Protein 4F0B (pdb70)

Organism: Phanerodontia chrysosporium (NCBI:txid2822231)

B-factor: mean 12.02, std 8.71, range [2.61, 58.06]

InterPro domains:
  IPR004045 Glutathione S-transferase, N-terminal [PF02798] (12-93)
  IPR004045 Glutathione S-transferase, N-terminal [PS50404] (6-99)
  IPR004046 Glutathione S-transferase, C-terminal [PF00043] (153-214)
  IPR010987 Glutathione S-transferase, C-terminal-like [PS50405] (108-224)
  IPR036249 Thioredoxin-like superfamily [SSF52833] (6-99)
  IPR036282 Glutathione S-transferase, C-terminal domain superfamily [SSF47616] (107-221)
  IPR040079 Glutathione transferase family [SFLDS00019] (11-221)

Foldseek 3Di:
DDAQKEKEAALALLRLQLLLVQLVLCVVPVDDHYHYHAADDDPVCVPPDCRYQVHPVNCVQPVVSDDTWMAGNHRIDDDRLRSQVVCCVVRVVVQQAADDCVVCVPLNVVLVVLLVCCRVAQVVLLVQLCCQVPNDPDHDPVSNVVSLVSNVVSLVVVLVCLVVALDNSRHHHSSLSSNLSRLVCNVVSPDDCVVRVSSVNNNVVSCPDPSSVSSSVSND/DAFQKEKQAALALLRLQLLLLQLVLCVPPVDDDYHYDAADDDPVCPPPDCRHQPHVVNCVQVVVSDDTWMHGNRRIDDDRLRSQVVCCVVRVVVQQAADDCPVCVPLNVVLVVLLVCCRVAQVVLLVQLCCQVPPDPDNDPVSNVVSVVSNVVSLVVVLVCLVPALDNSRHHHSSLSSNLSRLVCVVVSPDDCVVSVSSVNSNVVQCPDPSSVSSSVSND

Solvent-accessible surface area: 17962 Å² total; per-residue (Å²): 171,126,98,49,0,26,0,25,0,4,56,26,19,45,0,24,0,0,0,0,0,0,24,5,0,61,82,78,68,65,17,9,69,25,74,45,20,102,6,23,85,144,113,69,19,84,77,171,63,129,52,1,8,65,22,107,70,0,65,169,25,3,46,11,0,120,19,4,0,0,18,20,146,61,30,46,0,6,26,6,0,1,0,0,10,4,0,6,58,42,42,4,147,137,59,42,9,4,42,34,22,98,170,56,44,121,14,16,5,59,1,4,7,7,0,0,0,1,11,22,10,1,8,14,13,0,17,13,0,13,30,0,40,54,131,10,121,88,136,15,100,69,0,29,83,65,0,29,73,24,1,71,64,1,0,96,18,0,1,75,57,2,130,91,107,101,30,0,28,39,91,14,2,0,4,2,0,5,0,0,0,15,0,62,26,0,78,141,0,37,4,75,13,93,90,3,78,40,0,77,39,0,16,83,65,0,50,168,67,115,13,0,63,41,0,14,87,32,0,121,183,134,89,46,0,25,0,26,0,3,55,24,18,44,0,20,0,0,0,0,0,0,33,5,0,80,80,79,67,59,20,14,63,25,69,48,23,102,6,23,86,145,113,71,19,83,74,160,56,124,57,0,9,62,19,106,70,0,62,166,24,3,42,12,1,120,18,5,0,0,17,25,144,62,25,45,0,6,26,6,0,1,0,0,10,10,0,5,64,45,42,4,150,137,69,34,12,16,62,45,16,94,187,54,43,79,6,12,3,63,2,5,8,13,0,0,1,1,11,22,10,1,8,14,14,1,17,14,5,22,18,5,82,118,150,15,114,125,168,19,74,52,0,38,84,68,0,42,92,27,1,76,63,2,0,89,16,0,0,71,61,2,113,90,105,99,25,0,24,42,102,11,8,1,2,1,0,5,1,0,0,18,0,62,9,0,74,184,5,47,5,80,15,96,89,4,76,40,0,72,41,0,14,92,53,0,49,161,63,116,12,0,63,41,0,14,87,33,0,121

Sequence (440 aa):
TDKKPVVHYTAPTPNGWVPAILLEELKAVYGGPDYETVKMSIRDADIGKKVHNQVKSSDWFLKICPNGRIPAITHEGFPVFETSAILLYLAQHHFDKENAFSRRDPVKDPKGYSEEELQWLFFAHGGIGPMQGQANHFNLYAPEKIPYAINNRYLNESKRLYRVLDDRLKGREYILGTYGIADIKIFGWARIAPRTGLDLDEFPNVKKAWVERIEKRPAVQAGINSCNTDKKPVVHYTAPTPNGWVPAILLEELKAVYGGPDYETVKMSIRDADIGKVHNQVKSDWFLKICPNGRIPAITHEEGFPVFETSAILLYLAQQHHFDKENAFSRDPVKDPKGYSEEELQWLFFAHGGIGPMQGQANHFNLYAPEKIPYAINRYLNESKRLYRVLDDRLKGREYILGTTYGIADIKIFGWARIAPRTGLDLDEFPNVKAWVERIEKKRPAVQAGINSCN

CATH classification: 3.40.30.10 (+1 more: 1.20.1050.10)

Radius of gyration: 20.78 Å; Cα contacts (8 Å, |Δi|>4): 757; chains: 2; bounding box: 51×55×59 Å

Nearest PDB structures (foldseek):
  4f0b-assembly1_B  TM=9.970E-01  e=1.561E-35  Phanerodontia chrysosporium
  4ecj-assembly1_B  TM=9.412E-01  e=1.065E-17  Pseudomonas aeruginosa PACS2
  6tah-assembly2_B  TM=9.257E-01  e=1.763E-17  Pseudomonas aeruginosa
  1axd-assembly1_B  TM=8.150E-01  e=7.156E-11  Zea mays
  4iw9-assembly1_B  TM=8.513E-01  e=3.344E-08  Mannheimia haemolytica PHL213

Structure (mmCIF, N/CA/C/O backbone):
data_4F0B
#
_entry.id   4F0B
#
_cell.length_a   50.907
_cell.length_b   53.947
_cell.length_c   165.225
_cell.angle_alpha   90.00
_cell.angle_beta   90.00
_cell.angle_gamma   90.00
#
_symmetry.space_group_name_H-M   'P 21 21 21'
#
loop_
_entity.id
_entity.type
_entity.pdbx_description
1 polymer 'THIOL TRANSFERASE'
2 non-polymer 'OXIDIZED GLUTATHIONE DISULFIDE'
3 non-polymer GLYCEROL
4 water water
#
loop_
_atom_site.group_PDB
_atom_site.id
_atom_site.type_symbol
_atom_site.label_atom_id
_atom_site.label_alt_id
_atom_site.label_comp_id
_atom_site.label_asym_id
_atom_site.label_entity_id
_atom_site.label_seq_id
_atom_site.pdbx_PDB_ins_code
_atom_site.Cartn_x
_atom_site.Cartn_y
_atom_site.Cartn_z
_atom_site.occupancy
_atom_site.B_iso_or_equiv
_atom_site.auth_seq_id
_atom_site.auth_comp_id
_atom_site.auth_asym_id
_atom_site.auth_atom_id
_atom_site.pdbx_PDB_model_num
ATOM 1 N N . THR A 1 5 ? 43.022 23.033 52.585 1.00 29.82 5 THR A N 1
ATOM 2 C CA . THR A 1 5 ? 42.163 22.536 51.505 1.00 27.45 5 THR A CA 1
ATOM 3 C C . THR A 1 5 ? 41.251 23.647 50.965 1.00 22.19 5 THR A C 1
ATOM 4 O O . THR A 1 5 ? 40.264 23.379 50.273 1.00 21.14 5 THR A O 1
ATOM 8 N N . ASP A 1 6 ? 41.567 24.900 51.286 1.00 26.77 6 ASP A N 1
ATOM 9 C CA . ASP A 1 6 ? 40.765 26.015 50.772 1.00 26.92 6 ASP A CA 1
ATOM 10 C C . ASP A 1 6 ? 40.800 26.113 49.265 1.00 25.74 6 ASP A C 1
ATOM 11 O O . ASP A 1 6 ? 41.838 25.948 48.622 1.00 24.06 6 ASP A O 1
ATOM 16 N N A LYS A 1 7 ? 39.649 26.388 48.675 0.44 20.17 7 LYS A N 1
ATOM 17 N N B LYS A 1 7 ? 39.633 26.403 48.713 0.56 19.97 7 LYS A N 1
ATOM 18 C CA A LYS A 1 7 ? 39.593 26.581 47.234 0.44 18.42 7 LYS A CA 1
ATOM 19 C CA B LYS A 1 7 ? 39.457 26.547 47.282 0.56 18.96 7 LYS A CA 1
ATOM 20 C C A LYS A 1 7 ? 38.660 27.724 46.861 0.44 18.54 7 LYS A C 1
ATOM 21 C C B LYS A 1 7 ? 38.586 27.774 46.992 0.56 18.80 7 LYS A C 1
ATOM 22 O O A LYS A 1 7 ? 37.460 27.513 46.626 0.44 16.42 7 LYS A O 1
ATOM 23 O O B LYS A 1 7 ? 37.356 27.671 46.947 0.56 17.83 7 LYS A O 1
ATOM 34 N N . PRO A 1 8 ? 39.225 28.943 46.794 1.00 15.68 8 PRO A N 1
ATOM 35 C CA . PRO A 1 8 ? 38.497 30.197 46.582 1.00 20.27 8 PRO A CA 1
ATOM 36 C C . PRO A 1 8 ? 37.871 30.327 45.219 1.00 13.82 8 PRO A C 1
ATOM 37 O O . PRO A 1 8 ? 37.020 31.207 45.061 1.00 16.80 8 PRO A O 1
ATOM 41 N N . VAL A 1 9 ? 38.306 29.531 44.247 1.00 12.24 9 VAL A N 1
ATOM 42 C CA . VAL A 1 9 ? 37.656 29.524 42.943 1.00 10.42 9 VAL A CA 1
ATOM 43 C C . VAL A 1 9 ? 36.968 28.182 42.795 1.00 13.98 9 VAL A C 1
ATOM 44 O O . VAL A 1 9 ? 37.548 27.141 43.142 1.00 13.75 9 VAL A O 1
ATOM 48 N N . VAL A 1 10 ? 35.719 28.193 42.346 1.00 10.14 10 VAL A N 1
ATOM 49 C CA . VAL A 1 10 ? 35.038 26.961 41.924 1.00 10.93 10 VAL A CA 1
ATOM 50 C C . VAL A 1 10 ? 34.841 27.039 40.411 1.00 11.23 10 VAL A C 1
ATOM 51 O O . VAL A 1 10 ? 34.358 28.048 39.898 1.00 10.24 10 VAL A O 1
ATOM 55 N N . HIS A 1 11 ? 35.278 26.004 39.687 1.00 9.05 11 HIS A N 1
ATOM 56 C CA . HIS A 1 11 ? 35.183 25.963 38.230 1.00 8.25 11 HIS A CA 1
ATOM 57 C C . HIS A 1 11 ? 34.143 24.945 37.813 1.00 9.54 11 HIS A C 1
ATOM 58 O O . HIS A 1 11 ? 34.348 23.742 38.054 1.00 9.08 11 HIS A O 1
ATOM 65 N N . TYR A 1 12 ? 33.050 25.420 37.201 1.00 7.77 12 TYR A N 1
ATOM 66 C CA . TYR A 1 12 ? 31.990 24.563 36.698 1.00 7.73 12 TYR A CA 1
ATOM 67 C C . TYR A 1 12 ? 32.293 24.300 35.234 1.00 8.19 12 TYR A C 1
ATOM 68 O O . TYR A 1 12 ? 32.316 25.249 34.421 1.00 7.66 12 TYR A O 1
ATOM 77 N N . THR A 1 13 ? 32.563 23.037 34.900 1.00 7.34 13 THR A N 1
ATOM 78 C CA . THR A 1 13 ? 33.133 22.776 33.590 1.00 7.20 13 THR A CA 1
ATOM 79 C C . THR A 1 13 ? 32.789 21.393 33.053 1.00 7.22 13 THR A C 1
ATOM 80 O O . THR A 1 13 ? 32.071 20.613 33.689 1.00 9.47 13 THR A O 1
ATOM 84 N N . ALA A 1 14 ? 33.326 21.108 31.857 1.00 7.30 14 ALA A N 1
ATOM 85 C CA . ALA A 1 14 ? 33.218 19.801 31.205 1.00 8.39 14 ALA A CA 1
ATOM 86 C C . ALA A 1 14 ? 34.397 19.712 30.255 1.00 6.77 14 ALA A C 1
ATOM 87 O O . ALA A 1 14 ? 34.973 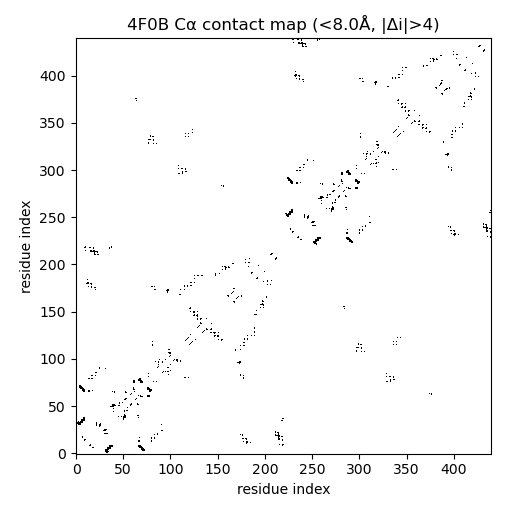20.744 29.890 1.00 8.47 14 ALA A O 1
ATOM 89 N N . PRO A 1 15 ? 34.777 18.507 29.862 1.00 7.47 15 PRO A N 1
ATOM 90 C CA . PRO A 1 15 ? 35.983 18.348 29.026 1.00 7.68 15 PRO A CA 1
ATOM 91 C C . PRO A 1 15 ? 35.696 18.662 27.573 1.00 8.60 15 PRO A C 1
ATOM 92 O O . PRO A 1 15 ? 35.374 17.761 26.798 1.00 12.81 15 PRO A O 1
ATOM 96 N N . THR A 1 16 ? 35.834 19.930 27.239 1.00 6.98 16 THR A N 1
ATOM 97 C CA . THR A 1 16 ? 35.398 20.466 25.935 1.00 6.78 16 THR A CA 1
ATOM 98 C C . THR A 1 16 ? 36.327 21.634 25.581 1.00 6.72 16 THR A C 1
ATOM 99 O O . THR A 1 16 ? 37.054 22.157 26.445 1.00 6.04 16 THR A O 1
ATOM 103 N N . PRO A 1 17 ? 36.316 22.085 24.319 1.00 6.28 17 PRO A N 1
ATOM 104 C CA . PRO A 1 17 ? 37.195 23.193 23.909 1.00 5.08 17 PRO A CA 1
ATOM 105 C C . PRO A 1 17 ? 36.997 24.485 24.689 1.00 4.64 17 PRO A C 1
ATOM 106 O O . PRO A 1 17 ? 37.938 25.292 24.807 1.00 6.12 17 PRO A O 1
ATOM 110 N N . ASN A 1 18 ? 35.790 24.705 25.234 1.00 5.22 18 ASN A N 1
ATOM 111 C CA . ASN A 1 18 ? 35.569 25.823 26.121 1.00 4.89 18 ASN A CA 1
ATOM 112 C C . ASN A 1 18 ? 35.883 25.502 27.594 1.00 4.45 18 ASN A C 1
ATOM 113 O O . ASN A 1 18 ? 36.488 26.324 28.304 1.00 4.93 18 ASN A O 1
ATOM 118 N N . GLY A 1 19 ? 35.454 24.329 28.050 1.00 5.50 19 GLY A N 1
ATOM 119 C CA . GLY A 1 19 ? 35.677 23.928 29.445 1.00 5.63 19 GLY A CA 1
ATOM 120 C C . GLY A 1 19 ? 37.130 23.863 29.866 1.00 5.66 19 GLY A C 1
ATOM 121 O O . GLY A 1 19 ? 37.454 24.151 31.032 1.00 6.99 19 GLY A O 1
ATOM 122 N N . TRP A 1 20 ? 38.023 23.519 28.932 1.00 6.61 20 TRP A N 1
ATOM 123 C CA . TRP A 1 20 ? 39.419 23.328 29.331 1.00 6.80 20 TRP A CA 1
ATOM 124 C C . TRP A 1 20 ? 40.088 24.644 29.669 1.00 5.38 20 TRP A C 1
ATOM 125 O O . TRP A 1 20 ? 41.034 24.661 30.454 1.00 6.80 20 TRP A O 1
ATOM 136 N N . VAL A 1 21 ? 39.646 25.741 29.054 1.00 5.25 21 VAL A N 1
ATOM 137 C CA . VAL A 1 21 ? 40.520 26.910 29.024 1.00 5.70 21 VAL A CA 1
ATOM 138 C C . VAL A 1 21 ? 40.690 27.644 30.371 1.00 5.10 21 VAL A C 1
ATOM 139 O O . VAL A 1 21 ? 41.821 28.035 30.708 1.00 6.44 21 VAL A O 1
ATOM 143 N N . PRO A 1 22 ? 39.618 27.794 31.184 1.00 5.01 22 PRO A N 1
ATOM 144 C CA . PRO A 1 22 ? 39.914 28.393 32.499 1.00 6.50 22 PRO A CA 1
ATOM 145 C C . PRO A 1 22 ? 40.775 27.498 33.374 1.00 6.27 22 PRO A C 1
ATOM 146 O O . PRO A 1 22 ? 41.544 28.022 34.189 1.00 7.95 22 PRO A O 1
ATOM 150 N N . ALA A 1 23 ? 40.656 26.177 33.242 1.00 6.62 23 ALA A N 1
ATOM 151 C CA . ALA A 1 23 ? 41.474 25.264 34.050 1.00 7.15 23 ALA A CA 1
ATOM 152 C C . ALA A 1 23 ? 42.945 25.375 33.648 1.00 7.22 23 ALA A C 1
ATOM 153 O O . ALA A 1 23 ? 43.832 25.333 34.493 1.00 7.89 23 ALA A O 1
ATOM 155 N N . ILE A 1 24 ? 43.192 25.521 32.354 1.00 7.07 24 ILE A N 1
ATOM 156 C CA . ILE A 1 24 ? 44.550 25.772 31.885 1.00 6.73 24 ILE A CA 1
ATOM 157 C C . ILE A 1 24 ? 45.118 27.046 32.526 1.00 6.78 24 ILE A C 1
ATOM 158 O O . ILE A 1 24 ? 46.206 26.999 33.102 1.00 7.30 24 ILE A O 1
ATOM 163 N N . LEU A 1 25 ? 44.377 28.152 32.482 1.00 7.08 25 LEU A N 1
ATOM 164 C CA . LEU A 1 25 ? 44.883 29.345 33.127 1.00 7.30 25 LEU A CA 1
ATOM 165 C C . LEU A 1 25 ? 45.089 29.159 34.636 1.00 7.20 25 LEU A C 1
ATOM 166 O O . LEU A 1 25 ? 46.111 29.584 35.164 1.00 7.89 25 LEU A O 1
ATOM 171 N N . LEU A 1 26 ? 44.135 28.523 35.331 1.00 8.17 26 LEU A N 1
ATOM 172 C CA . LEU A 1 26 ? 44.309 28.287 36.771 1.00 8.23 26 LEU A CA 1
ATOM 173 C C . LEU A 1 26 ? 45.596 27.518 37.042 1.00 8.84 26 LEU A C 1
ATOM 174 O O . LEU A 1 26 ? 46.336 27.845 37.968 1.00 9.48 26 LEU A O 1
ATOM 179 N N . GLU A 1 27 ? 45.895 26.498 36.242 1.00 9.00 27 GLU A N 1
ATOM 180 C CA . GLU A 1 27 ? 47.133 25.752 36.461 1.00 10.38 27 GLU A CA 1
ATOM 181 C C . GLU A 1 27 ? 48.383 26.562 36.086 1.00 10.16 27 GLU A C 1
ATOM 182 O O . GLU A 1 27 ? 49.411 26.436 36.754 1.00 10.42 27 GLU A O 1
ATOM 188 N N . GLU A 1 28 ? 48.303 27.401 35.060 1.00 8.64 28 GLU A N 1
ATOM 189 C CA . GLU A 1 28 ? 49.436 28.280 34.742 1.00 8.63 28 GLU A CA 1
ATOM 190 C C . GLU A 1 28 ? 49.702 29.247 35.889 1.00 10.00 28 GLU A C 1
ATOM 191 O O . GLU A 1 28 ? 50.857 29.471 36.280 1.00 9.89 28 GLU A O 1
ATOM 197 N N . LEU A 1 29 ? 48.617 29.779 36.470 1.00 10.39 29 LEU A N 1
ATOM 198 C CA . LEU A 1 29 ? 48.755 30.688 37.611 1.00 10.52 29 LEU A CA 1
ATOM 199 C C . LEU A 1 29 ? 49.328 29.957 38.815 1.00 11.13 29 LEU A C 1
ATOM 200 O O . LEU A 1 29 ? 50.230 30.464 39.490 1.00 12.95 29 LEU A O 1
ATOM 205 N N . LYS A 1 30 ? 48.823 28.761 39.100 1.00 11.36 30 LYS A N 1
ATOM 206 C CA . LYS A 1 30 ? 49.342 27.982 40.231 1.00 13.74 30 LYS A CA 1
ATOM 207 C C . LYS A 1 30 ? 50.859 27.729 40.084 1.00 11.94 30 LYS A C 1
ATOM 208 O O . LYS A 1 30 ? 51.595 27.796 41.082 1.00 14.72 30 LYS A O 1
ATOM 214 N N . ALA A 1 31 ? 51.327 27.461 38.864 1.00 12.09 31 ALA A N 1
ATOM 215 C CA . ALA A 1 31 ? 52.747 27.173 38.667 1.00 15.28 31 ALA A CA 1
ATOM 216 C C . ALA A 1 31 ? 53.637 28.393 38.877 1.00 16.57 31 ALA A C 1
ATOM 217 O O . ALA A 1 31 ? 54.798 28.254 39.289 1.00 20.18 31 ALA A O 1
ATOM 219 N N . VAL A 1 32 ? 53.122 29.577 38.593 1.00 13.19 32 VAL A N 1
ATOM 220 C CA . VAL A 1 32 ? 53.900 30.806 38.769 1.00 13.35 32 VAL A CA 1
ATOM 221 C C . VAL A 1 32 ? 53.770 31.413 40.170 1.00 13.27 32 VAL A C 1
ATOM 222 O O . VAL A 1 32 ? 54.784 31.805 40.770 1.00 17.72 32 VAL A O 1
ATOM 226 N N . TYR A 1 33 ? 52.555 31.414 40.720 1.00 14.53 33 TYR A N 1
ATOM 227 C CA . TYR A 1 33 ? 52.223 32.135 41.952 1.00 15.83 33 TYR A CA 1
ATOM 228 C C . TYR A 1 33 ? 51.925 31.266 43.167 1.00 16.61 33 TYR A C 1
ATOM 229 O O . TYR A 1 33 ? 51.846 31.786 44.286 1.00 18.81 33 TYR A O 1
ATOM 238 N N . GLY A 1 34 ? 51.721 29.973 42.950 1.00 15.03 34 GLY A N 1
ATOM 239 C CA . GLY A 1 34 ? 51.401 29.049 44.028 1.00 16.04 34 GLY A CA 1
ATOM 240 C C . GLY A 1 34 ? 49.904 28.976 44.345 1.00 17.46 34 GLY A C 1
ATOM 241 O O . GLY A 1 34 ? 49.486 28.296 45.285 1.00 20.51 34 GLY A O 1
ATOM 242 N N . GLY A 1 35 ? 49.087 29.665 43.543 1.00 13.30 35 GLY A N 1
ATOM 243 C CA . GLY A 1 35 ? 47.638 29.666 43.694 1.00 15.01 35 GLY A CA 1
ATOM 244 C C . GLY A 1 35 ? 47.021 30.468 42.548 1.00 16.86 35 GLY A C 1
ATOM 245 O O . GLY A 1 35 ? 47.761 30.986 41.707 1.00 15.28 35 GLY A O 1
ATOM 246 N N . PRO A 1 36 ? 45.679 30.568 42.489 1.00 15.91 36 PRO A N 1
ATOM 247 C CA . PRO A 1 36 ? 44.730 30.040 43.475 1.00 13.87 36 PRO A CA 1
ATOM 248 C C . PRO A 1 36 ? 44.425 28.551 43.309 1.00 15.05 36 PRO A C 1
ATOM 249 O O . PRO A 1 36 ? 44.350 28.027 42.191 1.00 16.90 36 PRO A O 1
ATOM 253 N N . ASP A 1 37 ? 44.198 27.864 44.423 1.00 16.07 37 ASP A N 1
ATOM 254 C CA . ASP A 1 37 ? 43.613 26.540 44.341 1.00 16.34 37 ASP A CA 1
ATOM 255 C C . ASP A 1 37 ? 42.136 26.642 44.003 1.00 13.77 37 ASP A C 1
ATOM 256 O O . ASP A 1 37 ? 41.506 27.681 44.215 1.00 16.56 37 ASP A O 1
ATOM 261 N N . TYR A 1 38 ? 41.587 25.571 43.461 1.00 13.20 38 TYR A N 1
ATOM 262 C CA . TYR A 1 38 ? 40.228 25.590 42.940 1.00 12.11 38 TYR A CA 1
ATOM 263 C C . TYR A 1 38 ? 39.550 24.218 43.054 1.00 15.50 38 TYR A C 1
ATOM 264 O O . TYR A 1 38 ? 40.209 23.167 43.081 1.00 16.61 38 TYR A O 1
ATOM 273 N N . GLU A 1 39 ? 38.228 24.246 43.173 1.00 11.09 39 GLU A N 1
ATOM 274 C CA . GLU A 1 39 ? 37.390 23.069 43.062 1.00 13.34 39 GLU A CA 1
ATOM 275 C C . GLU A 1 39 ? 36.914 22.982 41.640 1.00 10.98 39 GLU A C 1
ATOM 276 O O . GLU A 1 39 ? 36.621 24.016 40.995 1.00 12.44 39 GLU A O 1
ATOM 282 N N . THR A 1 40 ? 36.785 21.754 41.152 1.00 10.68 40 THR A N 1
ATOM 283 C CA . THR A 1 40 ? 36.155 21.497 39.875 1.00 10.23 40 THR A CA 1
ATOM 284 C C . THR A 1 40 ? 34.824 20.779 40.069 1.00 12.11 40 THR A C 1
ATOM 285 O O . THR A 1 40 ? 34.741 19.793 40.789 1.00 12.78 40 THR A O 1
ATOM 289 N N . VAL A 1 41 ? 33.771 21.330 39.472 1.00 10.73 41 VAL A N 1
ATOM 290 C CA . VAL A 1 41 ? 32.441 20.705 39.447 1.00 9.93 41 VAL A CA 1
ATOM 291 C C . VAL A 1 41 ? 32.212 20.320 38.008 1.00 9.63 41 VAL A C 1
ATOM 292 O O . VAL A 1 41 ? 32.045 21.188 37.145 1.00 9.07 41 VAL A O 1
ATOM 296 N N . LYS A 1 42 ? 32.176 19.021 37.747 1.00 11.28 42 LYS A N 1
ATOM 297 C CA . LYS A 1 42 ? 31.960 18.514 36.412 1.00 10.84 42 LYS A CA 1
ATOM 298 C C . LYS A 1 42 ? 30.440 18.489 36.084 1.00 9.84 42 LYS A C 1
ATOM 299 O O . LYS A 1 42 ? 29.646 17.850 36.760 1.00 13.18 42 LYS A O 1
ATOM 305 N N . MET A 1 43 ? 30.054 19.212 35.045 1.00 9.31 43 MET A N 1
ATOM 306 C CA . MET A 1 43 ? 28.654 19.424 34.706 1.00 9.12 43 MET A CA 1
ATOM 307 C C . MET A 1 43 ? 28.289 18.639 33.472 1.00 9.28 43 MET A C 1
ATOM 308 O O . MET A 1 43 ? 29.049 18.627 32.489 1.00 9.27 43 MET A O 1
ATOM 313 N N . SER A 1 44 ? 27.125 18.005 33.495 1.00 9.55 44 SER A N 1
ATOM 314 C CA . SER A 1 44 ? 26.568 17.464 32.261 1.00 9.69 44 SER A CA 1
ATOM 315 C C . SER A 1 44 ? 26.122 18.568 31.333 1.00 9.81 44 SER A C 1
ATOM 316 O O . SER A 1 44 ? 25.430 19.498 31.751 1.00 9.52 44 SER A O 1
ATOM 319 N N . ILE A 1 45 ? 26.542 18.458 30.079 1.00 9.24 45 ILE A N 1
ATOM 320 C CA . ILE A 1 45 ? 26.134 19.399 29.032 1.00 8.97 45 ILE A CA 1
ATOM 321 C C . ILE A 1 45 ? 25.172 18.720 28.073 1.00 11.13 45 ILE A C 1
ATOM 322 O O . ILE A 1 45 ? 24.924 19.237 26.984 1.00 12.95 45 ILE A O 1
ATOM 327 N N . ARG A 1 46 ? 24.621 17.568 28.469 1.00 10.26 46 ARG A N 1
ATOM 328 C CA . ARG A 1 46 ? 23.738 16.813 27.571 1.00 11.96 46 ARG A CA 1
ATOM 329 C C . ARG A 1 46 ? 22.270 17.140 27.805 1.00 12.39 46 ARG A C 1
ATOM 330 O O . ARG A 1 46 ? 21.780 17.080 28.952 1.00 10.67 46 ARG A O 1
ATOM 338 N N . ASP A 1 47 ? 21.553 17.457 26.731 1.00 12.51 47 ASP A N 1
ATOM 339 C CA . ASP A 1 47 ? 20.112 17.663 26.827 1.00 12.23 47 ASP A CA 1
ATOM 340 C C . ASP A 1 47 ? 19.373 16.434 27.410 1.00 12.47 47 ASP A C 1
ATOM 341 O O . ASP A 1 47 ? 18.355 16.587 28.079 1.00 14.28 47 ASP A O 1
ATOM 346 N N . ALA A 1 48 ? 19.867 15.225 27.149 1.00 11.75 48 ALA A N 1
ATOM 347 C CA . ALA A 1 48 ? 19.220 14.015 27.650 1.00 14.72 48 ALA A CA 1
ATOM 348 C C . ALA A 1 48 ? 19.219 13.970 29.177 1.00 13.38 48 ALA A C 1
ATOM 349 O O . ALA A 1 48 ? 18.417 13.250 29.768 1.00 16.15 48 ALA A O 1
ATOM 351 N N . ASP A 1 49 ? 20.125 14.731 29.804 1.00 11.45 49 ASP A N 1
ATOM 352 C CA . ASP A 1 49 ? 20.220 14.724 31.267 1.00 12.08 49 ASP A CA 1
ATOM 353 C C . ASP A 1 49 ? 19.416 15.824 31.935 1.00 12.20 49 ASP A C 1
ATOM 354 O O . ASP A 1 49 ? 19.348 15.859 33.165 1.00 12.90 49 ASP A O 1
ATOM 359 N N . ILE A 1 50 ? 18.818 16.722 31.161 1.00 13.14 50 ILE A N 1
ATOM 360 C CA . ILE A 1 50 ? 18.046 17.822 31.734 1.00 13.81 50 ILE A CA 1
ATOM 361 C C . ILE A 1 50 ? 16.977 17.316 32.711 1.00 13.17 50 ILE A C 1
ATOM 362 O O . ILE A 1 50 ? 16.182 16.432 32.380 1.00 15.48 50 ILE A O 1
ATOM 367 N N . GLY A 1 51 ? 17.025 17.843 33.939 1.00 12.77 51 GLY A N 1
ATOM 368 C CA . GLY A 1 51 ? 16.120 17.435 35.002 1.00 15.88 51 GLY A CA 1
ATOM 369 C C . GLY A 1 51 ? 16.413 16.130 35.733 1.00 15.02 51 GLY A C 1
ATOM 370 O O . GLY A 1 51 ? 15.744 15.818 36.732 1.00 17.61 51 GLY A O 1
ATOM 371 N N A LYS A 1 52 ? 17.384 15.358 35.263 0.47 13.85 52 LYS A N 1
ATOM 372 N N B LYS A 1 52 ? 17.416 15.384 35.265 0.53 13.84 52 LYS A N 1
ATOM 373 C CA A LYS A 1 52 ? 17.645 14.062 35.868 0.47 15.45 52 LYS A CA 1
ATOM 374 C CA B LYS A 1 52 ? 17.697 14.026 35.738 0.53 15.78 52 LYS A CA 1
ATOM 375 C C A LYS A 1 52 ? 18.844 14.109 36.802 0.47 16.38 52 LYS A C 1
ATOM 376 C C B LYS A 1 52 ? 18.999 13.920 36.536 0.53 15.38 52 LYS A C 1
ATOM 377 O O A LYS A 1 52 ? 18.880 13.390 37.801 0.47 16.27 52 LYS A O 1
ATOM 378 O O B LYS A 1 52 ? 19.280 12.894 37.162 0.53 17.29 52 LYS A O 1
ATOM 389 N N . VAL A 1 53 ? 19.797 14.979 36.465 1.00 19.01 53 VAL A N 1
ATOM 390 C CA . VAL A 1 53 ? 21.123 15.061 37.115 1.00 20.75 53 VAL A CA 1
ATOM 391 C C . VAL A 1 53 ? 21.182 16.448 37.786 1.00 19.94 53 VAL A C 1
ATOM 392 O O . VAL A 1 53 ? 20.765 17.438 37.177 1.00 18.34 53 VAL A O 1
ATOM 396 N N . HIS A 1 54 ? 21.669 16.541 39.031 1.00 13.48 54 HIS A N 1
ATOM 397 C CA . HIS A 1 54 ? 21.788 17.849 39.688 1.00 11.52 54 HIS A CA 1
ATOM 398 C C . HIS A 1 54 ? 22.832 18.743 38.966 1.00 10.35 54 HIS A C 1
ATOM 399 O O . HIS A 1 54 ? 22.579 19.906 38.667 1.00 10.49 54 HIS A O 1
ATOM 406 N N . ASN A 1 55 ? 24.003 18.166 38.689 1.00 10.46 55 ASN A N 1
ATOM 407 C CA . ASN A 1 55 ? 25.077 18.903 38.010 1.00 9.26 55 ASN A CA 1
ATOM 408 C C . ASN A 1 55 ? 24.849 18.855 36.493 1.00 10.37 55 ASN A C 1
ATOM 409 O O . ASN A 1 55 ? 25.456 18.057 35.777 1.00 10.85 55 ASN A O 1
ATOM 414 N N . GLN A 1 56 ? 23.952 19.715 36.033 1.00 8.61 56 GLN A N 1
ATOM 415 C CA . GLN A 1 56 ? 23.516 19.757 34.647 1.00 8.29 56 GLN A CA 1
ATOM 416 C C . GLN A 1 56 ? 23.280 21.233 34.316 1.00 8.93 56 GLN A C 1
ATOM 417 O O . GLN A 1 56 ? 22.722 21.972 35.131 1.00 9.97 56 GLN A O 1
ATOM 423 N N . VAL A 1 57 ? 23.699 21.657 33.133 1.00 8.30 57 VAL A N 1
ATOM 424 C CA . VAL A 1 57 ? 23.774 23.090 32.841 1.00 8.58 57 VAL A CA 1
ATOM 425 C C . VAL A 1 57 ? 22.475 23.863 32.794 1.00 8.89 57 VAL A C 1
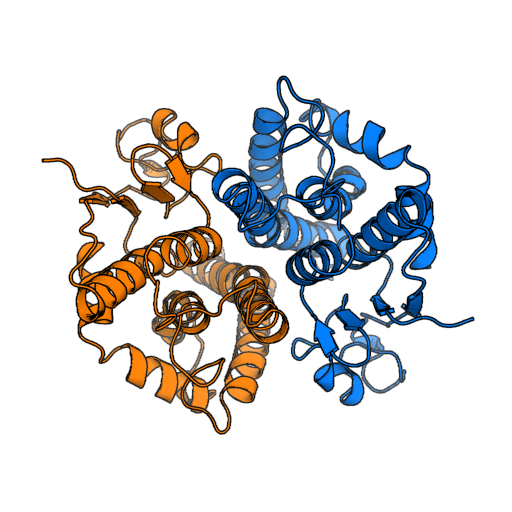ATOM 426 O O . VAL A 1 57 ? 22.515 25.085 32.916 1.00 8.18 57 VAL A O 1
ATOM 430 N N . LYS A 1 58 ? 21.329 23.170 32.656 1.00 8.62 58 LYS A N 1
ATOM 431 C CA . LYS A 1 58 ? 20.043 23.870 32.627 1.00 8.32 58 LYS A CA 1
ATOM 432 C C . LYS A 1 58 ? 19.345 23.884 33.986 1.00 9.87 58 LYS A C 1
ATOM 433 O O . LYS A 1 58 ? 18.224 24.397 34.109 1.00 12.44 58 LYS A O 1
ATOM 439 N N A SER A 1 59 ? 20.014 23.347 35.006 0.63 9.12 59 SER A N 1
ATOM 440 N N B SER A 1 59 ? 19.992 23.329 35.005 0.37 9.52 59 SER A N 1
ATOM 441 C CA A SER A 1 59 ? 19.440 23.308 36.353 0.63 9.96 59 SER A CA 1
ATOM 442 C CA B SER A 1 59 ? 19.364 23.262 36.322 0.37 9.64 59 SER A CA 1
ATOM 443 C C A SER A 1 59 ? 19.265 24.735 36.856 0.63 9.71 59 SER A C 1
ATOM 444 C C B SER A 1 59 ? 19.286 24.667 36.917 0.37 10.48 59 SER A C 1
ATOM 445 O O A SER A 1 59 ? 20.127 25.591 36.651 0.63 10.32 59 SER A O 1
ATOM 446 O O B SER A 1 59 ? 20.245 25.433 36.838 0.37 10.18 59 SER A O 1
ATOM 451 N N . ASP A 1 60 ? 18.136 24.999 37.496 1.00 11.88 60 ASP A N 1
ATOM 452 C CA . ASP A 1 60 ? 17.884 26.339 37.995 1.00 12.23 60 ASP A CA 1
ATOM 453 C C . ASP A 1 60 ? 18.998 26.901 38.895 1.00 11.70 60 ASP A C 1
ATOM 454 O O . ASP A 1 60 ? 19.361 28.071 38.785 1.00 12.93 60 ASP A O 1
ATOM 459 N N . TRP A 1 61 ? 19.528 26.078 39.804 1.00 11.55 61 TRP A N 1
ATOM 460 C CA . TRP A 1 61 ? 20.581 26.576 40.689 1.00 12.32 61 TRP A CA 1
ATOM 461 C C . TRP A 1 61 ? 21.775 27.090 39.890 1.00 12.41 61 TRP A C 1
ATOM 462 O O . TRP A 1 61 ? 22.406 28.084 40.269 1.00 12.93 61 TRP A O 1
ATOM 473 N N . PHE A 1 62 ? 22.069 26.453 38.756 1.00 9.37 62 PHE A N 1
ATOM 474 C CA . PHE A 1 62 ? 23.234 26.861 37.992 1.00 8.54 62 PHE A CA 1
ATOM 475 C C . PHE A 1 62 ? 22.959 28.117 37.196 1.00 10.98 62 PHE A C 1
ATOM 476 O O . PHE A 1 62 ? 23.882 28.888 36.914 1.00 9.45 62 PHE A O 1
ATOM 484 N N . LEU A 1 63 ? 21.698 28.353 36.834 1.00 10.85 63 LEU A N 1
ATOM 485 C CA . LEU A 1 63 ? 21.340 29.543 36.078 1.00 11.50 63 LEU A CA 1
ATOM 486 C C . LEU A 1 63 ? 21.637 30.813 36.899 1.00 11.80 63 LEU A C 1
ATOM 487 O O . LEU A 1 63 ? 21.849 31.880 36.322 1.00 13.91 63 LEU A O 1
ATOM 492 N N . LYS A 1 64 ? 21.715 30.684 38.235 1.00 12.49 64 LYS A N 1
ATOM 493 C CA . LYS A 1 64 ? 22.129 31.802 39.095 1.00 13.62 64 LYS A CA 1
ATOM 494 C C . LYS A 1 64 ? 23.595 32.180 38.948 1.00 13.42 64 LYS A C 1
ATOM 495 O O . LYS A 1 64 ? 24.010 33.299 39.302 1.00 17.60 64 LYS A O 1
ATOM 501 N N . ILE A 1 65 ? 24.399 31.243 38.437 1.00 9.44 65 ILE A N 1
ATOM 502 C CA . ILE A 1 65 ? 25.821 31.467 38.219 1.00 10.01 65 ILE A CA 1
ATOM 503 C C . ILE A 1 65 ? 26.042 31.794 36.754 1.00 10.97 65 ILE A C 1
ATOM 504 O O . ILE A 1 65 ? 26.741 32.764 36.429 1.00 11.53 65 ILE A O 1
ATOM 509 N N . CYS A 1 66 ? 25.431 31.016 35.865 1.00 7.90 66 CYS A N 1
ATOM 510 C CA . CYS A 1 66 ? 25.557 31.259 34.420 1.00 8.98 66 CYS A CA 1
ATOM 511 C C . CYS A 1 66 ? 24.165 31.344 33.811 1.00 7.92 66 CYS A C 1
ATOM 512 O O . CYS A 1 66 ? 23.521 30.316 33.594 1.00 7.11 66 CYS A O 1
ATOM 515 N N . PRO A 1 67 ? 23.681 32.557 33.547 1.00 7.75 67 PRO A N 1
ATOM 516 C CA . PRO A 1 67 ? 22.287 32.682 33.059 1.00 9.26 67 PRO A CA 1
ATOM 517 C C . PRO A 1 67 ? 22.063 32.045 31.690 1.00 7.77 67 PRO A C 1
ATOM 518 O O . PRO A 1 67 ? 20.920 31.747 31.337 1.00 9.29 67 PRO A O 1
ATOM 522 N N . ASN A 1 68 ? 23.139 31.811 30.940 1.00 6.49 68 ASN A N 1
ATOM 523 C CA . ASN A 1 68 ? 23.058 31.156 29.666 1.00 6.60 68 ASN A CA 1
ATOM 524 C C . ASN A 1 68 ? 22.934 29.641 29.765 1.00 7.13 68 ASN A C 1
ATOM 525 O O . ASN A 1 68 ? 22.686 28.988 28.763 1.00 7.01 68 ASN A O 1
ATOM 530 N N . GLY A 1 69 ? 23.116 29.076 30.966 1.00 6.08 69 GLY A N 1
ATOM 531 C CA . GLY A 1 69 ? 23.008 27.626 31.090 1.00 6.90 69 GLY A CA 1
ATOM 532 C C . GLY A 1 69 ? 24.034 26.852 30.278 1.00 5.77 69 GLY A C 1
ATOM 533 O O . GLY A 1 69 ? 23.694 25.893 29.603 1.00 6.55 69 GLY A O 1
ATOM 534 N N . ARG A 1 70 ? 25.296 27.283 30.350 1.00 6.46 70 ARG A N 1
ATOM 535 C CA . ARG A 1 70 ? 26.390 26.613 29.626 1.00 4.88 70 ARG A CA 1
ATOM 536 C C . ARG A 1 70 ? 27.645 26.673 30.502 1.00 5.70 70 ARG A C 1
ATOM 537 O O . ARG A 1 70 ? 27.753 27.520 31.405 1.00 6.89 70 ARG A O 1
ATOM 545 N N . ILE A 1 71 ? 28.557 25.725 30.282 1.00 6.09 71 ILE A N 1
ATOM 546 C CA . ILE A 1 71 ? 29.880 25.812 30.917 1.00 5.32 71 ILE A CA 1
ATOM 547 C C . ILE A 1 71 ? 30.882 26.458 29.945 1.00 6.02 71 ILE A C 1
ATOM 548 O O . ILE A 1 71 ? 30.671 26.500 28.733 1.00 5.74 71 ILE A O 1
ATOM 553 N N . PRO A 1 72 ? 31.986 26.978 30.455 1.00 5.13 72 PRO A N 1
ATOM 554 C CA . PRO A 1 72 ? 32.361 27.054 31.875 1.00 5.36 72 PRO A CA 1
ATOM 555 C C . PRO A 1 72 ? 31.818 28.286 32.553 1.00 5.70 72 PRO A C 1
ATOM 556 O O . PRO A 1 72 ? 31.379 29.268 31.934 1.00 5.87 72 PRO A O 1
ATOM 560 N N . ALA A 1 73 ? 31.851 28.211 33.875 1.00 6.14 73 ALA A N 1
ATOM 561 C CA . ALA A 1 73 ? 31.625 29.371 34.718 1.00 5.93 73 ALA A CA 1
ATOM 562 C C . ALA A 1 73 ? 32.481 29.194 35.946 1.00 6.42 73 ALA A C 1
ATOM 563 O O . ALA A 1 73 ? 32.853 28.076 36.315 1.00 8.28 73 ALA A O 1
ATOM 565 N N . ILE A 1 74 ? 32.775 30.301 36.628 1.00 6.47 74 ILE A N 1
ATOM 566 C CA . ILE A 1 74 ? 33.406 30.212 37.931 1.00 7.17 74 ILE A CA 1
ATOM 567 C C . ILE A 1 74 ? 32.673 31.005 38.972 1.00 7.61 74 ILE A C 1
ATOM 568 O O . ILE A 1 74 ? 31.880 31.890 38.659 1.00 8.47 74 ILE A O 1
ATOM 573 N N . THR A 1 75 ? 32.904 30.650 40.234 1.00 8.39 75 THR A N 1
ATOM 574 C CA . THR A 1 75 ? 32.661 31.613 41.315 1.00 9.00 75 THR A CA 1
ATOM 575 C C . THR A 1 75 ? 33.958 31.889 42.009 1.00 11.10 75 THR A C 1
ATOM 576 O O . THR A 1 75 ? 34.796 31.010 42.156 1.00 11.09 75 THR A O 1
ATOM 580 N N . HIS A 1 76 ? 34.135 33.130 42.432 1.00 11.57 76 HIS A N 1
ATOM 581 C CA . HIS A 1 76 ? 35.314 33.519 43.180 1.00 12.05 76 HIS A CA 1
ATOM 582 C C . HIS A 1 76 ? 34.842 34.255 44.389 1.00 13.15 76 HIS A C 1
ATOM 583 O O . HIS A 1 76 ? 34.313 35.366 44.294 1.00 13.05 76 HIS A O 1
ATOM 590 N N . GLU A 1 77 ? 35.044 33.596 45.526 1.00 14.82 77 GLU A N 1
ATOM 591 C CA . GLU A 1 77 ? 34.499 34.032 46.790 1.00 19.40 77 GLU A CA 1
ATOM 592 C C . GLU A 1 77 ? 33.053 34.416 46.614 1.00 18.57 77 GLU A C 1
ATOM 593 O O . GLU A 1 77 ? 32.617 35.447 47.091 1.00 17.93 77 GLU A O 1
ATOM 599 N N . GLY A 1 78 ? 32.335 33.611 45.824 1.00 15.22 78 GLY A N 1
ATOM 600 C CA . GLY A 1 78 ? 30.915 33.813 45.604 1.00 17.37 78 GLY A CA 1
ATOM 601 C C . GLY A 1 78 ? 30.527 34.617 44.365 1.00 15.89 78 GLY A C 1
ATOM 602 O O . GLY A 1 78 ? 29.379 34.517 43.916 1.00 15.42 78 GLY A O 1
ATOM 603 N N . PHE A 1 79 ? 31.458 35.414 43.816 1.00 10.81 79 PHE A N 1
ATOM 604 C CA . PHE A 1 79 ? 31.175 36.277 42.648 1.00 11.80 79 PHE A CA 1
ATOM 605 C C . PHE A 1 79 ? 31.194 35.426 41.390 1.00 9.13 79 PHE A C 1
ATOM 606 O O . PHE A 1 79 ? 32.203 34.784 41.099 1.00 9.24 79 PHE A O 1
ATOM 614 N N . PRO A 1 80 ? 30.106 35.424 40.610 1.00 8.70 80 PRO A N 1
ATOM 615 C CA . PRO A 1 80 ? 30.051 34.537 39.438 1.00 7.95 80 PRO A CA 1
ATOM 616 C C . PRO A 1 80 ? 30.616 35.184 38.174 1.00 9.08 80 PRO A C 1
ATOM 617 O O . PRO A 1 80 ? 30.465 36.388 37.947 1.00 7.93 80 PRO A O 1
ATOM 621 N N . VAL A 1 81 ? 31.274 34.373 37.348 1.00 6.69 81 VAL A N 1
ATOM 622 C CA . VAL A 1 81 ? 31.727 34.841 36.036 1.00 6.01 81 VAL A CA 1
ATOM 623 C C . VAL A 1 81 ? 31.419 33.758 35.021 1.00 6.12 81 VAL A C 1
ATOM 624 O O . VAL A 1 81 ? 31.820 32.588 35.190 1.00 6.87 81 VAL A O 1
ATOM 628 N N . PHE A 1 82 ? 30.723 34.137 33.953 1.00 5.12 82 PHE A N 1
ATOM 629 C CA . PHE A 1 82 ? 30.473 33.203 32.846 1.00 4.51 82 PHE A CA 1
ATOM 630 C C . PHE A 1 82 ? 31.078 33.779 31.564 1.00 6.56 82 PHE A C 1
ATOM 631 O O . PHE A 1 82 ? 31.498 34.963 31.544 1.00 5.29 82 PHE A O 1
ATOM 639 N N . GLU A 1 83 ? 31.151 32.920 30.538 1.00 5.16 83 GLU A N 1
ATOM 640 C CA . GLU A 1 83 ? 31.806 33.136 29.222 1.00 4.28 83 GLU A CA 1
ATOM 641 C C . GLU A 1 83 ? 33.319 32.950 29.330 1.00 5.77 83 GLU A C 1
ATOM 642 O O . GLU A 1 83 ? 34.009 33.719 30.022 1.00 5.22 83 GLU A O 1
ATOM 648 N N . THR A 1 84 ? 33.818 31.909 28.653 1.00 4.92 84 THR A N 1
ATOM 649 C CA . THR A 1 84 ? 35.258 31.578 28.656 1.00 4.84 84 THR A CA 1
ATOM 650 C C . THR A 1 84 ? 36.168 32.808 28.731 1.00 3.47 84 THR A C 1
ATOM 651 O O . THR A 1 84 ? 36.961 32.930 29.677 1.00 4.61 84 THR A O 1
ATOM 655 N N . SER A 1 85 ? 36.092 33.688 27.732 1.00 3.74 85 SER A N 1
ATOM 656 C CA . SER A 1 85 ? 37.047 34.791 27.618 1.00 4.50 85 SER A CA 1
ATOM 657 C C . SER A 1 85 ? 36.942 35.757 28.767 1.00 3.94 85 SER A C 1
ATOM 658 O O . SER A 1 85 ? 37.977 36.274 29.265 1.00 5.15 85 SER A O 1
ATOM 661 N N . ALA A 1 86 ? 35.709 35.974 29.275 1.00 3.86 86 ALA A N 1
ATOM 662 C CA . ALA A 1 86 ? 35.500 36.872 30.421 1.00 4.70 86 ALA A CA 1
ATOM 663 C C . ALA A 1 86 ? 36.106 36.250 31.690 1.00 5.32 86 ALA A C 1
ATOM 664 O O . ALA A 1 86 ? 36.651 36.960 32.563 1.00 5.81 86 ALA A O 1
ATOM 666 N N . ILE A 1 87 ? 36.008 34.926 31.814 1.00 4.43 87 ILE A N 1
ATOM 667 C CA . ILE A 1 87 ? 36.615 34.199 32.943 1.00 6.06 87 ILE A CA 1
ATOM 668 C C . ILE A 1 87 ? 38.149 34.345 32.908 1.00 4.81 87 ILE A C 1
ATOM 669 O O . ILE A 1 87 ? 38.777 34.640 33.940 1.00 5.74 87 ILE A O 1
ATOM 674 N N . LEU A 1 88 ? 38.722 34.189 31.700 1.00 5.99 88 LEU A N 1
ATOM 675 C CA . LEU A 1 88 ? 40.177 34.351 31.576 1.00 5.35 88 LEU A CA 1
ATOM 676 C C . LEU A 1 88 ? 40.598 35.756 31.998 1.00 5.30 88 LEU A C 1
ATOM 677 O O . LEU A 1 88 ? 41.574 35.938 32.730 1.00 6.88 88 LEU A O 1
ATOM 682 N N . LEU A 1 89 ? 39.879 36.760 31.510 1.00 5.50 89 LEU A N 1
ATOM 683 C CA . LEU A 1 89 ? 40.194 38.154 31.867 1.00 5.92 89 LEU A CA 1
ATOM 684 C C . LEU A 1 89 ? 40.045 38.413 33.376 1.00 5.92 89 LEU A C 1
ATOM 685 O O . LEU A 1 89 ? 40.885 39.073 33.973 1.00 7.88 89 LEU A O 1
ATOM 690 N N . TYR A 1 90 ? 38.977 37.902 33.982 1.00 6.59 90 TYR A N 1
ATOM 691 C CA . TYR A 1 90 ? 38.773 38.075 35.418 1.00 7.45 90 TYR A CA 1
ATOM 692 C C . TYR A 1 90 ? 39.896 37.446 36.239 1.00 6.92 90 TYR A C 1
ATOM 693 O O . TYR A 1 90 ? 40.428 38.049 37.165 1.00 8.41 90 TYR A O 1
ATOM 702 N N . LEU A 1 91 ? 40.228 36.201 35.903 1.00 6.68 91 LEU A N 1
ATOM 703 C CA . LEU A 1 91 ? 41.256 35.503 36.662 1.00 7.34 91 LEU A CA 1
ATOM 704 C C . LEU A 1 91 ? 42.597 36.189 36.481 1.00 7.94 91 LEU A C 1
ATOM 705 O O . LEU A 1 91 ? 43.374 36.313 37.451 1.00 9.25 91 LEU A O 1
ATOM 710 N N . ALA A 1 92 ? 42.882 36.640 35.269 1.00 7.76 92 ALA A N 1
ATOM 711 C CA . ALA A 1 92 ? 44.117 37.394 35.065 1.00 8.73 92 ALA A CA 1
ATOM 712 C C . ALA A 1 92 ? 44.142 38.663 35.909 1.00 9.45 92 ALA A C 1
ATOM 713 O O . ALA A 1 92 ? 45.149 38.948 36.566 1.00 10.14 92 ALA A O 1
ATOM 715 N N . GLN A 1 93 ? 43.049 39.416 35.919 1.00 8.49 93 GLN A N 1
ATOM 716 C CA . GLN A 1 93 ? 43.044 40.682 36.638 1.00 11.34 93 GLN A CA 1
ATOM 717 C C . GLN A 1 93 ? 43.248 40.470 38.138 1.00 11.27 93 GLN A C 1
ATOM 718 O O . GLN A 1 93 ? 43.925 41.252 38.796 1.00 14.76 93 GLN A O 1
ATOM 724 N N A HIS A 1 94 ? 42.676 39.388 38.645 0.59 9.45 94 HIS A N 1
ATOM 725 N N B HIS A 1 94 ? 42.646 39.416 38.682 0.41 9.43 94 HIS A N 1
ATOM 726 C CA A HIS A 1 94 ? 42.665 39.113 40.073 0.59 9.93 94 HIS A CA 1
ATOM 727 C CA B HIS A 1 94 ? 42.730 39.175 40.122 0.41 10.71 94 HIS A CA 1
ATOM 728 C C A HIS A 1 94 ? 43.875 38.334 40.593 0.59 10.79 94 HIS A C 1
ATOM 729 C C B HIS A 1 94 ? 44.026 38.487 40.549 0.41 10.86 94 HIS A C 1
ATOM 730 O O A HIS A 1 94 ? 44.245 38.478 41.762 0.59 15.67 94 HIS A O 1
ATOM 731 O O B HIS A 1 94 ? 44.567 38.802 41.621 0.41 11.38 94 HIS A O 1
ATOM 744 N N . PHE A 1 95 ? 44.517 37.556 39.726 1.00 10.82 95 PHE A N 1
ATOM 745 C CA . PHE A 1 95 ? 45.604 36.665 40.150 1.00 12.53 95 PHE A CA 1
ATOM 746 C C . PHE A 1 95 ? 46.911 36.763 39.382 1.00 16.96 95 PHE A C 1
ATOM 747 O O . PHE A 1 95 ? 47.921 36.253 39.851 1.00 20.09 95 PHE A O 1
ATOM 755 N N . ASP A 1 96 ? 46.938 37.430 38.234 1.00 12.88 96 ASP A N 1
ATOM 756 C CA . ASP A 1 96 ? 48.167 37.489 37.456 1.00 12.56 96 ASP A CA 1
ATOM 757 C C . ASP A 1 96 ? 48.877 38.813 37.740 1.00 13.71 96 ASP A C 1
ATOM 758 O O . ASP A 1 96 ? 49.018 39.667 36.863 1.00 14.39 96 ASP A O 1
ATOM 763 N N . LYS A 1 97 ? 49.325 38.959 38.990 1.00 16.20 97 LYS A N 1
ATOM 764 C CA . LYS A 1 97 ? 49.814 40.250 39.474 1.00 20.60 97 LYS A CA 1
ATOM 765 C C . LYS A 1 97 ? 51.080 40.756 38.789 1.00 22.51 97 LYS A C 1
ATOM 766 O O . LYS A 1 97 ? 51.333 41.962 38.761 1.00 24.23 97 LYS A O 1
ATOM 772 N N . GLU A 1 98 ? 51.855 39.842 38.214 1.00 15.15 98 GLU A N 1
ATOM 773 C CA . GLU A 1 98 ? 53.051 40.230 37.470 1.00 15.68 98 GLU A CA 1
ATOM 774 C C . GLU A 1 98 ? 52.844 40.175 35.961 1.00 14.92 98 GLU A C 1
ATOM 775 O O . GLU A 1 98 ? 53.821 40.269 35.208 1.00 16.46 98 GLU A O 1
ATOM 781 N N . ASN A 1 99 ? 51.593 40.020 35.523 1.00 12.33 99 ASN A N 1
ATOM 782 C CA . ASN A 1 99 ? 51.291 40.035 34.088 1.00 14.26 99 ASN A CA 1
ATOM 783 C C . ASN A 1 99 ? 52.154 39.048 33.292 1.00 12.67 99 ASN A C 1
ATOM 784 O O . ASN A 1 99 ? 52.763 39.371 32.265 1.00 14.98 99 ASN A O 1
ATOM 789 N N . ALA A 1 100 ? 52.183 37.816 33.788 1.00 11.63 100 ALA A N 1
ATOM 790 C CA . ALA A 1 100 ? 52.890 36.759 33.097 1.00 11.50 100 ALA A CA 1
ATOM 791 C C . ALA A 1 100 ? 52.099 36.222 31.912 1.00 11.52 100 ALA A C 1
ATOM 792 O O . ALA A 1 100 ? 52.692 35.729 30.949 1.00 12.47 100 ALA A O 1
ATOM 794 N N . PHE A 1 101 ? 50.772 36.355 31.960 1.00 9.17 101 PHE A N 1
ATOM 795 C CA . PHE A 1 101 ? 49.867 35.740 30.973 1.00 8.50 101 PHE A CA 1
ATOM 796 C C . PHE A 1 101 ? 48.852 36.703 30.426 1.00 8.67 101 PHE A C 1
ATOM 797 O O . PHE A 1 101 ? 47.895 36.287 29.756 1.00 8.00 101 PHE A O 1
ATOM 805 N N . SER A 1 102 ? 49.031 37.991 30.686 1.00 9.17 102 SER A N 1
ATOM 806 C CA . SER A 1 102 ? 47.982 38.952 30.369 1.00 8.47 102 SER A CA 1
ATOM 807 C C . SER A 1 102 ? 48.553 40.344 30.414 1.00 10.01 102 SER A C 1
ATOM 808 O O . SER A 1 102 ? 49.595 40.570 31.036 1.00 13.24 102 SER A O 1
ATOM 811 N N A ARG A 1 103 ? 47.895 41.299 29.771 0.57 10.59 103 ARG A N 1
ATOM 812 N N B ARG A 1 103 ? 47.858 41.288 29.795 0.43 10.65 103 ARG A N 1
ATOM 813 C CA A ARG A 1 103 ? 48.381 42.674 29.777 0.57 9.78 103 ARG A CA 1
ATOM 814 C CA B ARG A 1 103 ? 48.266 42.679 29.851 0.43 10.02 103 ARG A CA 1
ATOM 815 C C A ARG A 1 103 ? 47.490 43.530 30.685 0.57 11.28 103 ARG A C 1
ATOM 816 C C B ARG A 1 103 ? 47.472 43.451 30.877 0.43 12.78 103 ARG A C 1
ATOM 817 O O A ARG A 1 103 ? 46.298 43.275 30.789 0.57 14.07 103 ARG A O 1
ATOM 818 O O B ARG A 1 103 ? 46.338 43.099 31.231 0.43 11.11 103 ARG A O 1
ATOM 833 N N . ASP A 1 104 ? 48.075 44.528 31.357 1.00 13.20 104 ASP A N 1
ATOM 834 C CA . ASP A 1 104 ? 47.358 45.395 32.278 1.00 14.51 104 ASP A CA 1
ATOM 835 C C . ASP A 1 104 ? 46.676 46.565 31.546 1.00 12.38 104 ASP A C 1
ATOM 836 O O . ASP A 1 104 ? 47.318 47.270 30.777 1.00 12.12 104 ASP A O 1
ATOM 841 N N . PRO A 1 105 ? 45.381 46.796 31.822 1.00 11.43 105 PRO A N 1
ATOM 842 C CA . PRO A 1 105 ? 44.664 47.841 31.076 1.00 11.77 105 PRO A CA 1
ATOM 843 C C . PRO A 1 105 ? 45.167 49.253 31.338 1.00 13.35 105 PRO A C 1
ATOM 844 O O . PRO A 1 105 ? 45.039 50.116 30.463 1.00 17.11 105 PRO A O 1
ATOM 848 N N . VAL A 1 106 ? 45.734 49.495 32.518 1.00 13.91 106 VAL A N 1
ATOM 849 C CA . VAL A 1 106 ? 46.187 50.829 32.868 1.00 16.10 106 VAL A CA 1
ATOM 850 C C . VAL A 1 106 ? 47.591 51.066 32.356 1.00 15.51 106 VAL A C 1
ATOM 851 O O . VAL A 1 106 ? 47.863 52.088 31.737 1.00 17.71 106 VAL A O 1
ATOM 855 N N . LYS A 1 107 ? 48.476 50.116 32.601 1.00 15.71 107 LYS A N 1
ATOM 856 C CA . LYS A 1 107 ? 49.880 50.309 32.228 1.00 17.78 107 LYS A CA 1
ATOM 857 C C . LYS A 1 107 ? 50.139 50.065 30.749 1.00 16.50 107 LYS A C 1
ATOM 858 O O . LYS A 1 107 ? 51.124 50.583 30.201 1.00 20.93 107 LYS A O 1
ATOM 864 N N . ASP A 1 108 ? 49.282 49.272 30.102 1.00 12.74 108 ASP A N 1
ATOM 865 C CA . ASP A 1 108 ? 49.513 48.907 28.717 1.00 13.38 108 ASP A CA 1
ATOM 866 C C . ASP A 1 108 ? 48.168 48.935 27.984 1.00 10.93 108 ASP A C 1
ATOM 867 O O . ASP A 1 108 ? 47.669 47.903 27.554 1.00 9.87 108 ASP A O 1
ATOM 872 N N . PRO A 1 109 ? 47.573 50.122 27.827 1.00 10.24 109 PRO A N 1
ATOM 873 C CA . PRO A 1 109 ? 46.269 50.167 27.141 1.00 10.89 109 PRO A CA 1
ATOM 874 C C . PRO A 1 109 ? 46.290 49.621 25.709 1.00 9.23 109 PRO A C 1
ATOM 875 O O . PRO A 1 109 ? 45.310 48.971 25.296 1.00 9.14 109 PRO A O 1
ATOM 879 N N . LYS A 1 110 ? 47.363 49.831 24.957 1.00 9.92 110 LYS A N 1
ATOM 880 C CA . LYS A 1 110 ? 47.404 49.271 23.600 1.00 9.58 110 LYS A CA 1
ATOM 881 C C . LYS A 1 110 ? 47.494 47.750 23.606 1.00 8.81 110 LYS A C 1
ATOM 882 O O . LYS A 1 110 ? 46.778 47.084 22.875 1.00 8.33 110 LYS A O 1
ATOM 888 N N . GLY A 1 111 ? 48.367 47.193 24.437 1.00 8.37 111 GLY A N 1
ATOM 889 C CA . GLY A 1 111 ? 48.509 45.764 24.488 1.00 7.51 111 GLY A CA 1
ATOM 890 C C . GLY A 1 111 ? 47.276 45.082 25.045 1.00 6.68 111 GLY A C 1
ATOM 891 O O . GLY A 1 111 ? 46.871 44.020 24.596 1.00 7.25 111 GLY A O 1
ATOM 892 N N . TYR A 1 112 ? 46.655 45.718 26.043 1.00 6.69 112 TYR A N 1
ATOM 893 C CA . TYR A 1 112 ? 45.404 45.214 26.585 1.00 6.81 112 TYR A CA 1
ATOM 894 C C . TYR A 1 112 ? 44.326 45.223 25.506 1.00 5.54 112 TYR A C 1
ATOM 895 O O . TYR A 1 112 ? 43.592 44.246 25.346 1.00 5.73 112 TYR A O 1
ATOM 904 N N . SER A 1 113 ? 44.224 46.315 24.745 1.00 5.93 113 SER A N 1
ATOM 905 C CA . SER A 1 113 ? 43.276 46.317 23.633 1.00 5.46 113 SER A CA 1
ATOM 906 C C . SER A 1 113 ? 43.550 45.197 22.630 1.00 5.36 113 SER A C 1
ATOM 907 O O . SER A 1 113 ? 42.639 44.504 22.216 1.00 5.38 113 SER A O 1
ATOM 910 N N . GLU A 1 114 ? 44.817 44.988 22.260 1.00 5.50 114 GLU A N 1
ATOM 911 C CA . GLU A 1 114 ? 45.106 43.908 21.335 1.00 6.25 114 GLU A CA 1
ATOM 912 C C . GLU A 1 114 ? 44.690 42.555 21.885 1.00 4.92 114 GLU A C 1
ATOM 913 O O . GLU A 1 114 ? 44.171 41.701 21.143 1.00 6.43 114 GLU A O 1
ATOM 919 N N A GLU A 1 115 ? 44.947 42.333 23.177 0.59 5.50 115 GLU A N 1
ATOM 920 N N B GLU A 1 115 ? 44.914 42.346 23.186 0.41 5.47 115 GLU A N 1
ATOM 921 C CA A GLU A 1 115 ? 44.506 41.109 23.803 0.59 5.60 115 GLU A CA 1
ATOM 922 C CA B GLU A 1 115 ? 44.488 41.119 23.838 0.41 5.91 115 GLU A CA 1
ATOM 923 C C A GLU A 1 115 ? 42.977 40.958 23.713 0.59 5.56 115 GLU A C 1
ATOM 924 C C B GLU A 1 115 ? 42.968 40.940 23.775 0.41 5.83 115 GLU A C 1
ATOM 925 O O A GLU A 1 115 ? 42.494 39.878 23.354 0.59 5.67 115 GLU A O 1
ATOM 926 O O B GLU A 1 115 ? 42.478 39.836 23.506 0.41 5.01 115 GLU A O 1
ATOM 937 N N . LEU A 1 116 ? 42.223 42.011 24.029 1.00 4.82 116 LEU A N 1
ATOM 938 C CA . LEU A 1 116 ? 40.761 41.973 23.868 1.00 5.85 116 LEU A CA 1
ATOM 939 C C . LEU A 1 116 ? 40.362 41.692 22.422 1.00 5.47 116 LEU A C 1
ATOM 940 O O . LEU A 1 116 ? 39.460 40.904 22.157 1.00 5.60 116 LEU A O 1
ATOM 945 N N . GLN A 1 117 ? 41.042 42.320 21.470 1.00 4.74 117 GLN A N 1
ATOM 946 C CA . GLN A 1 117 ? 40.670 42.104 20.070 1.00 4.22 117 GLN A CA 1
ATOM 947 C C . GLN A 1 117 ? 40.825 40.639 19.689 1.00 4.64 117 GLN A C 1
ATOM 948 O O . GLN A 1 117 ? 39.925 40.067 19.035 1.00 4.82 117 GLN A O 1
ATOM 954 N N . TRP A 1 118 ? 41.945 40.008 20.064 1.00 4.31 118 TRP A N 1
ATOM 955 C CA . TRP A 1 118 ? 42.128 38.591 19.717 1.00 5.69 118 TRP A CA 1
ATOM 956 C C . TRP A 1 118 ? 41.221 37.650 20.501 1.00 3.83 118 TRP A C 1
ATOM 957 O O . TRP A 1 118 ? 40.754 36.655 19.943 1.00 4.69 118 TRP A O 1
ATOM 968 N N . LEU A 1 119 ? 40.907 37.996 21.751 1.00 3.58 119 LEU A N 1
ATOM 969 C CA . LEU A 1 119 ? 39.924 37.210 22.491 1.00 4.54 119 LEU A CA 1
ATOM 970 C C . LEU A 1 119 ? 38.554 37.305 21.835 1.00 4.18 119 LEU A C 1
ATOM 971 O O . LEU A 1 119 ? 37.879 36.279 21.640 1.00 4.81 119 LEU A O 1
ATOM 976 N N . PHE A 1 120 ? 38.135 38.523 21.490 1.00 3.36 120 PHE A N 1
ATOM 977 C CA . PHE A 1 120 ? 36.840 38.694 20.824 1.00 4.08 120 PHE A CA 1
ATOM 978 C C . PHE A 1 120 ? 36.827 38.044 19.433 1.00 4.34 120 PHE A C 1
ATOM 979 O O . PHE A 1 120 ? 35.777 37.480 19.029 1.00 4.60 120 PHE A O 1
ATOM 987 N N . PHE A 1 121 ? 37.943 38.083 18.710 1.00 3.49 121 PHE A N 1
ATOM 988 C CA . PHE A 1 121 ? 38.019 37.386 17.436 1.00 4.11 121 PHE A CA 1
ATOM 989 C C . PHE A 1 121 ? 37.735 35.894 17.637 1.00 3.57 121 PHE A C 1
ATOM 990 O O . PHE A 1 121 ? 36.994 35.288 16.861 1.00 4.58 121 PHE A O 1
ATOM 998 N N . ALA A 1 122 ? 38.384 35.285 18.616 1.00 3.85 122 ALA A N 1
ATOM 999 C CA . ALA A 1 122 ? 38.193 33.864 18.899 1.00 4.91 122 ALA A CA 1
ATOM 1000 C C . ALA A 1 122 ? 36.763 33.612 19.354 1.00 4.43 122 ALA A C 1
ATOM 1001 O O . ALA A 1 122 ? 36.141 32.615 18.956 1.00 4.76 122 ALA A O 1
ATOM 1003 N N . HIS A 1 123 ? 36.224 34.523 20.170 1.00 3.45 123 HIS A N 1
ATOM 1004 C CA . HIS A 1 123 ? 34.946 34.311 20.839 1.00 3.49 123 HIS A CA 1
ATOM 1005 C C . HIS A 1 123 ? 33.762 34.448 19.855 1.00 3.11 123 HIS A C 1
ATOM 1006 O O . HIS A 1 123 ? 32.713 33.824 20.046 1.00 5.00 123 HIS A O 1
ATOM 1013 N N . GLY A 1 124 ? 33.951 35.285 18.822 1.00 3.07 124 GLY A N 1
ATOM 1014 C CA . GLY A 1 124 ? 32.901 35.490 17.832 1.00 5.29 124 GLY A CA 1
ATOM 1015 C C . GLY A 1 124 ? 33.155 34.762 16.525 1.00 6.20 124 GLY A C 1
ATOM 1016 O O . GLY A 1 124 ? 32.260 34.661 15.699 1.00 6.41 124 GLY A O 1
ATOM 1017 N N . GLY A 1 125 ? 34.362 34.248 16.338 1.00 3.61 125 GLY A N 1
ATOM 1018 C CA . GLY A 1 125 ? 34.796 33.614 15.101 1.00 4.55 125 GLY A CA 1
ATOM 1019 C C . GLY A 1 125 ? 35.077 32.140 15.278 1.00 4.91 125 GLY A C 1
ATOM 1020 O O . GLY A 1 125 ? 34.227 31.283 15.008 1.00 4.80 125 GLY A O 1
ATOM 1021 N N . ILE A 1 1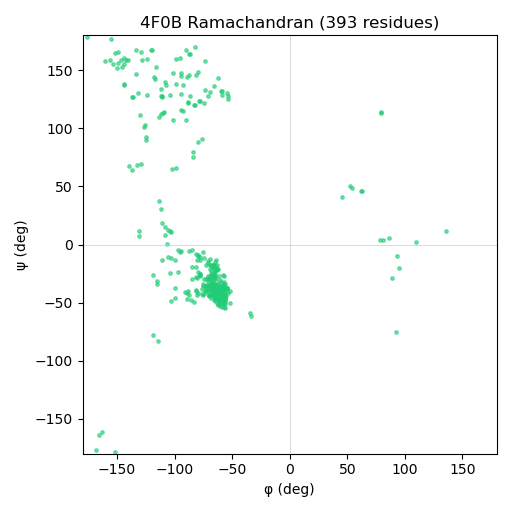26 ? 36.271 31.816 15.763 1.00 4.63 126 ILE A N 1
ATOM 1022 C CA . ILE A 1 126 ? 36.687 30.414 15.857 1.00 4.00 126 ILE A CA 1
ATOM 1023 C C . ILE A 1 126 ? 35.722 29.550 16.727 1.00 4.74 126 ILE A C 1
ATOM 1024 O O . ILE A 1 126 ? 35.280 28.489 16.294 1.00 5.01 126 ILE A O 1
ATOM 1029 N N . GLY A 1 127 ? 35.391 29.985 17.946 1.00 4.30 127 GLY A N 1
ATOM 1030 C CA . GLY A 1 127 ? 34.557 29.135 18.776 1.00 5.70 127 GLY A CA 1
ATOM 1031 C C . GLY A 1 127 ? 33.183 28.888 18.156 1.00 4.13 127 GLY A C 1
ATOM 1032 O O . GLY A 1 127 ? 32.752 27.731 17.986 1.00 4.64 127 GLY A O 1
ATOM 1033 N N . PRO A 1 128 ? 32.469 29.949 17.764 1.00 4.28 128 PRO A N 1
ATOM 1034 C CA . PRO A 1 128 ? 31.130 29.732 17.182 1.00 5.17 128 PRO A CA 1
ATOM 1035 C C . PRO A 1 128 ? 31.223 28.916 15.882 1.00 4.89 128 PRO A C 1
ATOM 1036 O O . PRO A 1 128 ? 30.426 27.981 15.688 1.00 4.93 128 PRO A O 1
ATOM 1040 N N . MET A 1 129 ? 32.136 29.267 14.972 1.00 4.14 129 MET A N 1
ATOM 1041 C CA . MET A 1 129 ? 32.121 28.630 13.650 1.00 4.83 129 MET A CA 1
ATOM 1042 C C . MET A 1 129 ? 32.686 27.213 13.665 1.00 3.54 129 MET A C 1
ATOM 1043 O O . MET A 1 129 ? 32.107 26.306 13.046 1.00 4.53 129 MET A O 1
ATOM 1048 N N . GLN A 1 130 ? 33.751 26.993 14.455 1.00 3.90 130 GLN A N 1
ATOM 1049 C CA . GLN A 1 130 ? 34.269 25.641 14.579 1.00 4.07 130 GLN A CA 1
ATOM 1050 C C . GLN A 1 130 ? 33.272 24.779 15.378 1.00 3.97 130 GLN A C 1
ATOM 1051 O O . GLN A 1 130 ? 33.101 23.590 15.077 1.00 5.18 130 GLN A O 1
ATOM 1057 N N . GLY A 1 131 ? 32.522 25.414 16.286 1.00 4.17 131 GLY A N 1
ATOM 1058 C CA . GLY A 1 131 ? 31.483 24.700 17.015 1.00 5.04 131 GLY A CA 1
ATOM 1059 C C . GLY A 1 131 ? 30.363 24.260 16.074 1.00 4.16 131 GLY A C 1
ATOM 1060 O O . GLY A 1 131 ? 29.793 23.170 16.245 1.00 5.16 131 GLY A O 1
ATOM 1061 N N . GLN A 1 132 ? 30.056 25.081 15.057 1.00 4.80 132 GLN A N 1
ATOM 1062 C CA . GLN A 1 132 ? 29.016 24.694 14.090 1.00 4.40 132 GLN A CA 1
ATOM 1063 C C . GLN A 1 132 ? 29.562 23.599 13.198 1.00 4.57 132 GLN A C 1
ATOM 1064 O O . GLN A 1 132 ? 28.815 22.691 12.819 1.00 5.08 132 GLN A O 1
ATOM 1070 N N . ALA A 1 133 ? 30.841 23.697 12.813 1.00 5.27 133 ALA A N 1
ATOM 1071 C CA . ALA A 1 133 ? 31.438 22.614 12.031 1.00 5.62 133 ALA A CA 1
ATOM 1072 C C . ALA A 1 133 ? 31.367 21.288 12.779 1.00 6.57 133 ALA A C 1
ATOM 1073 O O . ALA A 1 133 ? 30.985 20.271 12.222 1.00 6.79 133 ALA A O 1
ATOM 1075 N N . ASN A 1 134 ? 31.676 21.324 14.081 1.00 6.11 134 ASN A N 1
ATOM 1076 C CA . ASN A 1 134 ? 31.577 20.109 14.870 1.00 6.18 134 ASN A CA 1
ATOM 1077 C C . ASN A 1 134 ? 30.140 19.639 14.925 1.00 6.05 134 ASN A C 1
ATOM 1078 O O . ASN A 1 134 ? 29.870 18.437 14.789 1.00 7.08 134 ASN A O 1
ATOM 1083 N N . HIS A 1 135 ? 29.204 20.578 15.094 1.00 5.52 135 HIS A N 1
ATOM 1084 C CA . HIS A 1 135 ? 27.803 20.144 15.144 1.00 7.69 135 HIS A CA 1
ATOM 1085 C C . HIS A 1 135 ? 27.411 19.381 13.866 1.00 7.00 135 HIS A C 1
ATOM 1086 O O . HIS A 1 135 ? 26.951 18.252 13.918 1.00 7.36 135 HIS A O 1
ATOM 1093 N N . PHE A 1 136 ? 27.643 19.986 12.712 1.00 6.32 136 PHE A N 1
ATOM 1094 C CA . PHE A 1 136 ? 27.183 19.363 11.470 1.00 6.79 136 PHE A CA 1
ATOM 1095 C C . PHE A 1 136 ? 28.011 18.144 11.061 1.00 7.75 136 PHE A C 1
ATOM 1096 O O . PHE A 1 136 ? 27.470 17.184 10.528 1.00 9.21 136 PHE A O 1
ATOM 1104 N N . ASN A 1 137 ? 29.314 18.189 11.324 1.00 7.75 137 ASN A N 1
ATOM 1105 C CA . ASN A 1 137 ? 30.173 17.109 10.857 1.00 8.84 137 ASN A CA 1
ATOM 1106 C C . ASN A 1 137 ? 30.188 15.926 11.819 1.00 9.28 137 ASN A C 1
ATOM 1107 O O . ASN A 1 137 ? 30.372 14.789 11.383 1.00 11.35 137 ASN A O 1
ATOM 1112 N N . LEU A 1 138 ? 29.994 16.178 13.106 1.00 8.29 138 LEU A N 1
ATOM 1113 C CA . LEU A 1 138 ? 30.216 15.143 14.109 1.00 10.40 138 LEU A CA 1
ATOM 1114 C C . LEU A 1 138 ? 28.952 14.729 14.850 1.00 9.24 138 LEU A C 1
ATOM 1115 O O . LEU A 1 138 ? 28.847 13.578 15.251 1.00 11.59 138 LEU A O 1
ATOM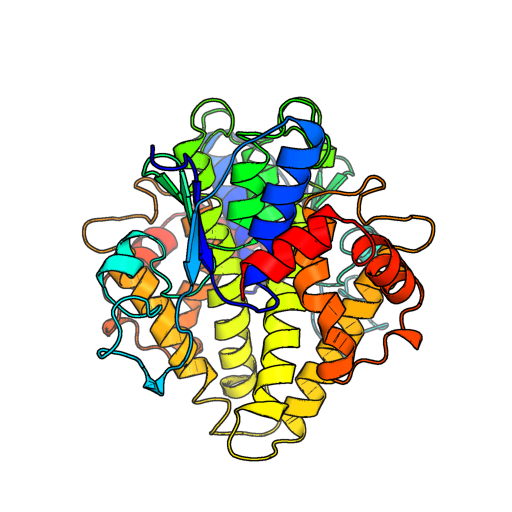 1120 N N . TYR A 1 139 ? 28.027 15.661 15.092 1.00 8.87 139 TYR A N 1
ATOM 1121 C CA . TYR A 1 139 ? 26.964 15.375 16.078 1.00 9.62 139 TYR A CA 1
ATOM 1122 C C . TYR A 1 139 ? 25.538 15.392 15.549 1.00 12.10 139 TYR A C 1
ATOM 1123 O O . TYR A 1 139 ? 24.682 14.741 16.142 1.00 14.06 139 TYR A O 1
ATOM 1132 N N . ALA A 1 140 ? 25.268 16.140 14.475 1.00 11.13 140 ALA A N 1
ATOM 1133 C CA . ALA A 1 140 ? 23.888 16.249 13.968 1.00 12.09 140 ALA A CA 1
ATOM 1134 C C . ALA A 1 140 ? 23.368 14.893 13.532 1.00 13.85 140 ALA A C 1
ATOM 1135 O O . ALA A 1 140 ? 24.134 14.101 12.969 1.00 14.53 140 ALA A O 1
ATOM 1137 N N . PRO A 1 141 ? 22.060 14.623 13.764 1.00 13.32 141 PRO A N 1
ATOM 1138 C CA . PRO A 1 141 ? 21.414 13.353 13.437 1.00 18.25 141 PRO A CA 1
ATOM 1139 C C . PRO A 1 141 ? 21.137 13.198 11.953 1.00 18.64 141 PRO A C 1
ATOM 1140 O O . PRO A 1 141 ? 20.693 12.135 11.511 1.00 24.90 141 PRO A O 1
ATOM 1144 N N . GLU A 1 142 ? 21.389 14.251 11.186 1.00 16.68 142 GLU A N 1
ATOM 1145 C CA . GLU A 1 142 ? 21.381 14.117 9.735 1.00 21.50 142 GLU A CA 1
ATOM 1146 C C . GLU A 1 142 ? 22.608 14.792 9.120 1.00 15.29 142 GLU A C 1
ATOM 1147 O O . GLU A 1 142 ? 23.102 15.784 9.648 1.00 15.12 142 GLU A O 1
ATOM 1153 N N . LYS A 1 143 ? 23.096 14.212 8.022 1.00 13.83 143 LYS A N 1
ATOM 1154 C CA . LYS A 1 143 ? 24.244 14.752 7.308 1.00 13.43 143 LYS A CA 1
ATOM 1155 C C . LYS A 1 143 ? 23.764 15.768 6.270 1.00 12.16 143 LYS A C 1
ATOM 1156 O O . LYS A 1 143 ? 22.976 15.431 5.377 1.00 13.44 143 LYS A O 1
ATOM 1162 N N . ILE A 1 144 ? 24.256 16.994 6.397 1.00 10.83 144 ILE A N 1
ATOM 1163 C CA . ILE A 1 144 ? 23.855 18.108 5.532 1.00 10.30 144 ILE A CA 1
ATOM 1164 C C . ILE A 1 144 ? 25.119 18.698 4.895 1.00 9.15 144 ILE A C 1
ATOM 1165 O O . ILE A 1 144 ? 25.786 19.555 5.501 1.00 8.40 144 ILE A O 1
ATOM 1170 N N . PRO A 1 145 ? 25.487 18.212 3.699 1.00 8.83 145 PRO A N 1
ATOM 1171 C CA . PRO A 1 145 ? 26.770 18.598 3.115 1.00 9.99 145 PRO A CA 1
ATOM 1172 C C . PRO A 1 145 ? 26.931 20.109 2.973 1.00 7.10 145 PRO A C 1
ATOM 1173 O O . PRO A 1 145 ? 28.014 20.610 3.234 1.00 7.82 145 PRO A O 1
ATOM 1177 N N . TYR A 1 146 ? 25.880 20.836 2.614 1.00 7.23 146 TYR A N 1
ATOM 1178 C CA . TYR A 1 146 ? 26.034 22.287 2.499 1.00 7.19 146 TYR A CA 1
ATOM 1179 C C . TYR A 1 146 ? 26.543 22.906 3.804 1.00 7.05 146 TYR A C 1
ATOM 1180 O O . TYR A 1 146 ? 27.406 23.790 3.795 1.00 6.58 146 TYR A O 1
ATOM 1189 N N . ALA A 1 147 ? 25.956 22.491 4.923 1.00 6.62 147 ALA A N 1
ATOM 1190 C CA . ALA A 1 147 ? 26.322 23.053 6.205 1.00 6.74 147 ALA A CA 1
ATOM 1191 C C . ALA A 1 147 ? 27.673 22.591 6.701 1.00 6.91 147 ALA A C 1
ATOM 1192 O O . ALA A 1 147 ? 28.438 23.404 7.227 1.00 6.34 147 ALA A O 1
ATOM 1194 N N . ILE A 1 148 ? 27.979 21.312 6.511 1.00 6.11 148 ILE A N 1
ATOM 1195 C CA . ILE A 1 148 ? 29.291 20.793 6.840 1.00 7.93 148 ILE A CA 1
ATOM 1196 C C . ILE A 1 148 ? 30.353 21.617 6.076 1.00 7.53 148 ILE A C 1
ATOM 1197 O O . ILE A 1 148 ? 31.334 22.106 6.660 1.00 7.04 148 ILE A O 1
ATOM 1202 N N A ASN A 1 149 ? 30.126 21.780 4.780 0.26 6.91 149 ASN A N 1
ATOM 1203 N N B ASN A 1 149 ? 30.158 21.794 4.778 0.74 6.36 149 ASN A N 1
ATOM 1204 C CA A ASN A 1 149 ? 31.054 22.504 3.931 0.26 7.60 149 ASN A CA 1
ATOM 1205 C CA B ASN A 1 149 ? 31.141 22.533 3.998 0.74 6.42 149 ASN A CA 1
ATOM 1206 C C A ASN A 1 149 ? 31.170 23.988 4.294 0.26 6.83 149 ASN A C 1
ATOM 1207 C C B ASN A 1 149 ? 31.199 24.006 4.395 0.74 6.97 149 ASN A C 1
ATOM 1208 O O A ASN A 1 149 ? 32.267 24.550 4.277 0.26 8.10 149 ASN A O 1
ATOM 1209 O O B ASN A 1 149 ? 32.280 24.597 4.487 0.74 5.39 149 ASN A O 1
ATOM 1218 N N . ARG A 1 150 ? 30.047 24.624 4.624 1.00 5.54 150 ARG A N 1
ATOM 1219 C CA . ARG A 1 150 ? 30.069 26.042 5.007 1.00 4.93 150 ARG A CA 1
ATOM 1220 C C . ARG A 1 150 ? 30.949 26.262 6.233 1.00 5.89 150 ARG A C 1
ATOM 1221 O O . ARG A 1 150 ? 31.805 27.161 6.273 1.00 5.86 150 ARG A O 1
ATOM 1229 N N . TYR A 1 151 ? 30.726 25.447 7.266 1.00 4.49 151 TYR A N 1
ATOM 1230 C CA . TYR A 1 151 ? 31.444 25.693 8.525 1.00 4.32 151 TYR A CA 1
ATOM 1231 C C . TYR A 1 151 ? 32.851 25.145 8.522 1.00 4.45 151 TYR A C 1
ATOM 1232 O O . TYR A 1 151 ? 33.701 25.750 9.175 1.00 4.86 151 TYR A O 1
ATOM 1241 N N . LEU A 1 152 ? 33.149 24.091 7.767 1.00 6.22 152 LEU A N 1
ATOM 1242 C CA . LEU A 1 152 ? 34.550 23.718 7.572 1.00 6.75 152 LEU A CA 1
ATOM 1243 C C . LEU A 1 152 ? 35.291 24.818 6.802 1.00 4.97 152 LEU A C 1
ATOM 1244 O O . LEU A 1 152 ? 36.404 25.208 7.210 1.00 6.32 152 LEU A O 1
ATOM 1249 N N . ASN A 1 153 ? 34.677 25.364 5.760 1.00 5.61 153 ASN A N 1
ATOM 1250 C CA . ASN A 1 153 ? 35.333 26.413 5.003 1.00 5.95 153 ASN A CA 1
ATOM 1251 C C . ASN A 1 153 ? 35.522 27.672 5.817 1.00 6.02 153 ASN A C 1
ATOM 1252 O O . ASN A 1 153 ? 36.574 28.316 5.729 1.00 7.36 153 ASN A O 1
ATOM 1257 N N . GLU A 1 154 ? 34.520 28.055 6.615 1.00 4.81 154 GLU A N 1
ATOM 1258 C CA . GLU A 1 154 ? 34.683 29.234 7.449 1.00 4.99 154 GLU A CA 1
ATOM 1259 C C . GLU A 1 154 ? 35.750 29.000 8.522 1.00 4.36 154 GLU A C 1
ATOM 1260 O O . GLU A 1 154 ? 36.547 29.912 8.821 1.00 5.41 154 GLU A O 1
ATOM 1266 N N . SER A 1 155 ? 35.771 27.802 9.107 1.00 5.19 155 SER A N 1
ATOM 1267 C CA . SER A 1 155 ? 36.847 27.486 10.067 1.00 4.61 155 SER A CA 1
ATOM 1268 C C . SER A 1 155 ? 38.220 27.615 9.402 1.00 6.73 155 SER A C 1
ATOM 1269 O O . SER A 1 155 ? 39.140 28.184 9.998 1.00 5.82 155 SER A O 1
ATOM 1272 N N . LYS A 1 156 ? 38.367 27.091 8.188 1.00 5.33 156 LYS A N 1
ATOM 1273 C CA . LYS A 1 156 ? 39.619 27.237 7.469 1.00 5.83 156 LYS A CA 1
ATOM 1274 C C . LYS A 1 156 ? 39.993 28.694 7.224 1.00 6.03 156 LYS A C 1
ATOM 1275 O O . LYS A 1 156 ? 41.160 29.066 7.375 1.00 6.76 156 LYS A O 1
ATOM 1281 N N . ARG A 1 157 ? 39.023 29.531 6.858 1.00 4.97 157 ARG A N 1
ATOM 1282 C CA . ARG A 1 157 ? 39.301 30.950 6.671 1.00 4.37 157 ARG A CA 1
ATOM 1283 C C . ARG A 1 157 ? 39.810 31.569 7.977 1.00 5.03 157 ARG A C 1
ATOM 1284 O O . ARG A 1 157 ? 40.790 32.334 7.969 1.00 5.36 157 ARG A O 1
ATOM 1292 N N . LEU A 1 158 ? 39.145 31.272 9.083 1.00 3.94 158 LEU A N 1
ATOM 1293 C CA . LEU A 1 158 ? 39.562 31.803 10.384 1.00 4.09 158 LEU A CA 1
ATOM 1294 C C . LEU A 1 158 ? 40.942 31.295 10.789 1.00 4.59 158 LEU A C 1
ATOM 1295 O O . LEU A 1 158 ? 41.760 32.082 11.323 1.00 4.84 158 LEU A O 1
ATOM 1300 N N . TYR A 1 159 ? 41.219 30.011 10.538 1.00 4.62 159 TYR A N 1
ATOM 1301 C CA . TYR A 1 159 ? 42.555 29.489 10.830 1.00 5.17 159 TYR A CA 1
ATOM 1302 C C . TYR A 1 159 ? 43.631 30.068 9.922 1.00 5.79 159 TYR A C 1
ATOM 1303 O O . TYR A 1 159 ? 44.777 30.151 10.362 1.00 6.68 159 TYR A O 1
ATOM 1312 N N . ARG A 1 160 ? 43.275 30.514 8.713 1.00 5.39 160 ARG A N 1
ATOM 1313 C CA . ARG A 1 160 ? 44.257 31.156 7.862 1.00 4.84 160 ARG A CA 1
ATOM 1314 C C . ARG A 1 160 ? 44.596 32.524 8.451 1.00 4.80 160 ARG A C 1
ATOM 1315 O O . ARG A 1 160 ? 45.780 32.934 8.460 1.00 5.44 160 ARG A O 1
ATOM 1323 N N . VAL A 1 161 ? 43.594 33.238 8.963 1.00 5.19 161 VAL A N 1
ATOM 1324 C CA . VAL A 1 161 ? 43.862 34.492 9.670 1.00 5.94 161 VAL A CA 1
ATOM 1325 C C . VAL A 1 161 ? 44.834 34.233 10.844 1.00 4.74 161 VAL A C 1
ATOM 1326 O O . VAL A 1 161 ? 45.843 34.957 11.024 1.00 5.89 161 VAL A O 1
ATOM 1330 N N . LEU A 1 162 ? 44.580 33.197 11.642 1.00 5.03 162 LEU A N 1
ATOM 1331 C CA . LEU A 1 162 ? 45.454 32.894 12.789 1.00 4.88 162 LEU A CA 1
ATOM 1332 C C . LEU A 1 162 ? 46.850 32.484 12.312 1.00 5.42 162 LEU A C 1
ATOM 1333 O O . LEU A 1 162 ? 47.876 32.931 12.897 1.00 5.54 162 LEU A O 1
ATOM 1338 N N . ASP A 1 163 ? 46.921 31.645 11.266 1.00 5.21 163 ASP A N 1
ATOM 1339 C CA . ASP A 1 163 ? 48.206 31.184 10.765 1.00 5.16 163 ASP A CA 1
ATOM 1340 C C . ASP A 1 163 ? 49.062 32.368 10.286 1.00 7.45 163 ASP A C 1
ATOM 1341 O O . ASP A 1 163 ? 50.273 32.454 10.587 1.00 6.80 163 ASP A O 1
ATOM 1346 N N . ASP A 1 164 ? 48.460 33.293 9.544 1.00 6.24 164 ASP A N 1
ATOM 1347 C CA . ASP A 1 164 ? 49.187 34.465 9.062 1.00 5.97 164 ASP A CA 1
ATOM 1348 C C . ASP A 1 164 ? 49.646 35.355 10.228 1.00 6.36 164 ASP A C 1
ATOM 1349 O O . ASP A 1 164 ? 50.774 35.877 10.209 1.00 7.81 164 ASP A O 1
ATOM 1354 N N . ARG A 1 165 ? 48.812 35.486 11.252 1.00 5.00 165 ARG A N 1
ATOM 1355 C CA . ARG A 1 165 ? 49.216 36.220 12.451 1.00 5.39 165 ARG A CA 1
ATOM 1356 C C . ARG A 1 165 ? 50.418 35.560 13.104 1.00 7.43 165 ARG A C 1
ATOM 1357 O O . ARG A 1 165 ? 51.328 36.254 13.590 1.00 8.45 165 ARG A O 1
ATOM 1365 N N . LEU A 1 166 ? 50.452 34.239 13.147 1.00 5.69 166 LEU A N 1
ATOM 1366 C CA . LEU A 1 166 ? 51.535 33.555 13.812 1.00 6.27 166 LEU A CA 1
ATOM 1367 C C . LEU A 1 166 ? 52.827 33.509 12.980 1.00 6.45 166 LEU A C 1
ATOM 1368 O O . LEU A 1 166 ? 53.878 33.142 13.520 1.00 6.98 166 LEU A O 1
ATOM 1373 N N . LYS A 1 167 ? 52.789 33.832 11.682 1.00 6.63 167 LYS A N 1
ATOM 1374 C CA . LYS A 1 167 ? 54.021 33.914 10.920 1.00 6.88 167 LYS A CA 1
ATOM 1375 C C . LYS A 1 167 ? 55.013 34.864 11.616 1.00 7.82 167 LYS A C 1
ATOM 1376 O O . LYS A 1 167 ? 54.669 35.995 11.969 1.00 9.18 167 LYS A O 1
ATOM 1382 N N . GLY A 1 168 ? 56.231 34.369 11.830 1.00 8.74 168 GLY A N 1
ATOM 1383 C CA . GLY A 1 168 ? 57.290 35.156 12.461 1.00 9.49 168 GLY A CA 1
ATOM 1384 C C . GLY A 1 168 ? 57.157 35.171 13.970 1.00 9.46 168 GLY A C 1
ATOM 1385 O O . GLY A 1 168 ? 57.948 35.871 14.610 1.00 10.01 168 GLY A O 1
ATOM 1386 N N . ARG A 1 169 ? 56.199 34.438 14.535 1.00 7.33 169 ARG A N 1
ATOM 1387 C CA . ARG A 1 169 ? 55.941 34.494 15.978 1.00 6.58 169 ARG A CA 1
ATOM 1388 C C . ARG A 1 169 ? 55.901 33.092 16.582 1.00 8.20 169 ARG A C 1
ATOM 1389 O O . ARG A 1 169 ? 55.746 32.098 15.850 1.00 10.49 169 ARG A O 1
ATOM 1397 N N . GLU A 1 170 ? 55.977 33.005 17.909 1.00 6.89 170 GLU A N 1
ATOM 1398 C CA . GLU A 1 170 ? 55.629 31.770 18.592 1.00 6.25 170 GLU A CA 1
ATOM 1399 C C . GLU A 1 170 ? 54.255 31.847 19.262 1.00 5.86 170 GLU A C 1
ATOM 1400 O O . GLU A 1 170 ? 53.639 30.799 19.495 1.00 6.57 170 GLU A O 1
ATOM 1406 N N . TYR A 1 171 ? 53.776 33.057 19.605 1.00 6.04 171 TYR A N 1
ATOM 1407 C CA . TYR A 1 171 ? 52.486 33.239 20.296 1.00 6.12 171 TYR A CA 1
ATOM 1408 C C . TYR A 1 171 ? 51.807 34.465 19.708 1.00 5.95 171 TYR A C 1
ATOM 1409 O O . TYR A 1 171 ? 52.473 35.352 19.101 1.00 6.26 171 TYR A O 1
ATOM 1418 N N . ILE A 1 172 ? 50.486 34.526 19.881 1.00 6.99 172 ILE A N 1
ATOM 1419 C CA . ILE A 1 172 ? 49.704 35.530 19.160 1.00 6.49 172 ILE A CA 1
ATOM 1420 C C . ILE A 1 172 ? 50.159 36.958 19.455 1.00 8.08 172 ILE A C 1
ATOM 1421 O O . ILE A 1 172 ? 50.311 37.770 18.528 1.00 7.11 172 ILE A O 1
ATOM 1426 N N . LEU A 1 173 ? 50.388 37.248 20.733 1.00 7.05 173 LEU A N 1
ATOM 1427 C CA . LEU A 1 173 ? 50.816 38.573 21.148 1.00 7.59 173 LEU A CA 1
ATOM 1428 C C . LEU A 1 173 ? 52.239 38.533 21.693 1.00 7.32 173 LEU A C 1
ATOM 1429 O O . LEU A 1 173 ? 52.551 39.227 22.649 1.00 9.51 173 LEU A O 1
ATOM 1434 N N . GLY A 1 174 ? 53.094 37.713 21.071 1.00 6.52 174 GLY A N 1
ATOM 1435 C CA . GLY A 1 174 ? 54.514 37.719 21.452 1.00 7.24 174 GLY A CA 1
ATOM 1436 C C . GLY A 1 174 ? 54.801 36.685 22.516 1.00 6.54 174 GLY A C 1
ATOM 1437 O O . GLY A 1 174 ? 55.403 35.634 22.265 1.00 7.70 174 GLY A O 1
ATOM 1438 N N . THR A 1 175 ? 54.393 37.004 23.748 1.00 7.27 175 THR A N 1
ATOM 1439 C CA . THR A 1 175 ? 54.488 36.057 24.858 1.00 7.52 175 THR A CA 1
ATOM 1440 C C . THR A 1 175 ? 53.184 35.304 25.029 1.00 7.62 175 THR A C 1
ATOM 1441 O O . THR A 1 175 ? 52.079 35.828 24.780 1.00 8.28 175 THR A O 1
ATOM 1445 N N . TYR A 1 176 ? 53.305 34.057 25.470 1.00 7.46 176 TYR A N 1
ATOM 1446 C CA . TYR A 1 176 ? 52.150 33.188 25.740 1.00 6.62 176 TYR A CA 1
ATOM 1447 C C . TYR A 1 176 ? 51.225 33.789 26.776 1.00 6.63 176 TYR A C 1
ATOM 1448 O O . TYR A 1 176 ? 51.659 34.251 27.828 1.00 7.50 176 TYR A O 1
ATOM 1457 N N . GLY A 1 177 ? 49.938 33.786 26.464 1.00 6.71 177 GLY A N 1
ATOM 1458 C CA . GLY A 1 177 ? 48.991 34.331 27.426 1.00 6.84 177 GLY A CA 1
ATOM 1459 C C . GLY A 1 177 ? 47.572 33.949 27.097 1.00 5.82 177 GLY A C 1
ATOM 1460 O O . GLY A 1 177 ? 47.304 33.003 26.342 1.00 6.88 177 GLY A O 1
ATOM 1461 N N . ILE A 1 178 ? 46.651 34.680 27.725 1.00 5.70 178 ILE A N 1
ATOM 1462 C CA . ILE A 1 178 ? 45.241 34.292 27.673 1.00 5.76 178 ILE A CA 1
ATOM 1463 C C . ILE A 1 178 ? 44.637 34.274 26.272 1.00 6.32 178 ILE A C 1
ATOM 1464 O O . ILE A 1 178 ? 43.715 33.481 26.038 1.00 6.18 178 ILE A O 1
ATOM 1469 N N . ALA A 1 179 ? 45.144 35.076 25.326 1.00 5.86 179 ALA A N 1
ATOM 1470 C CA . ALA A 1 179 ? 44.652 34.945 23.963 1.00 5.92 179 ALA A CA 1
ATOM 1471 C C . ALA A 1 179 ? 45.014 33.606 23.337 1.00 6.93 179 ALA A C 1
ATOM 1472 O O . ALA A 1 179 ? 44.182 33.006 22.634 1.00 7.51 179 ALA A O 1
ATOM 1474 N N . ASP A 1 180 ? 46.229 33.123 23.582 1.00 5.96 180 ASP A N 1
ATOM 1475 C CA . ASP A 1 180 ? 46.597 31.793 23.122 1.00 6.22 180 ASP A CA 1
ATOM 1476 C C . ASP A 1 180 ? 45.764 30.720 23.788 1.00 4.87 180 ASP A C 1
ATOM 1477 O O . ASP A 1 180 ? 45.309 29.810 23.118 1.00 5.92 180 ASP A O 1
ATOM 1482 N N . ILE A 1 181 ? 45.598 30.834 25.102 1.00 4.74 181 ILE A N 1
ATOM 1483 C CA . ILE A 1 181 ? 44.864 29.828 25.856 1.00 5.07 181 ILE A CA 1
ATOM 1484 C C . ILE A 1 181 ? 43.435 29.668 25.329 1.00 4.86 181 ILE A C 1
ATOM 1485 O O . ILE A 1 181 ? 42.963 28.545 25.115 1.00 6.31 181 ILE A O 1
ATOM 1490 N N . LYS A 1 182 ? 42.756 30.785 25.096 1.00 5.34 182 LYS A N 1
ATOM 1491 C CA . LYS A 1 182 ? 41.390 30.741 24.588 1.00 4.68 182 LYS A CA 1
ATOM 1492 C C . LYS A 1 182 ? 41.278 29.984 23.278 1.00 5.16 182 LYS A C 1
ATOM 1493 O O . LYS A 1 182 ? 40.415 29.088 23.118 1.00 5.43 182 LYS A O 1
ATOM 1499 N N . ILE A 1 183 ? 42.154 30.309 22.329 1.00 4.70 183 ILE A N 1
ATOM 1500 C CA . ILE A 1 183 ? 42.053 29.671 21.029 1.00 4.28 183 ILE A CA 1
ATOM 1501 C C . ILE A 1 183 ? 42.553 28.231 21.047 1.00 4.18 183 ILE A C 1
ATOM 1502 O O . ILE A 1 183 ? 42.000 27.380 20.331 1.00 5.29 183 ILE A O 1
ATOM 1507 N N . PHE A 1 184 ? 43.572 27.969 21.876 1.00 5.03 184 PHE A N 1
ATOM 1508 C CA . PHE A 1 184 ? 44.160 26.644 21.965 1.00 5.13 184 PHE A CA 1
ATOM 1509 C C . PHE A 1 184 ? 43.134 25.549 22.273 1.00 4.88 184 PHE A C 1
ATOM 1510 O O . PHE A 1 184 ? 43.212 24.446 21.741 1.00 6.13 184 PHE A O 1
ATOM 1518 N N . GLY A 1 185 ? 42.154 25.842 23.121 1.00 4.94 185 GLY A N 1
ATOM 1519 C CA . GLY A 1 185 ? 41.161 24.820 23.434 1.00 5.94 185 GLY A CA 1
ATOM 1520 C C . GLY A 1 185 ? 40.429 24.294 22.199 1.00 5.09 185 GLY A C 1
ATOM 1521 O O . GLY A 1 185 ? 40.104 23.085 22.142 1.00 6.59 185 GLY A O 1
ATOM 1522 N N . TRP A 1 186 ? 40.160 25.207 21.249 1.00 4.44 186 TRP A N 1
ATOM 1523 C CA . TRP A 1 186 ? 39.575 24.835 19.965 1.00 4.67 186 TRP A CA 1
ATOM 1524 C C . TRP A 1 186 ? 40.594 24.274 18.969 1.00 5.64 186 TRP A C 1
ATOM 1525 O O . TRP A 1 186 ? 40.329 23.287 18.272 1.00 5.56 186 TRP A O 1
ATOM 1536 N N . ALA A 1 187 ? 41.755 24.921 18.886 1.00 4.67 187 ALA A N 1
ATOM 1537 C CA . ALA A 1 187 ? 42.743 24.506 17.872 1.00 6.40 187 ALA A CA 1
ATOM 1538 C C . ALA A 1 187 ? 43.216 23.075 18.098 1.00 5.26 187 ALA A C 1
ATOM 1539 O O . ALA A 1 187 ? 43.474 22.376 17.104 1.00 7.06 187 ALA A O 1
ATOM 1541 N N . ARG A 1 188 ? 43.335 22.630 19.359 1.00 5.42 188 ARG A N 1
ATOM 1542 C CA . ARG A 1 188 ? 43.841 21.284 19.596 1.00 5.96 188 ARG A CA 1
ATOM 1543 C C . ARG A 1 188 ? 42.885 20.192 19.103 1.00 7.11 188 ARG A C 1
ATOM 1544 O O . ARG A 1 188 ? 43.311 19.051 18.933 1.00 10.08 188 ARG A O 1
ATOM 1552 N N . ILE A 1 189 ? 41.618 20.537 18.863 1.00 6.33 189 ILE A N 1
ATOM 1553 C CA . ILE A 1 189 ? 40.681 19.593 18.271 1.00 6.71 189 ILE A CA 1
ATOM 1554 C C . ILE A 1 189 ? 40.322 19.927 16.827 1.00 7.11 189 ILE A C 1
ATOM 1555 O O . ILE A 1 189 ? 39.470 19.239 16.256 1.00 8.46 189 ILE A O 1
ATOM 1560 N N . ALA A 1 190 ? 40.999 20.905 16.225 1.00 7.78 190 ALA A N 1
ATOM 1561 C CA . ALA A 1 190 ? 40.796 21.168 14.802 1.00 9.02 190 ALA A CA 1
ATOM 1562 C C . ALA A 1 190 ? 40.934 19.919 13.890 1.00 9.75 190 ALA A C 1
ATOM 1563 O O . ALA A 1 190 ? 40.142 19.807 12.950 1.00 12.03 190 ALA A O 1
ATOM 1565 N N . PRO A 1 191 ? 41.918 19.010 14.143 1.00 10.38 191 PRO A N 1
ATOM 1566 C CA . PRO A 1 191 ? 42.013 17.822 13.272 1.00 11.13 191 PRO A CA 1
ATOM 1567 C C . PRO A 1 191 ? 40.751 16.983 13.323 1.00 14.15 191 PRO A C 1
ATOM 1568 O O . PRO A 1 191 ? 40.264 16.496 12.284 1.00 17.38 191 PRO A O 1
ATOM 1572 N N . ARG A 1 192 ? 40.191 16.860 14.530 1.00 12.31 192 ARG A N 1
ATOM 1573 C CA . ARG A 1 192 ? 38.932 16.161 14.705 1.00 13.32 192 ARG A CA 1
ATOM 1574 C C . ARG A 1 192 ? 37.810 16.851 13.949 1.00 9.77 192 ARG A C 1
ATOM 1575 O O . ARG A 1 192 ? 36.999 16.190 13.311 1.00 14.45 192 ARG A O 1
ATOM 1583 N N . THR A 1 193 ? 37.767 18.185 14.027 1.00 13.01 193 THR A N 1
ATOM 1584 C CA . THR A 1 193 ? 36.746 18.936 13.307 1.00 11.07 193 THR A CA 1
ATOM 1585 C C . THR A 1 193 ? 36.807 18.622 11.836 1.00 10.84 193 THR A C 1
ATOM 1586 O O . THR A 1 193 ? 35.776 18.507 11.170 1.00 13.88 193 THR A O 1
ATOM 1590 N N . GLY A 1 194 ? 38.029 18.534 11.303 1.00 13.73 194 GLY A N 1
ATOM 1591 C CA . GLY A 1 194 ? 38.219 18.186 9.899 1.00 13.32 194 GLY A CA 1
ATOM 1592 C C . GLY A 1 194 ? 39.252 19.068 9.195 1.00 15.42 194 GLY A C 1
ATOM 1593 O O . GLY A 1 194 ? 39.385 19.011 7.963 1.00 15.97 194 GLY A O 1
ATOM 1594 N N . LEU A 1 195 ? 40.006 19.850 9.955 1.00 13.32 195 LEU A N 1
ATOM 1595 C CA . LEU A 1 195 ? 41.024 20.683 9.344 1.00 14.72 195 LEU A CA 1
ATOM 1596 C C . LEU A 1 195 ? 42.344 19.938 9.337 1.00 16.29 195 LEU A C 1
ATOM 1597 O O . LEU A 1 195 ? 42.738 19.314 10.335 1.00 20.66 195 LEU A O 1
ATOM 1602 N N . ASP A 1 196 ? 43.055 20.030 8.230 1.00 12.58 196 ASP A N 1
ATOM 1603 C CA . ASP A 1 196 ? 44.377 19.455 8.148 1.00 14.28 196 ASP A CA 1
ATOM 1604 C C . ASP A 1 196 ? 45.349 20.540 8.602 1.00 13.28 196 ASP A C 1
ATOM 1605 O O . ASP A 1 196 ? 45.577 21.517 7.875 1.00 12.81 196 ASP A O 1
ATOM 1610 N N . LEU A 1 197 ? 45.911 20.382 9.802 1.00 12.57 197 LEU A N 1
ATOM 1611 C CA . LEU A 1 197 ? 46.786 21.418 10.324 1.00 11.16 197 LEU A CA 1
ATOM 1612 C C . LEU A 1 197 ? 48.108 21.530 9.573 1.00 13.00 197 LEU A C 1
ATOM 1613 O O . LEU A 1 197 ? 48.822 22.521 9.729 1.00 11.95 197 LEU A O 1
ATOM 1618 N N . ASP A 1 198 ? 48.425 20.553 8.733 1.00 12.61 198 ASP A N 1
ATOM 1619 C CA . ASP A 1 198 ? 49.565 20.750 7.838 1.00 14.34 198 ASP A CA 1
ATOM 1620 C C . ASP A 1 198 ? 49.345 21.927 6.864 1.00 12.95 198 ASP A C 1
ATOM 1621 O O . ASP A 1 198 ? 50.314 22.481 6.332 1.00 14.73 198 ASP A O 1
ATOM 1626 N N . GLU A 1 199 ? 48.084 22.314 6.629 1.00 10.73 199 GLU A N 1
ATOM 1627 C CA . GLU A 1 199 ? 47.785 23.459 5.778 1.00 12.34 199 GLU A CA 1
ATOM 1628 C C . GLU A 1 199 ? 47.935 24.766 6.540 1.00 9.43 199 GLU A C 1
ATOM 1629 O O . GLU A 1 199 ? 47.897 25.832 5.961 1.00 10.13 199 GLU A O 1
ATOM 1635 N N . PHE A 1 200 ? 48.128 24.654 7.858 1.00 8.29 200 PHE A N 1
ATOM 1636 C CA . PHE A 1 200 ? 48.270 25.821 8.744 1.00 7.04 200 PHE A CA 1
ATOM 1637 C C . PHE A 1 200 ? 49.488 25.542 9.637 1.00 7.58 200 PHE A C 1
ATOM 1638 O O . PHE A 1 200 ? 49.358 25.314 10.832 1.00 7.69 200 PHE A O 1
ATOM 1646 N N . PRO A 1 201 ? 50.688 25.533 9.060 1.00 7.75 201 PRO A N 1
ATOM 1647 C CA . PRO A 1 201 ? 51.866 25.034 9.796 1.00 7.96 201 PRO A CA 1
ATOM 1648 C C . PRO A 1 201 ? 52.273 25.930 10.967 1.00 7.85 201 PRO A C 1
ATOM 1649 O O . PRO A 1 201 ? 52.877 25.443 11.930 1.00 8.90 201 PRO A O 1
ATOM 1653 N N . ASN A 1 202 ? 51.901 27.212 10.937 1.00 6.73 202 ASN A N 1
ATOM 1654 C CA . ASN A 1 202 ? 52.151 28.049 12.105 1.00 7.14 202 ASN A CA 1
ATOM 1655 C C . ASN A 1 202 ? 51.209 27.723 13.249 1.00 6.54 202 ASN A C 1
ATOM 1656 O O . ASN A 1 202 ? 51.640 27.591 14.403 1.00 7.28 202 ASN A O 1
ATOM 1661 N N . VAL A 1 203 ? 49.941 27.513 12.920 1.00 6.31 203 VAL A N 1
ATOM 1662 C CA . VAL A 1 203 ? 49.007 27.068 13.943 1.00 6.75 203 VAL A CA 1
ATOM 1663 C C . VAL A 1 203 ? 49.450 25.709 14.486 1.00 7.32 203 VAL A C 1
ATOM 1664 O O . VAL A 1 203 ? 49.413 25.483 15.686 1.00 6.90 203 VAL A O 1
ATOM 1668 N N A LYS A 1 204 ? 49.902 24.813 13.610 0.64 7.81 204 LYS A N 1
ATOM 1669 N N B LYS A 1 204 ? 49.902 24.818 13.608 0.36 7.96 204 LYS A N 1
ATOM 1670 C CA A LYS A 1 204 ? 50.273 23.481 14.060 0.64 9.09 204 LYS A CA 1
ATOM 1671 C CA B LYS A 1 204 ? 50.280 23.482 14.046 0.36 8.98 204 LYS A CA 1
ATOM 1672 C C A LYS A 1 204 ? 51.415 23.528 15.083 0.64 8.23 204 LYS A C 1
ATOM 1673 C C B LYS A 1 204 ? 51.429 23.504 15.058 0.36 8.44 204 LYS A C 1
ATOM 1674 O O A LYS A 1 204 ? 51.334 22.885 16.154 0.64 8.59 204 LYS A O 1
ATOM 1675 O O B LYS A 1 204 ? 51.369 22.820 16.094 0.36 8.52 204 LYS A O 1
ATOM 1686 N N . ALA A 1 205 ? 52.464 24.291 14.772 1.00 8.30 205 ALA A N 1
ATOM 1687 C CA . ALA A 1 205 ? 53.624 24.368 15.682 1.00 7.48 205 ALA A CA 1
ATOM 1688 C C . ALA A 1 205 ? 53.252 25.056 16.998 1.00 7.86 205 ALA A C 1
ATOM 1689 O O . ALA A 1 205 ? 53.819 24.761 18.062 1.00 9.19 205 ALA A O 1
ATOM 1691 N N . TRP A 1 206 ? 52.320 25.988 16.919 1.00 7.04 206 TRP A N 1
ATOM 1692 C CA . TRP A 1 206 ? 51.825 26.702 18.102 1.00 6.89 206 TRP A CA 1
ATOM 1693 C C . TRP A 1 206 ? 50.996 25.778 19.010 1.00 7.81 206 TRP A C 1
ATOM 1694 O O . TRP A 1 206 ? 51.209 25.747 20.233 1.00 8.87 206 TRP A O 1
ATOM 1705 N N . VAL A 1 207 ? 50.125 24.956 18.424 1.00 6.53 207 VAL A N 1
ATOM 1706 C CA . VAL A 1 207 ? 49.401 23.950 19.190 1.00 7.90 207 VAL A CA 1
ATOM 1707 C C . VAL A 1 207 ? 50.385 23.014 19.881 1.00 8.89 207 VAL A C 1
ATOM 1708 O O . VAL A 1 207 ? 50.240 22.722 21.062 1.00 9.22 207 VAL A O 1
ATOM 1712 N N . GLU A 1 208 ? 51.402 22.556 19.151 1.00 9.16 208 GLU A N 1
ATOM 1713 C CA . GLU A 1 208 ? 52.360 21.613 19.718 1.00 9.04 208 GLU A CA 1
ATOM 1714 C C . GLU A 1 208 ? 53.134 22.219 20.894 1.00 10.50 208 GLU A C 1
ATOM 1715 O O . GLU A 1 208 ? 53.315 21.539 21.945 1.00 11.66 208 GLU A O 1
ATOM 1721 N N . ARG A 1 209 ? 53.570 23.475 20.771 1.00 8.76 209 ARG A N 1
ATOM 1722 C CA . ARG A 1 209 ? 54.363 24.037 21.869 1.00 8.77 209 ARG A CA 1
ATOM 1723 C C . ARG A 1 209 ? 53.525 24.308 23.110 1.00 9.21 209 ARG A C 1
ATOM 1724 O O . ARG A 1 209 ? 54.058 24.302 24.238 1.00 11.34 209 ARG A O 1
ATOM 1732 N N . ILE A 1 210 ? 52.229 24.552 22.941 1.00 7.29 210 ILE A N 1
ATOM 1733 C CA . ILE A 1 210 ? 51.341 24.777 24.071 1.00 7.46 210 ILE A CA 1
ATOM 1734 C C . ILE A 1 210 ? 50.951 23.435 24.698 1.00 8.35 210 ILE A C 1
ATOM 1735 O O . ILE A 1 210 ? 50.933 23.288 25.931 1.00 8.37 210 ILE A O 1
ATOM 1740 N N . GLU A 1 211 ? 50.660 22.446 23.852 1.00 9.38 211 GLU A N 1
ATOM 1741 C CA . GLU A 1 211 ? 50.253 21.126 24.360 1.00 10.67 211 GLU A CA 1
ATOM 1742 C C . GLU A 1 211 ? 51.304 20.527 25.305 1.00 10.24 211 GLU A C 1
ATOM 1743 O O . GLU A 1 211 ? 50.948 19.832 26.263 1.00 13.02 211 GLU A O 1
ATOM 1749 N N . LYS A 1 212 ? 52.594 20.793 25.037 1.00 8.93 212 LYS A N 1
ATOM 1750 C CA . LYS A 1 212 ? 53.693 20.229 25.820 1.00 11.39 212 LYS A CA 1
ATOM 1751 C C . LYS A 1 212 ? 53.793 20.826 27.233 1.00 11.19 212 LYS A C 1
ATOM 1752 O O . LYS A 1 212 ? 54.508 20.284 28.062 1.00 13.78 212 LYS A O 1
ATOM 1758 N N . ARG A 1 213 ? 53.110 21.938 27.508 1.00 10.94 213 ARG A N 1
ATOM 1759 C CA . ARG A 1 213 ? 53.266 22.580 28.828 1.00 9.84 213 ARG A CA 1
ATOM 1760 C C . ARG A 1 213 ? 52.599 21.750 29.923 1.00 10.52 213 ARG A C 1
ATOM 1761 O O . ARG A 1 213 ? 51.439 21.368 29.801 1.00 10.66 213 ARG A O 1
ATOM 1769 N N . PRO A 1 214 ? 53.337 21.439 30.998 1.00 11.56 214 PRO A N 1
ATOM 1770 C CA . PRO A 1 214 ? 52.713 20.690 32.096 1.00 10.40 214 PRO A CA 1
ATOM 1771 C C . PRO A 1 214 ? 51.441 21.347 32.645 1.00 9.88 214 PRO A C 1
ATOM 1772 O O . PRO A 1 214 ? 50.509 20.619 32.983 1.00 11.67 214 PRO A O 1
ATOM 1776 N N . ALA A 1 215 ? 51.387 22.665 32.734 1.00 10.21 215 ALA A N 1
ATOM 1777 C CA . ALA A 1 215 ? 50.180 23.288 33.270 1.00 9.96 215 ALA A CA 1
ATOM 1778 C C . ALA A 1 215 ? 48.985 23.077 32.348 1.00 10.54 215 ALA A C 1
ATOM 1779 O O . ALA A 1 215 ? 47.848 22.955 32.822 1.00 9.94 215 ALA A O 1
ATOM 1781 N N . VAL A 1 216 ? 49.238 23.060 31.035 1.00 9.22 216 VAL A N 1
ATOM 1782 C CA . VAL A 1 216 ? 48.188 22.789 30.077 1.00 7.77 216 VAL A CA 1
ATOM 1783 C C . VAL A 1 216 ? 47.631 21.378 30.283 1.00 10.44 216 VAL A C 1
ATOM 1784 O O . VAL A 1 216 ? 46.398 21.191 30.373 1.00 8.63 216 VAL A O 1
ATOM 1788 N N . GLN A 1 217 ? 48.522 20.381 30.404 1.00 8.98 217 GLN A N 1
ATOM 1789 C CA . GLN A 1 217 ? 48.058 19.013 30.628 1.00 9.36 217 GLN A CA 1
ATOM 1790 C C . GLN A 1 217 ? 47.286 18.928 31.958 1.00 10.65 217 GLN A C 1
ATOM 1791 O O . GLN A 1 217 ? 46.230 18.280 32.010 1.00 11.32 217 GLN A O 1
ATOM 1797 N N . ALA A 1 218 ? 47.788 19.584 33.015 1.00 10.14 218 ALA A N 1
ATOM 1798 C CA . ALA A 1 218 ? 47.084 19.549 34.302 1.00 10.49 218 ALA A CA 1
ATOM 1799 C C . ALA A 1 218 ? 45.697 20.183 34.187 1.00 11.09 218 ALA A C 1
ATOM 1800 O O . ALA A 1 218 ? 44.728 19.652 34.737 1.00 11.38 218 ALA A O 1
ATOM 1802 N N . GLY A 1 219 ? 45.587 21.303 33.474 1.00 9.59 219 GLY A N 1
ATOM 1803 C CA . GLY A 1 219 ? 44.282 21.920 33.323 1.00 9.64 219 GLY A CA 1
ATOM 1804 C C . GLY A 1 219 ? 43.297 21.064 32.553 1.00 9.27 219 GLY A C 1
ATOM 1805 O O . GLY A 1 219 ? 42.136 20.886 32.958 1.00 9.63 219 GLY A O 1
ATOM 1806 N N . ILE A 1 220 ? 43.744 20.546 31.418 1.00 8.30 220 ILE A N 1
ATOM 1807 C CA . ILE A 1 220 ? 42.907 19.648 30.648 1.00 8.94 220 ILE A CA 1
ATOM 1808 C C . ILE A 1 220 ? 42.448 18.458 31.482 1.00 11.01 220 ILE A C 1
ATOM 1809 O O . ILE A 1 220 ? 41.252 18.142 31.510 1.00 10.90 220 ILE A O 1
ATOM 1814 N N . ASN A 1 221 ? 43.377 17.817 32.185 1.00 10.52 221 ASN A N 1
ATOM 1815 C CA . ASN A 1 221 ? 43.040 16.624 32.938 1.00 11.61 221 ASN A CA 1
ATOM 1816 C C . ASN A 1 221 ? 42.063 16.904 34.089 1.00 11.99 221 ASN A C 1
ATOM 1817 O O . ASN A 1 221 ? 41.291 16.014 34.470 1.00 13.88 221 ASN A O 1
ATOM 1822 N N . SER A 1 222 ? 42.079 18.133 34.614 1.00 10.24 222 SER A N 1
ATOM 1823 C CA . SER A 1 222 ? 41.212 18.462 35.743 1.00 10.47 222 SER A CA 1
ATOM 1824 C C . SER A 1 222 ? 39.728 18.438 35.371 1.00 11.29 222 SER A C 1
ATOM 1825 O O . SER A 1 222 ? 38.874 18.362 36.258 1.00 14.39 222 SER A O 1
ATOM 1828 N N . CYS A 1 223 ? 39.416 18.511 34.083 1.00 10.80 223 CYS A N 1
ATOM 1829 C CA . CYS A 1 223 ? 38.037 18.533 33.606 1.00 10.22 223 CYS A CA 1
ATOM 1830 C C . CYS A 1 223 ? 37.405 17.153 33.438 1.00 14.92 223 CYS A C 1
ATOM 1831 O O . CYS A 1 223 ? 36.220 17.061 33.153 1.00 16.96 223 CYS A O 1
ATOM 1834 N N . ASN A 1 224 ? 38.190 16.096 33.641 1.00 15.58 224 ASN A N 1
ATOM 1835 C CA . ASN A 1 224 ? 37.695 14.723 33.504 1.00 21.75 224 ASN A CA 1
ATOM 1836 C C . ASN A 1 224 ? 37.012 14.212 34.757 1.00 24.05 224 ASN A C 1
ATOM 1837 O O . ASN A 1 224 ? 36.288 13.220 34.669 1.00 31.99 224 ASN A O 1
ATOM 1843 N N . THR B 1 5 ? 43.763 68.216 9.401 1.00 28.67 5 THR B N 1
ATOM 1844 C CA . THR B 1 5 ? 42.334 68.286 9.738 1.00 27.94 5 THR B CA 1
ATOM 1845 C C . THR B 1 5 ? 41.671 66.929 9.880 1.00 29.45 5 THR B C 1
ATOM 1846 O O . THR B 1 5 ? 40.452 66.843 10.066 1.00 25.45 5 THR B O 1
ATOM 1850 N N . ASP B 1 6 ? 42.465 65.869 9.786 1.00 28.69 6 ASP B N 1
ATOM 1851 C CA . ASP B 1 6 ? 41.921 64.530 9.900 1.00 26.61 6 ASP B CA 1
ATOM 1852 C C . ASP B 1 6 ? 41.333 64.318 11.278 1.00 26.73 6 ASP B C 1
ATOM 1853 O O . ASP B 1 6 ? 41.812 64.874 12.268 1.00 31.10 6 ASP B O 1
ATOM 1858 N N A LYS B 1 7 ? 40.286 63.504 11.335 0.44 19.97 7 LYS B N 1
ATOM 1859 N N B LYS B 1 7 ? 40.280 63.513 11.341 0.56 19.65 7 LYS B N 1
ATOM 1860 C CA A LYS B 1 7 ? 39.634 63.187 12.589 0.44 19.59 7 LYS B CA 1
ATOM 1861 C CA B LYS B 1 7 ? 39.634 63.228 12.606 0.56 19.41 7 LYS B CA 1
ATOM 1862 C C A LYS B 1 7 ? 40.517 62.218 13.362 0.44 18.49 7 LYS B C 1
ATOM 1863 C C B LYS B 1 7 ? 40.497 62.224 13.360 0.56 18.39 7 LYS B C 1
ATOM 1864 O O A LYS B 1 7 ? 41.288 61.464 12.764 0.44 18.21 7 LYS B O 1
ATOM 1865 O O B LYS B 1 7 ? 41.238 61.453 12.746 0.56 17.89 7 LYS B O 1
ATOM 1876 N N . PRO B 1 8 ? 40.410 62.227 14.697 1.00 19.17 8 PRO B N 1
ATOM 1877 C CA . PRO B 1 8 ? 41.229 61.289 15.475 1.00 15.84 8 PRO B CA 1
ATOM 1878 C C . PRO B 1 8 ? 40.771 59.842 15.365 1.00 12.43 8 PRO B C 1
ATOM 1879 O O . PRO B 1 8 ? 41.581 58.953 15.663 1.00 15.14 8 PRO B O 1
ATOM 1883 N N . VAL B 1 9 ? 39.525 59.610 14.955 1.00 11.59 9 VAL B N 1
ATOM 1884 C CA . VAL B 1 9 ? 39.002 58.263 14.818 1.00 8.54 9 VAL B CA 1
ATOM 1885 C C . VAL B 1 9 ? 38.493 58.067 13.401 1.00 9.57 9 VAL B C 1
ATOM 1886 O O . VAL B 1 9 ? 37.715 58.900 12.901 1.00 11.52 9 VAL B O 1
ATOM 1890 N N . VAL B 1 10 ? 38.932 56.991 12.757 1.00 7.26 10 VAL B N 1
ATOM 1891 C CA . VAL B 1 10 ? 38.371 56.607 11.458 1.00 7.14 10 VAL B CA 1
ATOM 1892 C C . VAL B 1 10 ? 37.578 55.315 11.650 1.00 6.93 10 VAL B C 1
ATOM 1893 O O . VAL B 1 10 ? 38.096 54.337 12.198 1.00 7.70 10 VAL B O 1
ATOM 1897 N N . HIS B 1 11 ? 36.309 55.306 11.222 1.00 6.04 11 HIS B N 1
ATOM 1898 C CA . HIS B 1 11 ? 35.424 54.160 11.375 1.00 5.29 11 HIS B CA 1
ATOM 1899 C C . HIS B 1 11 ? 35.152 53.523 10.020 1.00 5.95 11 HIS B C 1
ATOM 1900 O O . HIS B 1 11 ? 34.504 54.133 9.170 1.00 6.76 11 HIS B O 1
ATOM 1907 N N . TYR B 1 12 ? 35.653 52.309 9.853 1.00 5.36 12 TYR B N 1
ATOM 1908 C CA . TYR B 1 12 ? 35.457 51.491 8.654 1.00 4.67 12 TYR B CA 1
ATOM 1909 C C . TYR B 1 12 ? 34.239 50.625 8.903 1.00 5.87 12 TYR B C 1
ATOM 1910 O O . TYR B 1 12 ? 34.248 49.790 9.823 1.00 5.95 12 TYR B O 1
ATOM 1919 N N . THR B 1 13 ? 33.163 50.828 8.128 1.00 5.12 13 THR B N 1
ATOM 1920 C CA . THR B 1 13 ? 31.887 50.233 8.514 1.00 5.43 13 THR B CA 1
ATOM 1921 C C . THR B 1 13 ? 30.928 50.011 7.344 1.00 6.73 13 THR B C 1
ATOM 1922 O O . THR B 1 13 ? 31.246 50.327 6.202 1.00 7.02 13 THR B O 1
ATOM 1926 N N . ALA B 1 14 ? 29.791 49.414 7.649 1.00 5.54 14 ALA B N 1
ATOM 1927 C CA . ALA B 1 14 ? 28.716 49.203 6.690 1.00 4.94 14 ALA B CA 1
ATOM 1928 C C . ALA B 1 14 ? 27.438 49.134 7.510 1.00 5.50 14 ALA B C 1
ATOM 1929 O O . ALA B 1 14 ? 27.465 48.830 8.714 1.00 6.61 14 ALA B O 1
ATOM 1931 N N . PRO B 1 15 ? 26.286 49.446 6.895 1.00 5.54 15 PRO B N 1
ATOM 1932 C CA . PRO B 1 15 ? 25.027 49.529 7.656 1.00 5.35 15 PRO B CA 1
ATOM 1933 C C . PRO B 1 15 ? 24.492 48.125 7.991 1.00 6.03 15 PRO B C 1
ATOM 1934 O O . PRO B 1 15 ? 23.779 47.509 7.204 1.00 9.71 15 PRO B O 1
ATOM 1938 N N . THR B 1 16 ? 24.893 47.611 9.143 1.00 5.49 16 THR B N 1
ATOM 1939 C CA . THR B 1 16 ? 24.675 46.222 9.538 1.00 5.59 16 THR B CA 1
ATOM 1940 C C . THR B 1 16 ? 24.595 46.190 11.069 1.00 4.68 16 THR B C 1
ATOM 1941 O O . THR B 1 16 ? 25.023 47.150 11.750 1.00 4.99 16 THR B O 1
ATOM 1945 N N . PRO B 1 17 ? 24.093 45.084 11.653 1.00 4.56 17 PRO B N 1
ATOM 1946 C CA . PRO B 1 17 ? 24.012 44.989 13.110 1.00 5.26 17 PRO B CA 1
ATOM 1947 C C . PRO B 1 17 ? 25.350 45.170 13.841 1.00 3.61 17 PRO B C 1
ATOM 1948 O O . PRO B 1 17 ? 25.328 45.560 15.021 1.00 4.20 17 PRO B O 1
ATOM 1952 N N . ASN B 1 18 ? 26.468 44.841 13.188 1.00 4.94 18 ASN B N 1
ATOM 1953 C CA . ASN B 1 18 ? 27.784 45.085 13.770 1.00 3.60 18 ASN B CA 1
ATOM 1954 C C . ASN B 1 18 ? 28.311 46.460 13.432 1.00 4.12 18 ASN B C 1
ATOM 1955 O O . ASN B 1 18 ? 28.869 47.129 14.284 1.00 4.94 18 ASN B O 1
ATOM 1960 N N . GLY B 1 19 ? 28.096 46.907 12.193 1.00 4.14 19 GLY B N 1
ATOM 1961 C CA . GLY B 1 19 ? 28.689 48.170 11.810 1.00 4.89 19 GLY B CA 1
ATOM 1962 C C . GLY B 1 19 ? 28.090 49.392 12.490 1.00 4.50 19 GLY B C 1
ATOM 1963 O O . GLY B 1 19 ? 28.772 50.384 12.656 1.00 4.87 19 GLY B O 1
ATOM 1964 N N . TRP B 1 20 ? 26.821 49.335 12.891 1.00 4.38 20 TRP B N 1
ATOM 1965 C CA . TRP B 1 20 ? 26.207 50.505 13.534 1.00 5.04 20 TRP B CA 1
ATOM 1966 C C . TRP B 1 20 ? 26.839 50.805 14.880 1.00 5.34 20 TRP B C 1
ATOM 1967 O O . TRP B 1 20 ? 26.823 51.950 15.337 1.00 5.17 20 TRP B O 1
ATOM 1978 N N . VAL B 1 21 ? 27.333 49.785 15.572 1.00 4.42 21 VAL B N 1
ATOM 1979 C CA . VAL B 1 21 ? 27.488 49.971 17.024 1.00 5.31 21 VAL B CA 1
ATOM 1980 C C . VAL B 1 21 ? 28.642 50.902 17.466 1.00 5.47 21 VAL B C 1
ATOM 1981 O O . VAL B 1 21 ? 28.456 51.685 18.377 1.00 5.11 21 VAL B O 1
ATOM 1985 N N . PRO B 1 22 ? 29.801 50.888 16.746 1.00 4.03 22 PRO B N 1
ATOM 1986 C CA . PRO B 1 22 ? 30.821 51.864 17.186 1.00 4.12 22 PRO B CA 1
ATOM 1987 C C . PRO B 1 22 ? 30.367 53.297 16.885 1.00 5.24 22 PRO B C 1
ATOM 1988 O O . PRO B 1 22 ? 30.704 54.218 17.636 1.00 6.60 22 PRO B O 1
ATOM 1992 N N . ALA B 1 23 ? 29.635 53.500 15.781 1.00 6.48 23 ALA B N 1
ATOM 1993 C CA . ALA B 1 23 ? 29.133 54.828 15.460 1.00 6.65 23 ALA B CA 1
ATOM 1994 C C . ALA B 1 23 ? 28.131 55.325 16.504 1.00 5.43 23 ALA B C 1
ATOM 1995 O O . ALA B 1 23 ? 28.180 56.502 16.862 1.00 5.66 23 ALA B O 1
ATOM 1997 N N . ILE B 1 24 ? 27.260 54.423 16.989 1.00 5.08 24 ILE B N 1
ATOM 1998 C CA . ILE B 1 24 ? 26.358 54.783 18.094 1.00 5.83 24 ILE B CA 1
ATOM 1999 C C . ILE B 1 24 ? 27.184 55.286 19.290 1.00 5.77 24 ILE B C 1
ATOM 2000 O O . ILE B 1 24 ? 26.916 56.366 19.822 1.00 5.93 24 ILE B O 1
ATOM 2005 N N . LEU B 1 25 ? 28.186 54.503 19.701 1.00 5.14 25 LEU B N 1
ATOM 2006 C CA . LEU B 1 25 ? 28.963 54.942 20.863 1.00 4.90 25 LEU B CA 1
ATOM 2007 C C . LEU B 1 25 ? 29.668 56.274 20.596 1.00 7.48 25 LEU B C 1
ATOM 2008 O O . LEU B 1 25 ? 29.692 57.150 21.459 1.00 6.79 25 LEU B O 1
ATOM 2013 N N . LEU B 1 26 ? 30.233 56.430 19.395 1.00 5.71 26 LEU B N 1
ATOM 2014 C CA . LEU B 1 26 ? 30.912 57.691 19.083 1.00 7.00 26 LEU B CA 1
ATOM 2015 C C . LEU B 1 26 ? 29.966 58.895 19.206 1.00 7.16 26 LEU B C 1
ATOM 2016 O O . LEU B 1 26 ? 30.330 59.934 19.750 1.00 7.95 26 LEU B O 1
ATOM 2021 N N . GLU B 1 27 ? 28.736 58.740 18.710 1.00 6.45 27 GLU B N 1
ATOM 2022 C CA . GLU B 1 27 ? 27.774 59.820 18.825 1.00 7.10 27 GLU B CA 1
ATOM 2023 C C . GLU B 1 27 ? 27.327 60.029 20.280 1.00 7.62 27 GLU B C 1
ATOM 2024 O O . GLU B 1 27 ? 27.122 61.156 20.704 1.00 8.73 27 GLU B O 1
ATOM 2030 N N . GLU B 1 28 ? 27.183 58.947 21.049 1.00 7.15 28 GLU B N 1
ATOM 2031 C CA . GLU B 1 28 ? 26.860 59.091 22.479 1.00 6.85 28 GLU B CA 1
ATOM 2032 C C . GLU B 1 28 ? 27.953 59.867 23.218 1.00 8.85 28 GLU B C 1
ATOM 2033 O O . GLU B 1 28 ? 27.668 60.733 24.043 1.00 9.67 28 GLU B O 1
ATOM 2039 N N . LEU B 1 29 ? 29.202 59.520 22.911 1.00 9.14 29 LEU B N 1
ATOM 2040 C CA . LEU B 1 29 ? 30.324 60.217 23.533 1.00 8.69 29 LEU B CA 1
ATOM 2041 C C . LEU B 1 29 ? 30.312 61.689 23.160 1.00 9.28 29 LEU B C 1
ATOM 2042 O O . LEU B 1 29 ? 30.522 62.548 24.031 1.00 10.93 29 LEU B O 1
ATOM 2047 N N . LYS B 1 30 ? 30.118 61.998 21.874 1.00 10.45 30 LYS B N 1
ATOM 2048 C CA . LYS B 1 30 ? 30.058 63.408 21.490 1.00 11.34 30 LYS B CA 1
ATOM 2049 C C . LYS B 1 30 ? 28.965 64.189 22.240 1.00 11.06 30 LYS B C 1
ATOM 2050 O O . LYS B 1 30 ? 29.153 65.340 22.667 1.00 13.35 30 LYS B O 1
ATOM 2056 N N . ALA B 1 31 ? 27.809 63.572 22.412 1.00 9.66 31 ALA B N 1
ATOM 2057 C CA . ALA B 1 31 ? 26.703 64.248 23.071 1.00 12.60 31 ALA B CA 1
ATOM 2058 C C . ALA B 1 31 ? 27.011 64.558 24.527 1.00 14.11 31 ALA B C 1
ATOM 2059 O O . ALA B 1 31 ? 26.487 65.525 25.085 1.00 15.96 31 ALA B O 1
ATOM 2061 N N . VAL B 1 32 ? 27.857 63.744 25.158 1.00 12.76 32 VAL B N 1
ATOM 2062 C CA . VAL B 1 32 ? 28.231 63.994 26.558 1.00 11.87 32 VAL B CA 1
ATOM 2063 C C . VAL B 1 32 ? 29.455 64.898 26.714 1.00 12.11 32 VAL B C 1
ATOM 2064 O O . VAL B 1 32 ? 29.441 65.821 27.532 1.00 15.20 32 VAL B O 1
ATOM 2068 N N . TYR B 1 33 ? 30.508 64.612 25.953 1.00 11.64 33 TYR B N 1
ATOM 2069 C CA . TYR B 1 33 ? 31.806 65.224 26.153 1.00 10.96 33 TYR B CA 1
ATOM 2070 C C . TYR B 1 33 ? 32.145 66.270 25.107 1.00 14.89 33 TYR B C 1
ATOM 2071 O O . TYR B 1 33 ? 33.139 66.981 25.245 1.00 18.22 33 TYR B O 1
ATOM 2080 N N . GLY B 1 34 ? 31.352 66.344 24.042 1.00 14.56 34 GLY B N 1
ATOM 2081 C CA . GLY B 1 34 ? 31.637 67.294 22.975 1.00 14.85 34 GLY B CA 1
ATOM 2082 C C . GLY B 1 34 ? 32.470 66.716 21.855 1.00 14.76 34 GLY B C 1
ATOM 2083 O O . GLY B 1 34 ? 32.627 67.338 20.813 1.00 16.58 34 GLY B O 1
ATOM 2084 N N . GLY B 1 35 ? 33.008 65.508 22.056 1.00 13.17 35 GLY B N 1
ATOM 2085 C CA . GLY B 1 35 ? 33.841 64.835 21.080 1.00 10.88 35 GLY B CA 1
ATOM 2086 C C . GLY B 1 35 ? 34.046 63.379 21.500 1.00 12.68 35 GLY B C 1
ATOM 2087 O O . GLY B 1 35 ? 33.488 62.964 22.519 1.00 14.70 35 GLY B O 1
ATOM 2088 N N . PRO B 1 36 ? 34.839 62.606 20.755 1.00 12.77 36 PRO B N 1
ATOM 2089 C CA . PRO B 1 36 ? 35.622 63.030 19.580 1.00 11.12 36 PRO B CA 1
ATOM 2090 C C . PRO B 1 36 ? 34.771 63.053 18.339 1.00 13.61 36 PRO B C 1
ATOM 2091 O O . PRO B 1 36 ? 33.642 62.557 18.349 1.00 19.35 36 PRO B O 1
ATOM 2095 N N . ASP B 1 37 ? 35.303 63.602 17.262 1.00 10.07 37 ASP B N 1
ATOM 2096 C CA . ASP B 1 37 ? 34.699 63.386 15.951 1.00 10.91 37 ASP B CA 1
ATOM 2097 C C . ASP B 1 37 ? 35.283 62.170 15.291 1.00 13.09 37 ASP B C 1
ATOM 2098 O O . ASP B 1 37 ? 36.322 61.640 15.711 1.00 13.25 37 ASP B O 1
ATOM 2103 N N . TYR B 1 38 ? 34.624 61.745 14.228 1.00 10.02 38 TYR B N 1
ATOM 2104 C CA . TYR B 1 38 ? 35.119 60.595 13.483 1.00 9.81 38 TYR B CA 1
ATOM 2105 C C . TYR B 1 38 ? 34.852 60.731 12.003 1.00 11.72 38 TYR B C 1
ATOM 2106 O O . TYR B 1 38 ? 33.913 61.393 11.601 1.00 12.01 38 TYR B O 1
ATOM 2115 N N . GLU B 1 39 ? 35.710 60.078 11.235 1.00 8.45 39 GLU B N 1
ATOM 2116 C CA . GLU B 1 39 ? 35.568 59.937 9.786 1.00 9.60 39 GLU B CA 1
ATOM 2117 C C . GLU B 1 39 ? 34.966 58.573 9.521 1.00 7.91 39 GLU B C 1
ATOM 2118 O O . GLU B 1 39 ? 35.359 57.600 10.149 1.00 11.96 39 GLU B O 1
ATOM 2124 N N . THR B 1 40 ? 34.015 58.498 8.595 1.00 8.10 40 THR B N 1
ATOM 2125 C CA . THR B 1 40 ? 33.432 57.237 8.157 1.00 7.05 40 THR B CA 1
ATOM 2126 C C . THR B 1 40 ? 33.955 56.812 6.792 1.00 7.20 40 THR B C 1
ATOM 2127 O O . THR B 1 40 ? 33.926 57.587 5.837 1.00 9.81 40 THR B O 1
ATOM 2131 N N . VAL B 1 41 ? 34.425 55.570 6.729 1.00 6.68 41 VAL B N 1
ATOM 2132 C CA . VAL B 1 41 ? 34.786 54.946 5.460 1.00 6.77 41 VAL B CA 1
ATOM 2133 C C . VAL B 1 41 ? 33.792 53.803 5.254 1.00 6.98 41 VAL B C 1
ATOM 2134 O O . VAL B 1 41 ? 33.816 52.780 5.976 1.00 6.79 41 VAL B O 1
ATOM 2138 N N . LYS B 1 42 ? 32.891 53.974 4.289 1.00 7.22 42 LYS B N 1
ATOM 2139 C CA . LYS B 1 42 ? 31.907 52.951 3.980 1.00 7.89 42 LYS B CA 1
ATOM 2140 C C . LYS B 1 42 ? 32.581 51.850 3.164 1.00 6.77 42 LYS B C 1
ATOM 2141 O O . LYS B 1 42 ? 33.181 52.115 2.122 1.00 10.61 42 LYS B O 1
ATOM 2147 N N . MET B 1 43 ? 32.506 50.628 3.666 1.00 6.26 43 MET B N 1
ATOM 2148 C CA . MET B 1 43 ? 33.152 49.481 3.050 1.00 6.21 43 MET B CA 1
ATOM 2149 C C . MET B 1 43 ? 32.137 48.561 2.427 1.00 5.77 43 MET B C 1
ATOM 2150 O O . MET B 1 43 ? 31.084 48.304 3.020 1.00 8.57 43 MET B O 1
ATOM 2155 N N . SER B 1 44 ? 32.467 48.032 1.259 1.00 5.54 44 SER B N 1
ATOM 2156 C CA . SER B 1 44 ? 31.664 46.954 0.693 1.00 6.24 44 SER B CA 1
ATOM 2157 C C . SER B 1 44 ? 31.895 45.647 1.422 1.00 5.82 44 SER B C 1
ATOM 2158 O O . SER B 1 44 ? 33.044 45.257 1.712 1.00 6.51 44 SER B O 1
ATOM 2161 N N . ILE B 1 45 ? 30.787 44.991 1.750 1.00 5.34 45 ILE B N 1
ATOM 2162 C CA . ILE B 1 45 ? 30.756 43.637 2.304 1.00 6.69 45 ILE B CA 1
ATOM 2163 C C . ILE B 1 45 ? 30.172 42.662 1.305 1.00 9.10 45 ILE B C 1
ATOM 2164 O O . ILE B 1 45 ? 29.765 41.562 1.696 1.00 12.01 45 ILE B O 1
ATOM 2169 N N . ARG B 1 46 ? 30.147 43.050 0.026 1.00 8.91 46 ARG B N 1
ATOM 2170 C CA . ARG B 1 46 ? 29.640 42.158 -1.018 1.00 9.59 46 ARG B CA 1
ATOM 2171 C C . ARG B 1 46 ? 30.779 41.291 -1.549 1.00 9.30 46 ARG B C 1
ATOM 2172 O O . ARG B 1 46 ? 31.777 41.825 -2.040 1.00 8.75 46 ARG B O 1
ATOM 2180 N N . ASP B 1 47 ? 30.632 39.968 -1.487 1.00 9.40 47 ASP B N 1
ATOM 2181 C CA . ASP B 1 47 ? 31.651 39.080 -2.024 1.00 9.69 47 ASP B CA 1
ATOM 2182 C C . ASP B 1 47 ? 31.866 39.296 -3.525 1.00 8.66 47 ASP B C 1
ATOM 2183 O O . ASP B 1 47 ? 32.961 39.104 -4.023 1.00 10.06 47 ASP B O 1
ATOM 2188 N N . ALA B 1 48 ? 30.815 39.696 -4.249 1.00 7.42 48 ALA B N 1
ATOM 2189 C CA . ALA B 1 48 ? 30.993 39.997 -5.676 1.00 7.25 48 ALA B CA 1
ATOM 2190 C C . ALA B 1 48 ? 31.928 41.176 -5.979 1.00 8.14 48 ALA B C 1
ATOM 2191 O O . ALA B 1 48 ? 32.375 41.352 -7.114 1.00 10.86 48 ALA B O 1
ATOM 2193 N N . ASP B 1 49 ? 32.255 41.953 -4.950 1.00 6.83 49 ASP B N 1
ATOM 2194 C CA . ASP B 1 49 ? 33.146 43.096 -5.146 1.00 8.21 49 ASP B CA 1
ATOM 2195 C C . ASP B 1 49 ? 34.590 42.754 -4.823 1.00 7.75 49 ASP B C 1
ATOM 2196 O O . ASP B 1 49 ? 35.454 43.612 -4.995 1.00 8.84 49 ASP B O 1
ATOM 2201 N N . ILE B 1 50 ? 34.844 41.554 -4.301 1.00 8.34 50 ILE B N 1
ATOM 2202 C CA . ILE B 1 50 ? 36.209 41.224 -3.893 1.00 8.38 50 ILE B CA 1
ATOM 2203 C C . ILE B 1 50 ? 37.229 41.423 -5.048 1.00 8.40 50 ILE B C 1
ATOM 2204 O O . ILE B 1 50 ? 37.012 40.973 -6.188 1.00 11.19 50 ILE B O 1
ATOM 2209 N N . GLY B 1 51 ? 38.315 42.135 -4.755 1.00 8.41 51 GLY B N 1
ATOM 2210 C CA . GLY B 1 51 ? 39.380 42.411 -5.722 1.00 9.27 51 GLY B CA 1
ATOM 2211 C C . GLY B 1 51 ? 39.181 43.667 -6.537 1.00 11.42 51 GLY B C 1
ATOM 2212 O O . GLY B 1 51 ? 40.132 44.314 -7.014 1.00 12.62 51 GLY B O 1
ATOM 2213 N N . LYS B 1 52 ? 37.930 44.048 -6.769 1.00 9.41 52 LYS B N 1
ATOM 2214 C CA . LYS B 1 52 ? 37.698 45.092 -7.735 1.00 10.63 52 LYS B CA 1
ATOM 2215 C C . LYS B 1 52 ? 37.302 46.466 -7.187 1.00 9.11 52 LYS B C 1
ATOM 2216 O O . LYS B 1 52 ? 37.107 47.405 -7.950 1.00 12.22 52 LYS B O 1
ATOM 2222 N N . VAL B 1 53 ? 37.222 46.556 -5.871 1.00 7.95 53 VAL B N 1
ATOM 2223 C CA . VAL B 1 53 ? 36.827 47.779 -5.168 1.00 9.20 53 VAL B CA 1
ATOM 2224 C C . VAL B 1 53 ? 37.858 48.003 -4.050 1.00 7.81 53 VAL B C 1
ATOM 2225 O O . VAL B 1 53 ? 38.179 47.090 -3.315 1.00 8.98 53 VAL B O 1
ATOM 2229 N N . HIS B 1 54 ? 38.395 49.217 -3.976 1.00 7.04 54 HIS B N 1
ATOM 2230 C CA . HIS B 1 54 ? 39.359 49.529 -2.920 1.00 6.51 54 HIS B CA 1
ATOM 2231 C C . HIS B 1 54 ? 38.729 49.366 -1.510 1.00 5.93 54 HIS B C 1
ATOM 2232 O O . HIS B 1 54 ? 39.278 48.696 -0.639 1.00 6.12 54 HIS B O 1
ATOM 2239 N N . ASN B 1 55 ? 37.589 50.030 -1.296 1.00 6.39 55 ASN B N 1
ATOM 2240 C CA . ASN B 1 55 ? 36.930 50.009 -0.000 1.00 6.14 55 ASN B CA 1
ATOM 2241 C C . ASN B 1 55 ? 36.064 48.776 0.097 1.00 7.00 55 ASN B C 1
ATOM 2242 O O . ASN B 1 55 ? 34.826 48.839 -0.021 1.00 6.95 55 ASN B O 1
ATOM 2247 N N . GLN B 1 56 ? 36.730 47.641 0.293 1.00 4.94 56 GLN B N 1
ATOM 2248 C CA . GLN B 1 56 ? 36.068 46.333 0.290 1.00 4.71 56 GLN B CA 1
ATOM 2249 C C . GLN B 1 56 ? 36.801 45.535 1.350 1.00 4.85 56 GLN B C 1
ATOM 2250 O O . GLN B 1 56 ? 38.036 45.628 1.454 1.00 5.97 56 GLN B O 1
ATOM 2256 N N . VAL B 1 57 ? 36.065 44.786 2.177 1.00 4.51 57 VAL B N 1
ATOM 2257 C CA . VAL B 1 57 ? 36.682 44.205 3.376 1.00 4.71 57 VAL B CA 1
ATOM 2258 C C . VAL B 1 57 ? 37.784 43.165 3.166 1.00 4.67 57 VAL B C 1
ATOM 2259 O O . VAL B 1 57 ? 38.515 42.910 4.119 1.00 4.68 57 VAL B O 1
ATOM 2263 N N . LYS B 1 58 ? 37.935 42.601 1.966 1.00 4.75 58 LYS B N 1
ATOM 2264 C CA . LYS B 1 58 ? 38.987 41.643 1.702 1.00 5.50 58 LYS B CA 1
ATOM 2265 C C . LYS B 1 58 ? 40.197 42.296 1.057 1.00 6.17 58 LYS B C 1
ATOM 2266 O O . LYS B 1 58 ? 41.205 41.606 0.807 1.00 7.63 58 LYS B O 1
ATOM 2272 N N . SER B 1 59 ? 40.131 43.592 0.736 1.00 5.52 59 SER B N 1
ATOM 2273 C CA . SER B 1 59 ? 41.283 44.226 0.113 1.00 5.10 59 SER B CA 1
ATOM 2274 C C . SER B 1 59 ? 42.455 44.259 1.103 1.00 6.24 59 SER B C 1
ATOM 2275 O O . SER B 1 59 ? 42.269 44.560 2.316 1.00 6.54 59 SER B O 1
ATOM 2278 N N . ASP B 1 60 ? 43.663 43.934 0.625 1.00 6.08 60 ASP B N 1
ATOM 2279 C CA . ASP B 1 60 ? 44.795 43.691 1.540 1.00 6.15 60 ASP B CA 1
ATOM 2280 C C . ASP B 1 60 ? 45.142 44.839 2.462 1.00 7.28 60 ASP B C 1
ATOM 2281 O O . ASP B 1 60 ? 45.515 44.625 3.623 1.00 7.29 60 ASP B O 1
ATOM 2286 N N . TRP B 1 61 ? 45.036 46.069 1.966 1.00 6.53 61 TRP B N 1
ATOM 2287 C CA . TRP B 1 61 ? 45.350 47.221 2.828 1.00 7.12 61 TRP B CA 1
ATOM 2288 C C . TRP B 1 61 ? 44.488 47.208 4.095 1.00 5.26 61 TRP B C 1
ATOM 2289 O O . TRP B 1 61 ? 44.969 47.598 5.168 1.00 6.79 61 TRP B O 1
ATOM 2300 N N . PHE B 1 62 ? 43.246 46.745 3.993 1.00 4.77 62 PHE B N 1
ATOM 2301 C CA . PHE B 1 62 ? 42.321 46.790 5.109 1.00 4.89 62 PHE B CA 1
ATOM 2302 C C . PHE B 1 62 ? 42.663 45.661 6.079 1.00 6.66 62 PHE B C 1
ATOM 2303 O O . PHE B 1 62 ? 42.376 45.770 7.285 1.00 5.20 62 PHE B O 1
ATOM 2311 N N . LEU B 1 63 ? 43.293 44.592 5.592 1.00 5.66 63 LEU B N 1
ATOM 2312 C CA . LEU B 1 63 ? 43.660 43.509 6.511 1.00 6.34 63 LEU B CA 1
ATOM 2313 C C . LEU B 1 63 ? 44.730 43.926 7.517 1.00 7.69 63 LEU B C 1
ATOM 2314 O O . LEU B 1 63 ? 44.902 43.255 8.535 1.00 8.16 63 LEU B O 1
ATOM 2319 N N . LYS B 1 64 ? 45.457 45.008 7.240 1.00 6.83 64 LYS B N 1
ATOM 2320 C CA . LYS B 1 64 ? 46.392 45.583 8.202 1.00 8.47 64 LYS B CA 1
ATOM 2321 C C . LYS B 1 64 ? 45.662 46.262 9.358 1.00 9.37 64 LYS B C 1
ATOM 2322 O O . LYS B 1 64 ? 46.269 46.544 10.393 1.00 11.59 64 LYS B O 1
ATOM 2328 N N . ILE B 1 65 ? 44.362 46.535 9.192 1.00 6.85 65 ILE B N 1
ATOM 2329 C CA . ILE B 1 65 ? 43.544 47.144 10.232 1.00 6.63 65 ILE B CA 1
ATOM 2330 C C . ILE B 1 65 ? 42.677 46.076 10.871 1.00 6.90 65 ILE B C 1
ATOM 2331 O O . ILE B 1 65 ? 42.627 45.988 12.103 1.00 7.91 65 ILE B O 1
ATOM 2336 N N . CYS B 1 66 ? 42.002 45.259 10.061 1.00 5.15 66 CYS B N 1
ATOM 2337 C CA . CYS B 1 66 ? 41.189 44.162 10.553 1.00 4.91 66 CYS B CA 1
ATOM 2338 C C . CYS B 1 66 ? 41.673 42.884 9.846 1.00 5.20 66 CYS B C 1
ATOM 2339 O O . CYS B 1 66 ? 41.312 42.651 8.674 1.00 5.19 66 CYS B O 1
ATOM 2342 N N . PRO B 1 67 ? 42.443 42.029 10.529 1.00 4.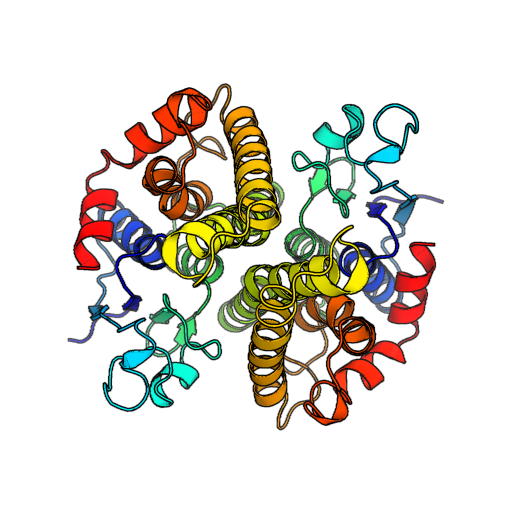06 67 PRO B N 1
ATOM 2343 C CA . PRO B 1 67 ? 43.008 40.839 9.879 1.00 4.82 67 PRO B CA 1
ATOM 2344 C C . PRO B 1 67 ? 41.943 39.838 9.461 1.00 4.12 67 PRO B C 1
ATOM 2345 O O . PRO B 1 67 ? 42.172 39.032 8.550 1.00 5.83 67 PRO B O 1
ATOM 2349 N N . ASN B 1 68 ? 40.764 39.937 10.084 1.00 3.72 68 ASN B N 1
ATOM 2350 C CA . ASN B 1 68 ? 39.641 39.081 9.722 1.00 4.64 68 ASN B CA 1
ATOM 2351 C C . ASN B 1 68 ? 38.933 39.519 8.439 1.00 4.23 68 ASN B C 1
ATOM 2352 O O . ASN B 1 68 ? 38.084 38.780 7.929 1.00 4.93 68 ASN B O 1
ATOM 2357 N N . GLY B 1 69 ? 39.254 40.713 7.917 1.00 3.58 69 GLY B N 1
ATOM 2358 C CA . GLY B 1 69 ? 38.586 41.154 6.681 1.00 4.85 69 GLY B CA 1
ATOM 2359 C C . GLY B 1 69 ? 37.083 41.318 6.846 1.00 4.32 69 GLY B C 1
ATOM 2360 O O . GLY B 1 69 ? 36.296 40.810 6.047 1.00 5.22 69 GLY B O 1
ATOM 2361 N N . ARG B 1 70 ? 36.681 41.977 7.928 1.00 4.64 70 ARG B N 1
ATOM 2362 C CA . ARG B 1 70 ? 35.256 42.262 8.197 1.00 4.62 70 ARG B CA 1
ATOM 2363 C C . ARG B 1 70 ? 35.164 43.650 8.811 1.00 3.84 70 ARG B C 1
ATOM 2364 O O . ARG B 1 70 ? 36.130 44.181 9.350 1.00 4.62 70 ARG B O 1
ATOM 2372 N N . ILE B 1 71 ? 33.973 44.247 8.721 1.00 4.10 71 ILE B N 1
ATOM 2373 C CA . ILE B 1 71 ? 33.682 45.486 9.445 1.00 4.27 71 ILE B CA 1
ATOM 2374 C C . ILE B 1 71 ? 32.919 45.145 10.732 1.00 4.32 71 ILE B C 1
ATOM 2375 O O . ILE B 1 71 ? 32.302 44.081 10.839 1.00 4.57 71 ILE B O 1
ATOM 2380 N N . PRO B 1 72 ? 32.933 46.050 11.704 1.00 3.76 72 PRO B N 1
ATOM 2381 C CA . PRO B 1 72 ? 33.638 47.338 11.731 1.00 4.31 72 PRO B CA 1
ATOM 2382 C C . PRO B 1 72 ? 35.056 47.217 12.239 1.00 3.22 72 PRO B C 1
ATOM 2383 O O . PRO B 1 72 ? 35.459 46.200 12.835 1.00 4.91 72 PRO B O 1
ATOM 2387 N N . ALA B 1 73 ? 35.816 48.264 11.969 1.00 3.47 73 ALA B N 1
ATOM 2388 C CA . ALA B 1 73 ? 37.131 48.457 12.595 1.00 3.82 73 ALA B CA 1
ATOM 2389 C C . ALA B 1 73 ? 37.343 49.926 12.710 1.00 5.39 73 ALA B C 1
ATOM 2390 O O . ALA B 1 73 ? 36.713 50.726 12.001 1.00 6.25 73 ALA B O 1
ATOM 2392 N N . ILE B 1 74 ? 38.189 50.318 13.649 1.00 4.17 74 ILE B N 1
ATOM 2393 C CA . ILE B 1 74 ? 38.605 51.708 13.720 1.00 5.77 74 ILE B CA 1
ATOM 2394 C C . ILE B 1 74 ? 40.116 51.845 13.664 1.00 5.87 74 ILE B C 1
ATOM 2395 O O . ILE B 1 74 ? 40.844 50.878 13.935 1.00 5.93 74 ILE B O 1
ATOM 2400 N N . THR B 1 75 ? 40.592 53.034 13.313 1.00 5.20 75 THR B N 1
ATOM 2401 C CA . THR B 1 75 ? 41.928 53.474 13.734 1.00 5.56 75 THR B CA 1
ATOM 2402 C C . THR B 1 75 ? 41.768 54.714 14.619 1.00 8.42 75 THR B C 1
ATOM 2403 O O . THR B 1 75 ? 40.891 55.580 14.392 1.00 7.54 75 THR B O 1
ATOM 2407 N N . HIS B 1 76 ? 42.600 54.785 15.636 1.00 6.98 76 HIS B N 1
ATOM 2408 C CA . HIS B 1 76 ? 42.622 55.938 16.514 1.00 8.40 76 HIS B CA 1
ATOM 2409 C C . HIS B 1 76 ? 44.051 56.470 16.469 1.00 10.00 76 HIS B C 1
ATOM 2410 O O . HIS B 1 76 ? 44.968 55.858 17.034 1.00 9.20 76 HIS B O 1
ATOM 2417 N N A GLU B 1 77 ? 44.243 57.590 15.776 0.64 11.35 77 GLU B N 1
ATOM 2418 N N B GLU B 1 77 ? 44.254 57.585 15.771 0.36 11.35 77 GLU B N 1
ATOM 2419 C CA A GLU B 1 77 ? 45.585 58.112 15.527 0.64 13.04 77 GLU B CA 1
ATOM 2420 C CA B GLU B 1 77 ? 45.600 58.110 15.531 0.36 12.75 77 GLU B CA 1
ATOM 2421 C C A GLU B 1 77 ? 46.534 57.000 15.074 0.64 11.61 77 GLU B C 1
ATOM 2422 C C B GLU B 1 77 ? 46.552 57.030 15.027 0.36 12.05 77 GLU B C 1
ATOM 2423 O O A GLU B 1 77 ? 47.667 56.882 15.549 0.64 15.99 77 GLU B O 1
ATOM 2424 O O B GLU B 1 77 ? 47.719 56.968 15.419 0.36 15.09 77 GLU B O 1
ATOM 2435 N N . GLY B 1 78 ? 46.034 56.166 14.166 1.00 9.94 78 GLY B N 1
ATOM 2436 C CA . GLY B 1 78 ? 46.845 55.141 13.531 1.00 9.53 78 GLY B CA 1
ATOM 2437 C C . GLY B 1 78 ? 46.762 53.767 14.197 1.00 11.16 78 GLY B C 1
ATOM 2438 O O . GLY B 1 78 ? 47.130 52.773 13.568 1.00 14.01 78 GLY B O 1
ATOM 2439 N N . PHE B 1 79 ? 46.283 53.711 15.444 1.00 8.09 79 PHE B N 1
ATOM 2440 C CA . PHE B 1 79 ? 46.200 52.450 16.187 1.00 8.25 79 PHE B CA 1
ATOM 2441 C C . PHE B 1 79 ? 44.927 51.719 15.777 1.00 8.19 79 PHE B C 1
ATOM 2442 O O . PHE B 1 79 ? 43.826 52.240 15.977 1.00 6.40 79 PHE B O 1
ATOM 2450 N N . PRO B 1 80 ? 45.045 50.503 15.228 1.00 6.28 80 PRO B N 1
ATOM 2451 C CA . PRO B 1 80 ? 43.839 49.800 14.774 1.00 4.98 80 PRO B CA 1
ATOM 2452 C C . PRO B 1 80 ? 43.166 48.970 15.869 1.00 7.01 80 PRO B C 1
ATOM 2453 O O . PRO B 1 80 ? 43.813 48.376 16.761 1.00 6.25 80 PRO B O 1
ATOM 2457 N N . VAL B 1 81 ? 41.840 48.922 15.786 1.00 5.68 81 VAL B N 1
ATOM 2458 C CA . VAL B 1 81 ? 41.052 48.075 16.682 1.00 5.02 81 VAL B CA 1
ATOM 2459 C C . VAL B 1 81 ? 39.983 47.407 15.848 1.00 4.55 81 VAL B C 1
ATOM 2460 O O . VAL B 1 81 ? 39.210 48.088 15.156 1.00 5.43 81 VAL B O 1
ATOM 2464 N N . PHE B 1 82 ? 39.896 46.084 15.918 1.00 4.54 82 PHE B N 1
ATOM 2465 C CA . PHE B 1 82 ? 38.823 45.325 15.254 1.00 4.12 82 PHE B CA 1
ATOM 2466 C C . PHE B 1 82 ? 38.032 44.537 16.282 1.00 4.30 82 PHE B C 1
ATOM 2467 O O . PHE B 1 82 ? 38.475 44.436 17.437 1.00 4.53 82 PHE B O 1
ATOM 2475 N N . GLU B 1 83 ? 36.885 44.031 15.829 1.00 3.67 83 GLU B N 1
ATOM 2476 C CA . GLU B 1 83 ? 35.845 43.336 16.640 1.00 3.64 83 GLU B CA 1
ATOM 2477 C C . GLU B 1 83 ? 34.963 44.342 17.395 1.00 4.43 83 GLU B C 1
ATOM 2478 O O . GLU B 1 83 ? 35.466 45.075 18.272 1.00 4.41 83 GLU B O 1
ATOM 2484 N N . THR B 1 84 ? 33.687 44.409 17.021 1.00 3.94 84 THR B N 1
ATOM 2485 C CA . THR B 1 84 ? 32.727 45.337 17.634 1.00 3.60 84 THR B CA 1
ATOM 2486 C C . THR B 1 84 ? 32.948 45.585 19.129 1.00 3.92 84 THR B C 1
ATOM 2487 O O . THR B 1 84 ? 33.169 46.730 19.545 1.00 3.87 84 THR B O 1
ATOM 2491 N N . SER B 1 85 ? 32.907 44.514 19.930 1.00 3.69 85 SER B N 1
ATOM 2492 C CA . SER B 1 85 ? 32.932 44.716 21.383 1.00 3.20 85 SER B CA 1
ATOM 2493 C C . SER B 1 85 ? 34.280 45.257 21.859 1.00 4.22 85 SER B C 1
ATOM 2494 O O . SER B 1 85 ? 34.336 46.064 22.814 1.00 4.81 85 SER B O 1
ATOM 2497 N N . ALA B 1 86 ? 35.363 44.840 21.187 1.00 3.58 86 ALA B N 1
ATOM 2498 C CA . ALA B 1 86 ? 36.678 45.378 21.544 1.00 4.29 86 ALA B CA 1
ATOM 2499 C C . ALA B 1 86 ? 36.778 46.864 21.180 1.00 3.47 86 ALA B C 1
ATOM 2500 O O . ALA B 1 86 ? 37.435 47.631 21.918 1.00 4.90 86 ALA B O 1
ATOM 2502 N N . ILE B 1 87 ? 36.152 47.257 20.063 1.00 4.09 87 ILE B N 1
ATOM 2503 C CA . ILE B 1 87 ? 36.127 48.667 19.668 1.00 4.08 87 ILE B CA 1
ATOM 2504 C C . ILE B 1 87 ? 35.362 49.494 20.709 1.00 5.06 87 ILE B C 1
ATOM 2505 O O . ILE B 1 87 ? 35.817 50.565 21.126 1.00 5.17 87 ILE B O 1
ATOM 2510 N N . LEU B 1 88 ? 34.226 48.972 21.160 1.00 4.39 88 LEU B N 1
ATOM 2511 C CA . LEU B 1 88 ? 33.459 49.701 22.176 1.00 4.37 88 LEU B CA 1
ATOM 2512 C C . LEU B 1 88 ? 34.258 49.873 23.472 1.00 5.79 88 LEU B C 1
ATOM 2513 O O . LEU B 1 88 ? 34.262 50.931 24.079 1.00 5.98 88 LEU B O 1
ATOM 2518 N N . LEU B 1 89 ? 34.929 48.797 23.911 1.00 4.24 89 LEU B N 1
ATOM 2519 C CA . LEU B 1 89 ? 35.749 48.880 25.119 1.00 5.18 89 LEU B CA 1
ATOM 2520 C C . LEU B 1 89 ? 36.891 49.869 24.940 1.00 4.67 89 LEU B C 1
ATOM 2521 O O . LEU B 1 89 ? 37.177 50.637 25.877 1.00 5.84 89 LEU B O 1
ATOM 2526 N N . TYR B 1 90 ? 37.530 49.848 23.765 1.00 5.14 90 TYR B N 1
ATOM 2527 C CA . TYR B 1 90 ? 38.638 50.757 23.524 1.00 5.43 90 TYR B CA 1
ATOM 2528 C C . TYR B 1 90 ? 38.166 52.207 23.587 1.00 5.98 90 TYR B C 1
ATOM 2529 O O . TYR B 1 90 ? 38.759 53.071 24.258 1.00 6.40 90 TYR B O 1
ATOM 2538 N N . LEU B 1 91 ? 37.107 52.495 22.839 1.00 6.43 91 LEU B N 1
ATOM 2539 C CA . LEU B 1 91 ? 36.609 53.856 22.820 1.00 6.39 91 LEU B CA 1
ATOM 2540 C C . LEU B 1 91 ? 36.163 54.320 24.202 1.00 5.63 91 LEU B C 1
ATOM 2541 O O . LEU B 1 91 ? 36.418 55.446 24.591 1.00 7.58 91 LEU B O 1
ATOM 2546 N N . ALA B 1 92 ? 35.529 53.437 24.966 1.00 6.52 92 ALA B N 1
ATOM 2547 C CA . ALA B 1 92 ? 35.128 53.825 26.320 1.00 5.98 92 ALA B CA 1
ATOM 2548 C C . ALA B 1 92 ? 36.360 54.117 27.200 1.00 7.75 92 ALA B C 1
ATOM 2549 O O . ALA B 1 92 ? 36.382 55.094 27.949 1.00 8.66 92 ALA B O 1
ATOM 2551 N N A GLN B 1 93 ? 37.392 53.285 27.112 0.62 7.85 93 GLN B N 1
ATOM 2552 N N B GLN B 1 93 ? 37.384 53.271 27.050 0.38 6.68 93 GLN B N 1
ATOM 2553 C CA A GLN B 1 93 ? 38.511 53.490 28.034 0.62 6.93 93 GLN B CA 1
ATOM 2554 C CA B GLN B 1 93 ? 38.582 53.360 27.892 0.38 9.72 93 GLN B CA 1
ATOM 2555 C C A GLN B 1 93 ? 39.228 54.818 27.699 0.62 8.19 93 GLN B C 1
ATOM 2556 C C B GLN B 1 93 ? 39.521 54.495 27.487 0.38 9.51 93 GLN B C 1
ATOM 2557 O O A GLN B 1 93 ? 39.698 55.517 28.599 0.62 9.30 93 GLN B O 1
ATOM 2558 O O B GLN B 1 93 ? 40.494 54.771 28.186 0.38 12.36 93 GLN B O 1
ATOM 2569 N N A HIS B 1 94 ? 39.295 55.144 26.398 0.62 7.99 94 HIS B N 1
ATOM 2570 N N B HIS B 1 94 ? 39.254 55.137 26.353 0.38 7.10 94 HIS B N 1
ATOM 2571 C CA A HIS B 1 94 ? 40.012 56.348 25.934 0.62 8.01 94 HIS B CA 1
ATOM 2572 C CA B HIS B 1 94 ? 39.992 56.359 26.050 0.38 7.21 94 HIS B CA 1
ATOM 2573 C C A HIS B 1 94 ? 39.222 57.658 25.949 0.62 9.43 94 HIS B C 1
ATOM 2574 C C B HIS B 1 94 ? 39.169 57.617 26.284 0.38 9.77 94 HIS B C 1
ATOM 2575 O O A HIS B 1 94 ? 39.821 58.736 25.991 0.62 10.95 94 HIS B O 1
ATOM 2576 O O B HIS B 1 94 ? 39.692 58.601 26.817 0.38 11.09 94 HIS B O 1
ATOM 2589 N N . PHE B 1 95 ? 37.891 57.569 25.884 1.00 8.63 95 PHE B N 1
ATOM 2590 C CA . PHE B 1 95 ? 37.062 58.780 25.767 1.00 8.92 95 PHE B CA 1
ATOM 2591 C C . PHE B 1 95 ? 35.959 58.944 26.820 1.00 15.80 95 PHE B C 1
ATOM 2592 O O . PHE B 1 95 ? 35.381 60.033 26.933 1.00 18.43 95 PHE B O 1
ATOM 2600 N N . ASP B 1 96 ? 35.634 57.900 27.579 1.00 12.76 96 ASP B N 1
ATOM 2601 C CA . ASP B 1 96 ? 34.513 57.997 28.507 1.00 12.21 96 ASP B CA 1
ATOM 2602 C C . ASP B 1 96 ? 35.048 58.209 29.929 1.00 12.69 96 ASP B C 1
ATOM 2603 O O . ASP B 1 96 ? 34.893 57.373 30.820 1.00 12.15 96 ASP B O 1
ATOM 2608 N N . LYS B 1 97 ? 35.683 59.355 30.124 1.00 13.85 97 LYS B N 1
ATOM 2609 C CA . LYS B 1 97 ? 36.409 59.606 31.365 1.00 14.75 97 LYS B CA 1
ATOM 2610 C C . LYS B 1 97 ? 35.549 59.684 32.602 1.00 17.65 97 LYS B C 1
ATOM 2611 O O . LYS B 1 97 ? 36.056 59.525 33.719 1.00 19.96 97 LYS B O 1
ATOM 2617 N N . GLU B 1 98 ? 34.260 59.945 32.433 1.00 13.94 98 GLU B N 1
ATOM 2618 C CA . GLU B 1 98 ? 33.383 60.016 33.582 1.00 15.53 98 GLU B CA 1
ATOM 2619 C C . GLU B 1 98 ? 32.531 58.769 33.701 1.00 12.65 98 GLU B C 1
ATOM 2620 O O . GLU B 1 98 ? 31.576 58.764 34.477 1.00 14.67 98 GLU B O 1
ATOM 2626 N N . ASN B 1 99 ? 32.856 57.728 32.924 1.00 11.85 99 ASN B N 1
ATOM 2627 C CA . ASN B 1 99 ? 32.112 56.476 33.007 1.00 12.13 99 ASN B CA 1
ATOM 2628 C C . ASN B 1 99 ? 30.606 56.629 32.831 1.00 11.45 99 ASN B C 1
ATOM 2629 O O . ASN B 1 99 ? 29.782 56.088 33.604 1.00 14.64 99 ASN B O 1
ATOM 2634 N N . ALA B 1 100 ? 30.225 57.347 31.782 1.00 10.69 100 ALA B N 1
ATOM 2635 C CA . ALA B 1 100 ? 28.822 57.499 31.460 1.00 11.69 100 ALA B CA 1
ATOM 2636 C C . ALA B 1 100 ? 28.267 56.260 30.766 1.00 10.15 100 ALA B C 1
ATOM 2637 O O . ALA B 1 100 ? 27.063 56.017 30.852 1.00 13.90 100 ALA B O 1
ATOM 2639 N N . PHE B 1 101 ? 29.126 55.496 30.082 1.00 9.12 101 PHE B N 1
ATOM 2640 C CA . PHE B 1 101 ? 28.660 54.384 29.240 1.00 8.50 101 PHE B CA 1
ATOM 2641 C C . PHE B 1 101 ? 29.409 53.103 29.510 1.00 8.97 101 PHE B C 1
ATOM 2642 O O . PHE B 1 101 ? 29.242 52.110 28.815 1.00 9.26 101 PHE B O 1
ATOM 2650 N N . SER B 1 102 ? 30.245 53.105 30.543 1.00 10.84 102 SER B N 1
ATOM 2651 C CA . SER B 1 102 ? 31.153 51.981 30.742 1.00 8.57 102 SER B CA 1
ATOM 2652 C C . SER B 1 102 ? 31.614 51.993 32.198 1.00 9.97 102 SER B C 1
ATOM 2653 O O . SER B 1 102 ? 31.555 53.035 32.878 1.00 13.93 102 SER B O 1
ATOM 2656 N N . ARG B 1 103 ? 32.054 50.829 32.653 1.00 9.60 103 ARG B N 1
ATOM 2657 C CA . ARG B 1 103 ? 32.551 50.694 34.021 1.00 9.55 103 ARG B CA 1
ATOM 2658 C C . ARG B 1 103 ? 34.076 50.694 34.068 1.00 8.91 103 ARG B C 1
ATOM 2659 O O . ARG B 1 103 ? 34.754 50.252 33.133 1.00 11.02 103 ARG B O 1
ATOM 2667 N N . ASP B 1 104 ? 34.624 51.222 35.149 1.00 11.08 104 ASP B N 1
ATOM 2668 C CA . ASP B 1 104 ? 36.080 51.317 35.264 1.00 11.01 104 ASP B CA 1
ATOM 2669 C C . ASP B 1 104 ? 36.703 50.034 35.837 1.00 9.97 104 ASP B C 1
ATOM 2670 O O . ASP B 1 104 ? 36.298 49.549 36.886 1.00 10.70 104 ASP B O 1
ATOM 2675 N N . PRO B 1 105 ? 37.701 49.481 35.141 1.00 10.16 105 PRO B N 1
ATOM 2676 C CA . PRO B 1 105 ? 38.286 48.216 35.604 1.00 10.06 105 PRO B CA 1
ATOM 2677 C C . PRO B 1 105 ? 38.972 48.312 36.962 1.00 10.87 105 PRO B C 1
ATOM 2678 O O . PRO B 1 105 ? 39.032 47.307 37.671 1.00 14.89 105 PRO B O 1
ATOM 2682 N N . VAL B 1 106 ? 39.522 49.477 37.316 1.00 11.46 106 VAL B N 1
ATOM 2683 C CA . VAL B 1 106 ? 40.296 49.614 38.563 1.00 13.61 106 VAL B CA 1
ATOM 2684 C C . VAL B 1 106 ? 39.391 49.852 39.761 1.00 13.34 106 VAL B C 1
ATOM 2685 O O . VAL B 1 106 ? 39.489 49.153 40.777 1.00 15.88 106 VAL B O 1
ATOM 2689 N N . LYS B 1 107 ? 38.477 50.809 39.613 1.00 14.24 107 LYS B N 1
ATOM 2690 C CA . LYS B 1 107 ? 37.605 51.211 40.716 1.00 16.94 107 LYS B CA 1
ATOM 2691 C C . LYS B 1 107 ? 36.356 50.345 40.852 1.00 14.60 107 LYS B C 1
ATOM 2692 O O . LYS B 1 107 ? 35.711 50.345 41.903 1.00 16.86 107 LYS B O 1
ATOM 2698 N N . ASP B 1 108 ? 36.002 49.627 39.783 1.00 11.68 108 ASP B N 1
ATOM 2699 C CA . ASP B 1 108 ? 34.821 48.751 39.804 1.00 11.41 108 ASP B CA 1
ATOM 2700 C C . ASP B 1 108 ? 35.165 47.419 39.120 1.00 10.16 108 ASP B C 1
ATOM 2701 O O . ASP B 1 108 ? 34.569 47.083 38.085 1.00 9.50 108 ASP B O 1
ATOM 2706 N N . PRO B 1 109 ? 36.092 46.645 39.695 1.00 8.74 109 PRO B N 1
ATOM 2707 C CA . PRO B 1 109 ? 36.495 45.392 39.032 1.00 10.00 109 PRO B CA 1
ATOM 2708 C C . PRO B 1 109 ? 35.321 44.406 38.846 1.00 10.17 109 PRO B C 1
ATOM 2709 O O . PRO B 1 109 ? 35.218 43.719 37.830 1.00 9.77 109 PRO B O 1
ATOM 2713 N N . LYS B 1 110 ? 34.434 44.334 39.833 1.00 10.83 110 LYS B N 1
ATOM 2714 C CA . LYS B 1 110 ? 33.305 43.425 39.688 1.00 9.21 110 LYS B CA 1
ATOM 2715 C C . LYS B 1 110 ? 32.320 43.913 38.639 1.00 8.60 110 LYS B C 1
ATOM 2716 O O . LYS B 1 110 ? 31.851 43.122 37.797 1.00 9.02 110 LYS B O 1
ATOM 2722 N N . GLY B 1 111 ? 31.988 45.204 38.638 1.00 8.53 111 GLY B N 1
ATOM 2723 C CA . GLY B 1 111 ? 31.090 45.733 37.637 1.00 7.61 111 GLY B CA 1
ATOM 2724 C C . GLY B 1 111 ? 31.685 45.644 36.234 1.00 7.12 111 GLY B C 1
ATOM 2725 O O . GLY B 1 111 ? 30.972 45.346 35.263 1.00 7.78 111 GLY B O 1
ATOM 2726 N N . TYR B 1 112 ? 32.984 45.911 36.114 1.00 7.07 112 TYR B N 1
ATOM 2727 C CA . TYR B 1 112 ? 33.664 45.782 34.833 1.00 6.50 112 TYR B CA 1
ATOM 2728 C C . TYR B 1 112 ? 33.590 44.336 34.338 1.00 5.33 112 TYR B C 1
ATOM 2729 O O . TYR B 1 112 ? 33.346 44.097 33.148 1.00 6.07 112 TYR B O 1
ATOM 2738 N N . SER B 1 113 ? 33.836 43.380 35.241 1.00 6.00 113 SER B N 1
ATOM 2739 C CA . SER B 1 113 ? 33.700 41.977 34.861 1.00 5.70 113 SER B CA 1
ATOM 2740 C C . SER B 1 113 ? 32.295 41.677 34.358 1.00 6.36 113 SER B C 1
ATOM 2741 O O . SER B 1 113 ? 32.148 41.019 33.328 1.00 6.16 113 SER B O 1
ATOM 2744 N N A GLU B 1 114 ? 31.267 42.150 35.077 0.52 7.20 114 GLU B N 1
ATOM 2745 N N B GLU B 1 114 ? 31.265 42.151 35.054 0.48 7.56 114 GLU B N 1
ATOM 2746 C CA A GLU B 1 114 ? 29.884 41.980 34.602 0.52 8.15 114 GLU B CA 1
ATOM 2747 C CA B GLU B 1 114 ? 29.910 41.896 34.567 0.48 7.17 114 GLU B CA 1
ATOM 2748 C C A GLU B 1 114 ? 29.716 42.480 33.169 0.52 7.38 114 GLU B C 1
ATOM 2749 C C B GLU B 1 114 ? 29.679 42.491 33.166 0.48 7.66 114 GLU B C 1
ATOM 2750 O O A GLU B 1 114 ? 29.102 41.807 32.333 0.52 6.54 114 GLU B O 1
ATOM 2751 O O B GLU B 1 114 ? 29.001 41.877 32.334 0.48 6.66 114 GLU B O 1
ATOM 2762 N N . GLU B 1 115 ? 30.232 43.678 32.904 1.00 5.71 115 GLU B N 1
ATOM 2763 C CA . GLU B 1 115 ? 30.142 44.276 31.569 1.00 6.10 115 GLU B CA 1
ATOM 2764 C C . GLU B 1 115 ? 30.811 43.388 30.538 1.00 6.57 115 GLU B C 1
ATOM 2765 O O . GLU B 1 115 ? 30.226 43.125 29.464 1.00 6.63 115 GLU B O 1
ATOM 2771 N N . LEU B 1 116 ? 32.010 42.887 30.841 1.00 5.96 116 LEU B N 1
ATOM 2772 C CA . LEU B 1 116 ? 32.675 41.972 29.926 1.00 5.46 116 LEU B CA 1
ATOM 2773 C C . LEU B 1 116 ? 31.857 40.700 29.696 1.00 5.71 116 LEU B C 1
ATOM 2774 O O . LEU B 1 116 ? 31.757 40.204 28.554 1.00 5.31 116 LEU B O 1
ATOM 2779 N N . GLN B 1 117 ? 31.288 40.147 30.765 1.00 5.01 117 GLN B N 1
ATOM 2780 C CA . GLN B 1 117 ? 30.522 38.907 30.628 1.00 4.03 117 GLN B CA 1
ATOM 2781 C C . GLN B 1 117 ? 29.363 39.095 29.639 1.00 5.30 117 GLN B C 1
ATOM 2782 O O . GLN B 1 117 ? 29.142 38.222 28.764 1.00 5.07 117 GLN B O 1
ATOM 2788 N N . TRP B 1 118 ? 28.607 40.199 29.780 1.00 5.29 118 TRP B N 1
ATOM 2789 C CA . TRP B 1 118 ? 27.481 40.439 28.870 1.00 4.86 118 TRP B CA 1
ATOM 2790 C C . TRP B 1 118 ? 27.943 40.760 27.450 1.00 5.13 118 TRP B C 1
ATOM 2791 O O . TRP B 1 118 ? 27.285 40.355 26.498 1.00 4.84 118 TRP B O 1
ATOM 2802 N N . LEU B 1 119 ? 29.038 41.496 27.278 1.00 4.65 119 LEU B N 1
ATOM 2803 C CA . LEU B 1 119 ? 29.615 41.679 25.944 1.00 4.58 119 LEU B CA 1
ATOM 2804 C C . LEU B 1 119 ? 29.996 40.357 25.310 1.00 4.88 119 LEU B C 1
ATOM 2805 O O . LEU B 1 119 ? 29.636 40.099 24.147 1.00 4.11 119 LEU B O 1
ATOM 2810 N N . PHE B 1 120 ? 30.724 39.513 26.044 1.00 4.67 120 PHE B N 1
ATOM 2811 C CA . PHE B 1 120 ? 31.107 38.212 25.496 1.00 3.49 120 PHE B CA 1
ATOM 2812 C C . PHE B 1 120 ? 29.901 37.315 25.245 1.00 3.38 120 PHE B C 1
ATOM 2813 O O . PHE B 1 120 ? 29.897 36.576 24.246 1.00 4.60 120 PHE B O 1
ATOM 2821 N N . PHE B 1 121 ? 28.876 37.386 26.101 1.00 4.69 121 PHE B N 1
ATOM 2822 C CA . PHE B 1 121 ? 27.662 36.637 25.827 1.00 3.88 121 PHE B CA 1
ATOM 2823 C C . PHE B 1 121 ? 27.065 37.035 24.479 1.00 3.59 121 PHE B C 1
ATOM 2824 O O . PHE B 1 121 ? 26.686 36.152 23.673 1.00 4.78 121 PHE B O 1
ATOM 2832 N N . ALA B 1 122 ? 26.960 38.350 24.222 1.00 3.65 122 ALA B N 1
ATOM 2833 C CA . ALA B 1 122 ? 26.415 38.798 22.930 1.00 3.61 122 ALA B CA 1
ATOM 2834 C C . ALA B 1 122 ? 27.323 38.390 21.793 1.00 5.54 122 ALA B C 1
ATOM 2835 O O . ALA B 1 122 ? 26.840 38.017 20.722 1.00 5.00 122 ALA B O 1
ATOM 2837 N N . HIS B 1 123 ? 28.629 38.494 21.997 1.00 4.07 123 HIS B N 1
ATOM 2838 C CA . HIS B 1 123 ? 29.621 38.319 20.946 1.00 2.87 123 HIS B CA 1
ATOM 2839 C C . HIS B 1 123 ? 29.767 36.857 20.525 1.00 3.75 123 HIS B C 1
ATOM 2840 O O . HIS B 1 123 ? 30.104 36.561 19.376 1.00 4.55 123 HIS B O 1
ATOM 2847 N N . GLY B 1 124 ? 29.526 35.946 21.469 1.00 3.89 124 GLY B N 1
ATOM 2848 C CA . GLY B 1 124 ? 29.573 34.531 21.184 1.00 3.78 124 GLY B CA 1
ATOM 2849 C C . GLY B 1 124 ? 28.218 33.874 20.964 1.00 5.86 124 GLY B C 1
ATOM 2850 O O . GLY B 1 124 ? 28.186 32.727 20.500 1.00 6.72 124 GLY B O 1
ATOM 2851 N N . GLY B 1 125 ? 27.133 34.564 21.311 1.00 4.22 125 GLY B N 1
ATOM 2852 C CA . GLY B 1 125 ? 25.801 33.958 21.293 1.00 4.05 125 GLY B CA 1
ATOM 2853 C C . GLY B 1 125 ? 24.895 34.682 20.321 1.00 5.04 125 GLY B C 1
ATOM 2854 O O . GLY B 1 125 ? 24.742 34.191 19.205 1.00 5.77 125 GLY B O 1
ATOM 2855 N N . ILE B 1 126 ? 24.358 35.849 20.693 1.00 4.52 126 ILE B N 1
ATOM 2856 C CA . ILE B 1 126 ? 23.395 36.557 19.839 1.00 4.33 126 ILE B CA 1
ATOM 2857 C C . ILE B 1 126 ? 23.961 36.839 18.447 1.00 4.01 126 ILE B C 1
ATOM 2858 O O . ILE B 1 126 ? 23.328 36.511 17.430 1.00 5.17 126 ILE B O 1
ATOM 2863 N N . GLY B 1 127 ? 25.110 37.488 18.339 1.00 3.67 127 GLY B N 1
ATOM 2864 C CA . GLY B 1 127 ? 25.648 37.865 17.024 1.00 4.15 127 GLY B CA 1
ATOM 2865 C C . GLY B 1 127 ? 25.858 36.641 16.133 1.00 3.66 127 GLY B C 1
ATOM 2866 O O . GLY B 1 127 ? 25.301 36.559 15.018 1.00 4.62 127 GLY B O 1
ATOM 2867 N N . PRO B 1 128 ? 26.589 35.640 16.593 1.00 3.32 128 PRO B N 1
ATOM 2868 C CA . PRO B 1 128 ? 26.844 34.486 15.732 1.00 4.37 128 PRO B CA 1
ATOM 2869 C C . PRO B 1 128 ? 25.577 33.718 15.403 1.00 4.76 128 PRO B C 1
ATOM 2870 O O . PRO B 1 128 ? 25.409 33.341 14.212 1.00 4.23 128 PRO B O 1
ATOM 2874 N N . MET B 1 129 ? 24.716 33.476 16.374 1.00 4.19 129 MET B N 1
ATOM 2875 C CA . MET B 1 129 ? 23.561 32.610 16.127 1.00 3.57 129 MET B CA 1
ATOM 2876 C C . MET B 1 129 ? 22.497 33.324 15.326 1.00 3.99 129 MET B C 1
ATOM 2877 O O . MET B 1 129 ? 21.899 32.714 14.423 1.00 4.55 129 MET B O 1
ATOM 2882 N N . GLN B 1 130 ? 22.191 34.579 15.652 1.00 4.78 130 GLN B N 1
ATOM 2883 C CA . GLN B 1 130 ? 21.233 35.339 14.849 1.00 4.25 130 GLN B CA 1
ATOM 2884 C C . GLN B 1 130 ? 21.803 35.512 13.453 1.00 4.71 130 GLN B C 1
ATOM 2885 O O . GLN B 1 130 ? 21.045 35.449 12.477 1.00 4.31 130 GLN B O 1
ATOM 2891 N N . GLY B 1 131 ? 23.116 35.706 13.318 1.00 4.51 131 GLY B N 1
ATOM 2892 C CA . GLY B 1 131 ? 23.702 35.773 11.995 1.00 4.17 131 GLY B CA 1
ATOM 2893 C C . GLY B 1 131 ? 23.543 34.473 11.206 1.00 4.64 131 GLY B C 1
ATOM 2894 O O . GLY B 1 131 ? 23.411 34.531 9.985 1.00 4.74 131 GLY B O 1
ATOM 2895 N N . GLN B 1 132 ? 23.559 33.322 11.873 1.00 4.40 132 GLN B N 1
ATOM 2896 C CA . GLN B 1 132 ? 23.355 32.061 11.147 1.00 4.43 132 GLN B CA 1
ATOM 2897 C C . GLN B 1 132 ? 21.903 31.878 10.783 1.00 3.81 132 GLN B C 1
ATOM 2898 O O . GLN B 1 132 ? 21.617 31.338 9.704 1.00 4.90 132 GLN B O 1
ATOM 2904 N N . ALA B 1 133 ? 20.982 32.309 11.651 1.00 4.91 133 ALA B N 1
ATOM 2905 C CA . ALA B 1 133 ? 19.591 32.342 11.259 1.00 4.66 133 ALA B CA 1
ATOM 2906 C C . ALA B 1 133 ? 19.417 33.192 9.976 1.00 4.91 133 ALA B C 1
ATOM 2907 O O . ALA B 1 133 ? 18.767 32.768 8.988 1.00 5.58 133 ALA B O 1
ATOM 2909 N N . ASN B 1 134 ? 20.030 34.373 9.946 1.00 4.49 134 ASN B N 1
ATOM 2910 C CA . ASN B 1 134 ? 19.933 35.180 8.730 1.00 4.58 134 ASN B CA 1
ATOM 2911 C C . ASN B 1 134 ? 20.553 34.448 7.549 1.00 5.43 134 ASN B C 1
ATOM 2912 O O . ASN B 1 134 ? 19.992 34.475 6.447 1.00 5.98 134 ASN B O 1
ATOM 2917 N N . HIS B 1 135 ? 21.679 33.758 7.762 1.00 5.00 135 HIS B N 1
ATOM 2918 C CA . HIS B 1 135 ? 22.307 33.031 6.668 1.00 5.43 135 HIS B CA 1
ATOM 2919 C C . HIS B 1 135 ? 21.365 32.022 6.010 1.00 4.62 135 HIS B C 1
ATOM 2920 O O . HIS B 1 135 ? 21.239 31.989 4.762 1.00 4.88 135 HIS B O 1
ATOM 2927 N N . PHE B 1 136 ? 20.715 31.188 6.826 1.00 5.29 136 PHE B N 1
ATOM 2928 C CA . PHE B 1 136 ? 19.881 30.139 6.279 1.00 5.47 136 PHE B CA 1
ATOM 2929 C C . PHE B 1 136 ? 18.544 30.643 5.707 1.00 6.52 136 PHE B C 1
ATOM 2930 O O . PHE B 1 136 ? 17.881 29.885 4.997 1.00 6.91 136 PHE B O 1
ATOM 2938 N N . ASN B 1 137 ? 18.170 31.905 5.958 1.00 6.70 137 ASN B N 1
ATOM 2939 C CA . ASN B 1 137 ? 17.034 32.508 5.244 1.00 7.23 137 ASN B CA 1
ATOM 2940 C C . ASN B 1 137 ? 17.421 33.233 3.967 1.00 8.94 137 ASN B C 1
ATOM 2941 O O . ASN B 1 137 ? 16.741 33.122 2.938 1.00 8.36 137 ASN B O 1
ATOM 2946 N N . LEU B 1 138 ? 18.522 33.963 4.020 1.00 7.36 138 LEU B N 1
ATOM 2947 C CA . LEU B 1 138 ? 18.876 34.887 2.960 1.00 6.96 138 LEU B CA 1
ATOM 2948 C C . LEU B 1 138 ? 19.891 34.369 1.981 1.00 6.67 138 LEU B C 1
ATOM 2949 O O . LEU B 1 138 ? 19.814 34.704 0.789 1.00 7.17 138 LEU B O 1
ATOM 2954 N N . TYR B 1 139 ? 20.886 33.612 2.433 1.00 5.83 139 TYR B N 1
ATOM 2955 C CA . TYR B 1 139 ? 22.060 33.337 1.589 1.00 8.44 139 TYR B CA 1
ATOM 2956 C C . TYR B 1 139 ? 22.244 31.879 1.208 1.00 8.29 139 TYR B C 1
ATOM 2957 O O . TYR B 1 139 ? 22.777 31.598 0.132 1.00 10.86 139 TYR B O 1
ATOM 2966 N N . ALA B 1 140 ? 21.834 30.944 2.062 1.00 6.21 140 ALA B N 1
ATOM 2967 C CA . ALA B 1 140 ? 21.939 29.544 1.690 1.00 7.41 140 ALA B CA 1
ATOM 2968 C C . ALA B 1 140 ? 21.118 29.309 0.418 1.00 7.30 140 ALA B C 1
ATOM 2969 O O . ALA B 1 140 ? 19.973 29.753 0.339 1.00 9.26 140 ALA B O 1
ATOM 2971 N N . PRO B 1 141 ? 21.666 28.633 -0.595 1.00 8.81 141 PRO B N 1
ATOM 2972 C CA . PRO B 1 141 ? 20.918 28.455 -1.838 1.00 11.48 141 PRO B CA 1
ATOM 2973 C C . PRO B 1 141 ? 19.686 27.563 -1.708 1.00 11.18 141 PRO B C 1
ATOM 2974 O O . PRO B 1 141 ? 18.765 27.691 -2.540 1.00 16.50 141 PRO B O 1
ATOM 2978 N N . GLU B 1 142 ? 19.672 26.645 -0.751 1.00 10.02 142 GLU B N 1
ATOM 2979 C CA . GLU B 1 142 ? 18.531 25.768 -0.554 1.00 10.56 142 GLU B CA 1
ATOM 2980 C C . GLU B 1 142 ? 17.910 26.027 0.796 1.00 8.53 142 GLU B C 1
ATOM 2981 O O . GLU B 1 142 ? 18.583 26.476 1.725 1.00 9.31 142 GLU B O 1
ATOM 2987 N N . LYS B 1 143 ? 16.613 25.749 0.885 1.00 10.17 143 LYS B N 1
ATOM 2988 C CA . LYS B 1 143 ? 15.898 25.731 2.165 1.00 8.70 143 LYS B CA 1
ATOM 2989 C C . LYS B 1 143 ? 16.292 24.454 2.906 1.00 7.96 143 LYS B C 1
ATOM 2990 O O . LYS B 1 143 ? 16.091 23.344 2.408 1.00 9.37 143 LYS B O 1
ATOM 2996 N N . ILE B 1 144 ? 16.848 24.655 4.106 1.00 7.46 144 ILE B N 1
ATOM 2997 C CA . ILE B 1 144 ? 17.355 23.534 4.922 1.00 8.03 144 ILE B CA 1
ATOM 2998 C C . ILE B 1 144 ? 16.660 23.616 6.287 1.00 7.55 144 ILE B C 1
ATOM 2999 O O . ILE B 1 144 ? 17.149 24.288 7.202 1.00 7.01 144 ILE B O 1
ATOM 3004 N N . PRO B 1 145 ? 15.495 22.951 6.413 1.00 7.22 145 PRO B N 1
ATOM 3005 C CA . PRO B 1 145 ? 14.718 23.164 7.642 1.00 7.44 145 PRO B CA 1
ATOM 3006 C C . PRO B 1 145 ? 15.490 22.820 8.913 1.00 7.51 145 PRO B C 1
ATOM 3007 O O . PRO B 1 145 ? 15.322 23.515 9.912 1.00 7.93 145 PRO B O 1
ATOM 3011 N N . TYR B 1 146 ? 16.334 21.787 8.884 1.00 6.71 146 TYR B N 1
ATOM 3012 C CA . TYR B 1 146 ? 17.066 21.456 10.108 1.00 7.05 146 TYR B CA 1
ATOM 3013 C C . TYR B 1 146 ? 17.858 22.680 10.626 1.00 6.69 146 TYR B C 1
ATOM 3014 O O . TYR B 1 146 ? 17.891 22.977 11.833 1.00 7.44 146 TYR B O 1
ATOM 3023 N N . ALA B 1 147 ? 18.517 23.371 9.699 1.00 6.19 147 ALA B N 1
ATOM 3024 C CA . ALA B 1 147 ? 19.340 24.501 10.065 1.00 5.30 147 ALA B CA 1
ATOM 3025 C C . ALA B 1 147 ? 18.520 25.732 10.395 1.00 5.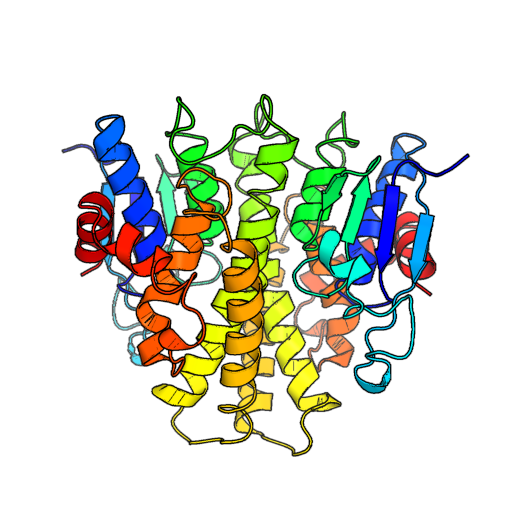48 147 ALA B C 1
ATOM 3026 O O . ALA B 1 147 ? 18.841 26.447 11.365 1.00 6.33 147 ALA B O 1
ATOM 3028 N N . ILE B 1 148 ? 17.491 26.005 9.588 1.00 5.38 148 ILE B N 1
ATOM 3029 C CA . ILE B 1 148 ? 16.616 27.127 9.913 1.00 6.56 148 ILE B CA 1
ATOM 3030 C C . ILE B 1 148 ? 16.033 26.960 11.323 1.00 7.04 148 ILE B C 1
ATOM 3031 O O . ILE B 1 148 ? 16.060 27.911 12.140 1.00 6.34 148 ILE B O 1
ATOM 3036 N N . ASN B 1 149 ? 15.557 25.761 11.634 1.00 6.76 149 ASN B N 1
ATOM 3037 C CA . ASN B 1 149 ? 14.991 25.546 12.970 1.00 6.91 149 ASN B CA 1
ATOM 3038 C C . ASN B 1 149 ? 16.051 25.644 14.052 1.00 7.38 149 ASN B C 1
ATOM 3039 O O . ASN B 1 149 ? 15.814 26.234 15.113 1.00 7.31 149 ASN B O 1
ATOM 3044 N N . ARG B 1 150 ? 17.217 25.052 13.814 1.00 5.41 150 ARG B N 1
ATOM 3045 C CA . ARG B 1 150 ? 18.325 25.120 14.784 1.00 4.80 150 ARG B CA 1
ATOM 3046 C C . ARG B 1 150 ? 18.619 26.565 15.199 1.00 4.42 150 ARG B C 1
ATOM 3047 O O . ARG B 1 150 ? 18.714 26.880 16.394 1.00 6.06 150 ARG B O 1
ATOM 3055 N N . TYR B 1 151 ? 18.774 27.444 14.206 1.00 4.38 151 TYR B N 1
ATOM 3056 C CA . TYR B 1 151 ? 19.200 28.805 14.538 1.00 4.06 151 TYR B CA 1
ATOM 3057 C C . TYR B 1 151 ? 18.053 29.698 15.028 1.00 5.91 151 TYR B C 1
ATOM 3058 O O . TYR B 1 151 ? 18.327 30.617 15.817 1.00 5.54 151 TYR B O 1
ATOM 3067 N N . LEU B 1 152 ? 16.821 29.437 14.570 1.00 5.52 152 LEU B N 1
ATOM 3068 C CA . LEU B 1 152 ? 15.692 30.196 15.126 1.00 5.04 152 LEU B CA 1
ATOM 3069 C C . LEU B 1 152 ? 15.460 29.755 16.561 1.00 5.62 152 LEU B C 1
ATOM 3070 O O . LEU B 1 152 ? 15.279 30.622 17.431 1.00 5.39 152 LEU B O 1
ATOM 3075 N N . ASN B 1 153 ? 15.499 28.449 16.832 1.00 4.99 153 ASN B N 1
ATOM 3076 C CA . ASN B 1 153 ? 15.355 28.010 18.235 1.00 4.86 153 ASN B CA 1
ATOM 3077 C C . ASN B 1 153 ? 16.469 28.564 19.107 1.00 5.50 153 ASN B C 1
ATOM 3078 O O . ASN B 1 153 ? 16.212 29.010 20.252 1.00 6.45 153 ASN B O 1
ATOM 3083 N N . GLU B 1 154 ? 17.709 28.570 18.621 1.00 5.60 154 GLU B N 1
ATOM 3084 C CA . GLU B 1 154 ? 18.793 29.069 19.446 1.00 5.40 154 GLU B CA 1
ATOM 3085 C C . GLU B 1 154 ? 18.663 30.577 19.653 1.00 5.97 154 GLU B C 1
ATOM 3086 O O . GLU B 1 154 ? 18.925 31.086 20.767 1.00 6.17 154 GLU B O 1
ATOM 3092 N N . SER B 1 155 ? 18.281 31.310 18.610 1.00 5.56 155 SER B N 1
ATOM 3093 C CA . SER B 1 155 ? 18.067 32.747 18.775 1.00 4.87 155 SER B CA 1
ATOM 3094 C C . SER B 1 155 ? 16.952 33.012 19.807 1.00 5.27 155 SER B C 1
ATOM 3095 O O . SER B 1 155 ? 17.098 33.894 20.625 1.00 6.23 155 SER B O 1
ATOM 3098 N N . LYS B 1 156 ? 15.847 32.266 19.767 1.00 4.33 156 LYS B N 1
ATOM 3099 C CA . LYS B 1 156 ? 14.792 32.407 20.770 1.00 5.08 156 LYS B CA 1
ATOM 3100 C C . LYS B 1 156 ? 15.338 32.153 22.180 1.00 7.60 156 LYS B C 1
ATOM 3101 O O . LYS B 1 156 ? 14.988 32.891 23.108 1.00 6.72 156 LYS B O 1
ATOM 3107 N N . ARG B 1 157 ? 16.148 31.107 22.367 1.00 5.61 157 ARG B N 1
ATOM 3108 C CA . ARG B 1 157 ? 16.709 30.806 23.674 1.00 4.79 157 ARG B CA 1
ATOM 3109 C C . ARG B 1 157 ? 17.573 31.961 24.178 1.00 4.97 157 ARG B C 1
ATOM 3110 O O . ARG B 1 157 ? 17.442 32.362 25.353 1.00 6.09 157 ARG B O 1
ATOM 3118 N N . LEU B 1 158 ? 18.408 32.510 23.304 1.00 5.48 158 LEU B N 1
ATOM 3119 C CA . LEU B 1 158 ? 19.275 33.612 23.701 1.00 4.37 158 LEU B CA 1
ATOM 3120 C C . LEU B 1 158 ? 18.470 34.866 24.014 1.00 4.96 158 LEU B C 1
ATOM 3121 O O . LEU B 1 158 ? 18.804 35.597 24.979 1.00 5.46 158 LEU B O 1
ATOM 3126 N N . TYR B 1 159 ? 17.405 35.124 23.249 1.00 5.41 159 TYR B N 1
ATOM 3127 C CA . TYR B 1 159 ? 16.556 36.296 23.548 1.00 4.57 159 TYR B CA 1
ATOM 3128 C C . TYR B 1 159 ? 15.785 36.117 24.851 1.00 6.04 159 TYR B C 1
ATOM 3129 O O . TYR B 1 159 ? 15.483 37.109 25.534 1.00 6.19 159 TYR B O 1
ATOM 3138 N N . ARG B 1 160 ? 15.473 34.869 25.205 1.00 6.45 160 ARG B N 1
ATOM 3139 C CA . ARG B 1 160 ? 14.875 34.650 26.524 1.00 6.43 160 ARG B CA 1
ATOM 3140 C C . ARG B 1 160 ? 15.863 34.989 27.661 1.00 6.03 160 ARG B C 1
ATOM 3141 O O . ARG B 1 160 ? 15.470 35.590 28.653 1.00 6.35 160 ARG B O 1
ATOM 3149 N N . VAL B 1 161 ? 17.121 34.599 27.489 1.00 5.59 161 VAL B N 1
ATOM 3150 C CA . VAL B 1 161 ? 18.142 34.957 28.487 1.00 5.60 161 VAL B CA 1
ATOM 3151 C C . VAL B 1 161 ? 18.209 36.496 28.613 1.00 5.52 161 VAL B C 1
ATOM 3152 O O . VAL B 1 161 ? 18.206 37.057 29.736 1.00 6.83 161 VAL B O 1
ATOM 3156 N N . LEU B 1 162 ? 18.253 37.181 27.465 1.00 5.19 162 LEU B N 1
ATOM 3157 C CA . LEU B 1 162 ? 18.273 38.640 27.479 1.00 5.57 162 LEU B CA 1
ATOM 3158 C C . LEU B 1 162 ? 17.013 39.255 28.112 1.00 5.63 162 LEU B C 1
ATOM 3159 O O . LEU B 1 162 ? 17.130 40.163 28.951 1.00 6.71 162 LEU B O 1
ATOM 3164 N N . ASP B 1 163 ? 15.836 38.731 27.755 1.00 5.75 163 ASP B N 1
ATOM 3165 C CA . ASP B 1 163 ? 14.609 39.284 28.283 1.00 6.41 163 ASP B CA 1
ATOM 3166 C C . ASP B 1 163 ? 14.563 39.107 29.814 1.00 8.02 163 ASP B C 1
ATOM 3167 O O . ASP B 1 163 ? 14.168 40.013 30.540 1.00 8.21 163 ASP B O 1
ATOM 3172 N N . ASP B 1 164 ? 15.007 37.949 30.290 1.00 6.67 164 ASP B N 1
ATOM 3173 C CA . ASP B 1 164 ? 15.027 37.714 31.745 1.00 7.65 164 ASP B CA 1
ATOM 3174 C C . ASP B 1 164 ? 15.997 38.657 32.458 1.00 8.08 164 ASP B C 1
ATOM 3175 O O . ASP B 1 164 ? 15.688 39.108 33.563 1.00 9.87 164 ASP B O 1
ATOM 3180 N N . ARG B 1 165 ? 17.137 38.965 31.829 1.00 8.03 165 ARG B N 1
ATOM 3181 C CA . ARG B 1 165 ? 18.083 39.910 32.423 1.00 7.69 165 ARG B CA 1
ATOM 3182 C C . ARG B 1 165 ? 17.486 41.306 32.470 1.00 8.25 165 ARG B C 1
ATOM 3183 O O . ARG B 1 165 ? 17.756 42.085 33.408 1.00 10.69 165 ARG B O 1
ATOM 3191 N N . LEU B 1 166 ? 16.671 41.649 31.476 1.00 7.92 166 LEU B N 1
ATOM 3192 C CA . LEU B 1 166 ? 16.062 42.982 31.482 1.00 7.46 166 LEU B CA 1
ATOM 3193 C C . LEU B 1 166 ? 14.846 43.146 32.398 1.00 9.02 166 LEU B C 1
ATOM 3194 O O . LEU B 1 166 ? 14.397 44.281 32.600 1.00 10.82 166 LEU B O 1
ATOM 3199 N N . LYS B 1 167 ? 14.335 42.062 32.959 1.00 10.55 167 LYS B N 1
ATOM 3200 C CA . LYS B 1 167 ? 13.210 42.176 33.901 1.00 11.59 167 LYS B CA 1
ATOM 3201 C C . LYS B 1 167 ? 13.621 43.069 35.072 1.00 12.12 167 LYS B C 1
ATOM 3202 O O . LYS B 1 167 ? 14.666 42.871 35.672 1.00 13.65 167 LYS B O 1
ATOM 3208 N N . GLY B 1 168 ? 12.786 44.067 35.363 1.00 11.21 168 GLY B N 1
ATOM 3209 C CA . GLY B 1 168 ? 13.019 44.982 36.474 1.00 11.27 168 GLY B CA 1
ATOM 3210 C C . GLY B 1 168 ? 14.044 46.076 36.208 1.00 12.74 168 GLY B C 1
ATOM 3211 O O . GLY B 1 168 ? 14.306 46.863 37.149 1.00 15.53 168 GLY B O 1
ATOM 3212 N N . ARG B 1 169 ? 14.586 46.176 34.994 1.00 11.20 169 ARG B N 1
ATOM 3213 C CA . ARG B 1 169 ? 15.589 47.208 34.702 1.00 11.96 169 ARG B CA 1
ATOM 3214 C C . ARG B 1 169 ? 15.237 47.885 33.403 1.00 12.89 169 ARG B C 1
ATOM 3215 O O . ARG B 1 169 ? 14.363 47.413 32.651 1.00 17.01 169 ARG B O 1
ATOM 3223 N N . GLU B 1 170 ? 15.887 49.000 33.122 1.00 9.08 170 GLU B N 1
ATOM 322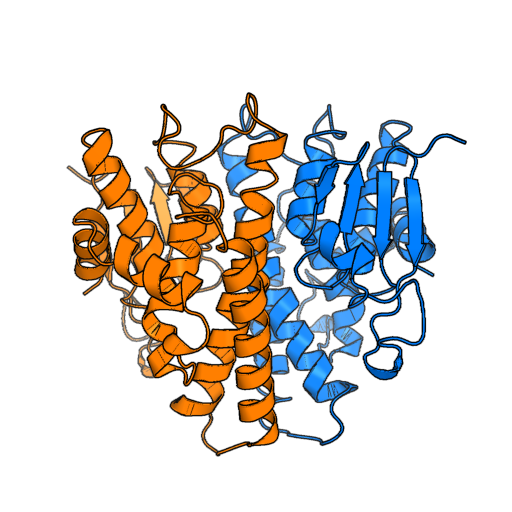4 C CA . GLU B 1 170 ? 15.731 49.633 31.823 1.00 9.84 170 GLU B CA 1
ATOM 3225 C C . GLU B 1 170 ? 16.870 49.239 30.869 1.00 8.72 170 GLU B C 1
ATOM 3226 O O . GLU B 1 170 ? 16.680 49.302 29.648 1.00 8.61 170 GLU B O 1
ATOM 3232 N N . TYR B 1 171 ? 18.026 48.826 31.419 1.00 8.47 171 TYR B N 1
ATOM 3233 C CA . TYR B 1 171 ? 19.240 48.539 30.627 1.00 7.00 171 TYR B CA 1
ATOM 3234 C C . TYR B 1 171 ? 19.946 47.362 31.262 1.00 6.72 171 TYR B C 1
ATOM 3235 O O . TYR B 1 171 ? 19.696 47.066 32.429 1.00 8.12 171 TYR B O 1
ATOM 3244 N N . ILE B 1 172 ? 20.821 46.689 30.508 1.00 7.17 172 ILE B N 1
ATOM 3245 C CA . ILE B 1 172 ? 21.362 45.416 30.935 1.00 8.49 172 ILE B CA 1
ATOM 3246 C C . ILE B 1 172 ? 22.102 45.524 32.283 1.00 8.53 172 ILE B C 1
ATOM 3247 O O . ILE B 1 172 ? 21.939 44.673 33.163 1.00 11.12 172 ILE B O 1
ATOM 3252 N N . LEU B 1 173 ? 22.890 46.593 32.451 1.00 8.21 173 LEU B N 1
ATOM 3253 C CA . LEU B 1 173 ? 23.642 46.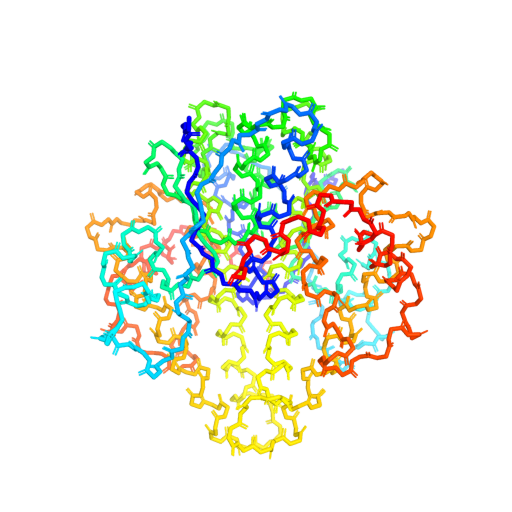817 33.691 1.00 9.03 173 LEU B CA 1
ATOM 3254 C C . LEU B 1 173 ? 23.089 48.018 34.450 1.00 7.94 173 LEU B C 1
ATOM 3255 O O . LEU B 1 173 ? 23.829 48.740 35.123 1.00 11.54 173 LEU B O 1
ATOM 3260 N N . GLY B 1 174 ? 21.784 48.242 34.297 1.00 8.34 174 GLY B N 1
ATOM 3261 C CA . GLY B 1 174 ? 21.083 49.258 35.074 1.00 10.62 174 GLY B CA 1
ATOM 3262 C C . GLY B 1 174 ? 21.080 50.581 34.330 1.00 10.21 174 GLY B C 1
ATOM 3263 O O . GLY B 1 174 ? 20.027 51.075 33.923 1.00 11.08 174 GLY B O 1
ATOM 3264 N N A THR B 1 175 ? 22.275 51.128 34.145 0.41 10.53 175 THR B N 1
ATOM 3265 N N B THR B 1 175 ? 22.263 51.176 34.198 0.59 10.13 175 THR B N 1
ATOM 3266 C CA A THR B 1 175 ? 22.487 52.363 33.416 0.41 10.06 175 THR B CA 1
ATOM 3267 C CA B THR B 1 175 ? 22.446 52.368 33.391 0.59 10.14 175 THR B CA 1
ATOM 3268 C C A THR B 1 175 ? 22.947 52.013 31.993 0.41 6.94 175 THR B C 1
ATOM 3269 C C B THR B 1 175 ? 22.879 51.960 31.979 0.59 6.83 175 THR B C 1
ATOM 3270 O O A THR B 1 175 ? 23.774 51.104 31.809 0.41 7.67 175 THR B O 1
ATOM 3271 O O B THR B 1 175 ? 23.619 50.979 31.779 0.59 8.28 175 THR B O 1
ATOM 3278 N N . TYR B 1 176 ? 22.383 52.700 30.994 1.00 8.00 176 TYR B N 1
ATOM 3279 C CA . TYR B 1 176 ? 22.718 52.475 29.575 1.00 7.36 176 TYR B CA 1
ATOM 3280 C C . TYR B 1 176 ? 24.206 52.560 29.330 1.00 7.23 176 TYR B C 1
ATOM 3281 O O . TYR B 1 176 ? 24.873 53.506 29.747 1.00 8.37 176 TYR B O 1
ATOM 3290 N N . GLY B 1 177 ? 24.715 51.568 28.614 1.00 5.37 177 GLY B N 1
ATOM 3291 C CA . GLY B 1 177 ? 26.138 51.609 28.277 1.00 6.21 177 GLY B CA 1
ATOM 3292 C C . GLY B 1 177 ? 26.472 50.666 27.142 1.00 5.59 177 GLY B C 1
ATOM 3293 O O . GLY B 1 177 ? 25.615 50.198 26.369 1.00 5.64 177 GLY B O 1
ATOM 3294 N N . ILE B 1 178 ? 27.769 50.368 27.068 1.00 5.95 178 ILE B N 1
ATOM 3295 C CA . ILE B 1 178 ? 28.270 49.648 25.890 1.00 4.84 178 ILE B CA 1
ATOM 3296 C C . ILE B 1 178 ? 27.740 48.219 25.730 1.00 4.53 178 ILE B C 1
ATOM 3297 O O . ILE B 1 178 ? 27.653 47.721 24.580 1.00 5.22 178 ILE B O 1
ATOM 3302 N N . ALA B 1 179 ? 27.306 47.575 26.823 1.00 5.63 179 ALA B N 1
ATOM 3303 C CA . ALA B 1 179 ? 26.671 46.269 26.640 1.00 4.80 179 ALA B CA 1
ATOM 3304 C C . ALA B 1 179 ? 25.324 46.400 25.953 1.00 5.71 179 ALA B C 1
ATOM 3305 O O . ALA B 1 179 ? 24.994 45.595 25.058 1.00 6.02 179 ALA B O 1
ATOM 3307 N N . ASP B 1 180 ? 24.568 47.445 26.278 1.00 4.75 180 ASP B N 1
ATOM 3308 C CA . ASP B 1 180 ? 23.317 47.684 25.524 1.00 5.65 180 ASP B CA 1
ATOM 3309 C C . ASP B 1 180 ? 23.603 47.975 24.068 1.00 4.74 180 ASP B C 1
ATOM 3310 O O . ASP B 1 180 ? 22.923 47.436 23.187 1.00 5.91 180 ASP B O 1
ATOM 3315 N N . ILE B 1 181 ? 24.572 48.860 23.821 1.00 4.60 181 ILE B N 1
ATOM 3316 C CA . ILE B 1 181 ? 24.871 49.264 22.444 1.00 5.18 181 ILE B CA 1
ATOM 3317 C C . ILE B 1 181 ? 25.259 48.056 21.579 1.00 5.80 181 ILE B C 1
ATOM 3318 O O . ILE B 1 181 ? 24.723 47.901 20.461 1.00 5.10 181 ILE B O 1
ATOM 3323 N N . LYS B 1 182 ? 26.086 47.159 22.108 1.00 4.86 182 LYS B N 1
ATOM 3324 C CA . LYS B 1 182 ? 26.485 45.984 21.341 1.00 4.24 182 LYS B CA 1
ATOM 3325 C C . LYS B 1 182 ? 25.277 45.127 20.959 1.00 5.51 182 LYS B C 1
ATOM 3326 O O . LYS B 1 182 ? 25.107 44.746 19.802 1.00 5.05 182 LYS B O 1
ATOM 3332 N N . ILE B 1 183 ? 24.435 44.813 21.936 1.00 4.48 183 ILE B N 1
ATOM 3333 C CA . ILE B 1 183 ? 23.319 43.901 21.660 1.00 4.63 183 ILE B CA 1
ATOM 3334 C C . ILE B 1 183 ? 22.262 44.589 20.796 1.00 5.33 183 ILE B C 1
ATOM 3335 O O . ILE B 1 183 ? 21.627 43.923 19.944 1.00 5.54 183 ILE B O 1
ATOM 3340 N N . PHE B 1 184 ? 22.050 45.886 21.013 1.00 4.72 184 PHE B N 1
ATOM 3341 C CA . PHE B 1 184 ? 21.015 46.632 20.290 1.00 4.61 184 PHE B CA 1
ATOM 3342 C C . PHE B 1 184 ? 21.133 46.532 18.772 1.00 4.40 184 PHE B C 1
ATOM 3343 O O . PHE B 1 184 ? 20.120 46.456 18.066 1.00 4.90 184 PHE B O 1
ATOM 3351 N N . GLY B 1 185 ? 22.376 46.533 18.260 1.00 4.02 185 GLY B N 1
ATOM 3352 C CA . GLY B 1 185 ? 22.590 46.417 16.808 1.00 4.72 185 GLY B CA 1
ATOM 3353 C C . GLY B 1 185 ? 21.887 45.202 16.224 1.00 4.14 185 GLY B C 1
ATOM 3354 O O . GLY B 1 185 ? 21.284 45.292 15.149 1.00 5.51 185 GLY B O 1
ATOM 3355 N N . TRP B 1 186 ? 21.961 44.074 16.931 1.00 4.63 186 TRP B N 1
ATOM 3356 C CA . TRP B 1 186 ? 21.263 42.857 16.522 1.00 3.16 186 TRP B CA 1
ATOM 3357 C C . TRP B 1 186 ? 19.803 42.831 16.916 1.00 5.59 186 TRP B C 1
ATOM 3358 O O . TRP B 1 186 ? 18.963 42.381 16.115 1.00 5.40 186 TRP B O 1
ATOM 3369 N N . ALA B 1 187 ? 19.463 43.312 18.105 1.00 5.14 187 ALA B N 1
ATOM 3370 C CA . ALA B 1 187 ? 18.091 43.203 18.564 1.00 5.66 187 ALA B CA 1
ATOM 3371 C C . ALA B 1 187 ? 17.153 44.029 17.686 1.00 5.58 187 ALA B C 1
ATOM 3372 O O . ALA B 1 187 ? 15.994 43.637 17.470 1.00 6.81 187 ALA B O 1
ATOM 3374 N N . ARG B 1 188 ? 17.618 45.170 17.170 1.00 5.23 188 ARG B N 1
ATOM 3375 C CA . ARG B 1 188 ? 16.720 45.986 16.387 1.00 6.26 188 ARG B CA 1
ATOM 3376 C C . ARG B 1 188 ? 16.354 45.336 15.045 1.00 7.63 188 ARG B C 1
ATOM 3377 O O . ARG B 1 188 ? 15.346 45.758 14.446 1.00 10.02 188 ARG B O 1
ATOM 3385 N N . ILE B 1 189 ? 17.134 44.336 14.587 1.00 6.06 189 ILE B N 1
ATOM 3386 C CA . ILE B 1 189 ? 16.741 43.599 13.390 1.00 6.77 189 ILE B CA 1
ATOM 3387 C C . ILE B 1 189 ? 16.227 42.219 13.707 1.00 6.05 189 ILE B C 1
ATOM 3388 O O . ILE B 1 189 ? 16.008 41.417 12.790 1.00 7.19 189 ILE B O 1
ATOM 3393 N N . ALA B 1 190 ? 15.955 41.926 14.978 1.00 6.25 190 ALA B N 1
ATOM 3394 C CA . ALA B 1 190 ? 15.346 40.647 15.327 1.00 6.09 190 ALA B CA 1
ATOM 3395 C C . ALA B 1 190 ? 14.031 40.311 14.604 1.00 7.36 190 ALA B C 1
ATOM 3396 O O . ALA B 1 190 ? 13.841 39.183 14.207 1.00 7.68 190 ALA B O 1
ATOM 3398 N N . PRO B 1 191 ? 13.127 41.278 14.403 1.00 7.86 191 PRO B N 1
ATOM 3399 C CA . PRO B 1 191 ? 11.874 40.937 13.706 1.00 9.13 191 PRO B CA 1
ATOM 3400 C C . PRO B 1 191 ? 12.153 40.400 12.295 1.00 9.54 191 PRO B C 1
ATOM 3401 O O . PRO B 1 191 ? 11.532 39.404 11.880 1.00 10.88 191 PRO B O 1
ATOM 3405 N N . ARG B 1 192 ? 13.136 40.981 11.616 1.00 11.61 192 ARG B N 1
ATOM 3406 C CA . ARG B 1 192 ? 13.433 40.602 10.243 1.00 15.30 192 ARG B CA 1
ATOM 3407 C C . ARG B 1 192 ? 14.100 39.237 10.197 1.00 11.93 192 ARG B C 1
ATOM 3408 O O . ARG B 1 192 ? 14.136 38.584 9.163 1.00 16.48 192 ARG B O 1
ATOM 3416 N N . THR B 1 193 ? 14.617 38.787 11.319 1.00 10.14 193 THR B N 1
ATOM 3417 C CA . THR B 1 193 ? 15.214 37.474 11.404 1.00 9.64 193 THR B CA 1
ATOM 3418 C C . THR B 1 193 ? 14.135 36.435 11.587 1.00 12.55 193 THR B C 1
ATOM 3419 O O . THR B 1 193 ? 14.340 35.266 11.319 1.00 19.02 193 THR B O 1
ATOM 3423 N N . GLY B 1 194 ? 12.941 36.850 12.028 1.00 11.15 194 GLY B N 1
ATOM 3424 C CA . GLY B 1 194 ? 11.896 35.889 12.320 1.00 10.40 194 GLY B CA 1
ATOM 3425 C C . GLY B 1 194 ? 11.583 35.724 13.813 1.00 8.65 194 GLY B C 1
ATOM 3426 O O . GLY B 1 194 ? 10.755 34.890 14.161 1.00 10.87 194 GLY B O 1
ATOM 3427 N N . LEU B 1 195 ? 12.241 36.483 14.669 1.00 8.08 195 LEU B N 1
ATOM 3428 C CA . LEU B 1 195 ? 11.845 36.554 16.072 1.00 8.96 195 LEU B CA 1
ATOM 3429 C C . LEU B 1 195 ? 10.659 37.486 16.215 1.00 8.35 195 LEU B C 1
ATOM 3430 O O . LEU B 1 195 ? 10.533 38.441 15.458 1.00 8.82 195 LEU B O 1
ATOM 3435 N N . ASP B 1 196 ? 9.786 37.220 17.179 1.00 7.83 196 ASP B N 1
ATOM 3436 C CA . ASP B 1 196 ? 8.715 38.144 17.489 1.00 6.81 196 ASP B CA 1
ATOM 3437 C C . ASP B 1 196 ? 9.120 38.907 18.739 1.00 6.41 196 ASP B C 1
ATOM 3438 O O . ASP B 1 196 ? 9.128 38.336 19.846 1.00 7.85 196 ASP B O 1
ATOM 3443 N N . LEU B 1 197 ? 9.476 40.187 18.612 1.00 6.87 197 LEU B N 1
ATOM 3444 C CA . LEU B 1 197 ? 9.832 40.945 19.819 1.00 8.09 197 LEU B CA 1
ATOM 3445 C C . LEU B 1 197 ? 8.694 41.094 20.818 1.00 8.46 197 LEU B C 1
ATOM 3446 O O . LEU B 1 197 ? 8.936 41.322 21.990 1.00 7.74 197 LEU B O 1
ATOM 3451 N N . ASP B 1 198 ? 7.452 40.883 20.397 1.00 6.93 198 ASP B N 1
ATOM 3452 C CA . ASP B 1 198 ? 6.310 40.918 21.324 1.00 7.31 198 ASP B CA 1
ATOM 3453 C C . ASP B 1 198 ? 6.396 39.712 22.274 1.00 7.15 198 ASP B C 1
ATOM 3454 O O . ASP B 1 198 ? 5.770 39.722 23.313 1.00 7.94 198 ASP B O 1
ATOM 3459 N N . GLU B 1 199 ? 7.169 38.683 21.902 1.00 6.82 199 GLU B N 1
ATOM 3460 C CA . GLU B 1 199 ? 7.386 37.513 22.769 1.00 6.69 199 GLU B CA 1
ATOM 3461 C C . GLU B 1 199 ? 8.445 37.782 23.828 1.00 6.79 199 GLU B C 1
ATOM 3462 O O . GLU B 1 199 ? 8.560 37.033 24.811 1.00 7.09 199 GLU B O 1
ATOM 3468 N N . PHE B 1 200 ? 9.175 38.880 23.637 1.00 6.21 200 PHE B N 1
ATOM 3469 C CA . PHE B 1 200 ? 10.263 39.259 24.556 1.00 5.97 200 PHE B CA 1
ATOM 3470 C C . PHE B 1 200 ? 10.038 40.721 24.951 1.00 6.91 200 PHE B C 1
ATOM 3471 O O . PHE B 1 200 ? 10.765 41.605 24.506 1.00 7.47 200 PHE B O 1
ATOM 3479 N N . PRO B 1 201 ? 8.985 40.985 25.730 1.00 6.95 201 PRO B N 1
ATOM 3480 C CA . PRO B 1 201 ? 8.509 42.367 25.896 1.00 7.96 201 PRO B CA 1
ATOM 3481 C C . PRO B 1 201 ? 9.516 43.258 26.625 1.00 7.72 201 PRO B C 1
ATOM 3482 O O . PRO B 1 201 ? 9.513 44.461 26.402 1.00 9.54 201 PRO B O 1
ATOM 3486 N N . ASN B 1 202 ? 10.380 42.688 27.463 1.00 6.97 202 ASN B N 1
ATOM 3487 C CA . ASN B 1 202 ? 11.442 43.501 28.064 1.00 7.56 202 ASN B CA 1
ATOM 3488 C C . ASN B 1 202 ? 12.471 43.908 27.025 1.00 7.80 202 ASN B C 1
ATOM 3489 O O . ASN B 1 202 ? 12.891 45.079 26.983 1.00 8.37 202 ASN B O 1
ATOM 3494 N N . VAL B 1 203 ? 12.858 42.968 26.163 1.00 6.73 203 VAL B N 1
ATOM 3495 C CA . VAL B 1 203 ? 13.699 43.311 25.042 1.00 6.91 203 VAL B CA 1
ATOM 3496 C C . VAL B 1 203 ? 13.019 44.350 24.131 1.00 7.08 203 VAL B C 1
ATOM 3497 O O . VAL B 1 203 ? 13.669 45.321 23.703 1.00 7.59 203 VAL B O 1
ATOM 3501 N N . LYS B 1 204 ? 11.739 44.162 23.813 1.00 7.17 204 LYS B N 1
ATOM 3502 C CA . LYS B 1 204 ? 11.060 45.089 22.899 1.00 7.44 204 LYS B CA 1
ATOM 3503 C C . LYS B 1 204 ? 11.082 46.537 23.433 1.00 6.57 204 LYS B C 1
ATOM 3504 O O . LYS B 1 204 ? 11.436 47.486 22.696 1.00 7.89 204 LYS B O 1
ATOM 3510 N N . ALA B 1 205 ? 10.742 46.701 24.713 1.00 7.55 205 ALA B N 1
ATOM 3511 C CA . ALA B 1 205 ? 10.722 48.054 25.283 1.00 8.60 205 ALA B CA 1
ATOM 3512 C C . ALA B 1 205 ? 12.114 48.665 25.340 1.00 8.42 205 ALA B C 1
ATOM 3513 O O . ALA B 1 205 ? 12.262 49.879 25.163 1.00 8.53 205 ALA B O 1
ATOM 3515 N N . TRP B 1 206 ? 13.118 47.821 25.573 1.00 7.77 206 TRP B N 1
ATOM 3516 C CA . TRP B 1 206 ? 14.504 48.262 25.609 1.00 6.31 206 TRP B CA 1
ATOM 3517 C C . TRP B 1 206 ? 14.995 48.693 24.222 1.00 7.53 206 TRP B C 1
ATOM 3518 O O . TRP B 1 206 ? 15.609 49.758 24.084 1.00 7.43 206 TRP B O 1
ATOM 3529 N N . VAL B 1 207 ? 14.666 47.923 23.189 1.00 6.60 207 VAL B N 1
ATOM 3530 C CA . VAL B 1 207 ? 14.959 48.380 21.833 1.00 6.20 207 VAL B CA 1
ATOM 3531 C C . VAL B 1 207 ? 14.319 49.748 21.537 1.00 7.21 207 VAL B C 1
ATOM 3532 O O . VAL B 1 207 ? 14.982 50.650 21.019 1.00 8.26 207 VAL B O 1
ATOM 3536 N N . GLU B 1 208 ? 13.047 49.904 21.900 1.00 8.07 208 GLU B N 1
ATOM 3537 C CA . GLU B 1 208 ? 12.352 51.159 21.624 1.00 7.98 208 GLU B CA 1
ATOM 3538 C C . GLU B 1 208 ? 12.980 52.334 22.409 1.00 7.94 208 GLU B C 1
ATOM 3539 O O . GLU B 1 208 ? 13.145 53.421 21.881 1.00 11.48 208 GLU B O 1
ATOM 3545 N N . ARG B 1 209 ? 13.361 52.101 23.660 1.00 7.32 209 ARG B N 1
ATOM 3546 C CA . ARG B 1 209 ? 13.995 53.131 24.477 1.00 8.79 209 ARG B CA 1
ATOM 3547 C C . ARG B 1 209 ? 15.321 53.583 23.851 1.00 8.79 209 ARG B C 1
ATOM 3548 O O . ARG B 1 209 ? 15.693 54.765 23.945 1.00 12.89 209 ARG B O 1
ATOM 3556 N N . ILE B 1 210 ? 16.055 52.651 23.249 1.00 7.42 210 ILE B N 1
ATOM 3557 C CA . ILE B 1 210 ? 17.344 52.993 22.656 1.00 8.09 210 ILE B CA 1
ATOM 3558 C C . ILE B 1 210 ? 17.169 53.616 21.276 1.00 6.70 210 ILE B C 1
ATOM 3559 O O . ILE B 1 210 ? 17.839 54.598 20.956 1.00 7.24 210 ILE B O 1
ATOM 3564 N N . GLU B 1 211 ? 16.236 53.086 20.487 1.00 7.63 211 GLU B N 1
ATOM 3565 C CA . GLU B 1 211 ? 16.021 53.585 19.143 1.00 8.92 211 GLU B CA 1
ATOM 3566 C C . GLU B 1 211 ? 15.688 55.088 19.148 1.00 9.76 211 GLU B C 1
ATOM 3567 O O . GLU B 1 211 ? 16.066 55.832 18.240 1.00 11.08 211 GLU B O 1
ATOM 3573 N N A LYS B 1 212 ? 14.988 55.549 20.173 0.50 9.28 212 LYS B N 1
ATOM 3574 N N B LYS B 1 212 ? 14.992 55.537 20.185 0.50 9.40 212 LYS B N 1
ATOM 3575 C CA A LYS B 1 212 ? 14.574 56.954 20.235 0.50 11.09 212 LYS B CA 1
ATOM 3576 C CA B LYS B 1 212 ? 14.579 56.940 20.298 0.50 11.58 212 LYS B CA 1
ATOM 3577 C C A LYS B 1 212 ? 15.671 57.934 20.703 0.50 11.29 212 LYS B C 1
ATOM 3578 C C B LYS B 1 212 ? 15.734 57.924 20.505 0.50 10.91 212 LYS B C 1
ATOM 3579 O O A LYS B 1 212 ? 15.425 59.135 20.822 0.50 12.74 212 LYS B O 1
ATOM 3580 O O B LYS B 1 212 ? 15.592 59.110 20.244 0.50 11.51 212 LYS B O 1
ATOM 3591 N N . ARG B 1 213 ? 16.881 57.440 20.983 1.00 8.45 213 ARG B N 1
ATOM 3592 C CA . ARG B 1 213 ? 17.964 58.354 21.378 1.00 10.12 213 ARG B CA 1
ATOM 3593 C C . ARG B 1 213 ? 18.533 59.071 20.151 1.00 9.36 213 ARG B C 1
ATOM 3594 O O . ARG B 1 213 ? 18.883 58.400 19.179 1.00 8.71 213 ARG B O 1
ATOM 3602 N N . PRO B 1 214 ? 18.675 60.401 20.208 1.00 9.11 214 PRO B N 1
ATOM 3603 C CA . PRO B 1 214 ? 19.213 61.084 19.015 1.00 10.11 214 PRO B CA 1
ATOM 3604 C C . PRO B 1 214 ? 20.588 60.573 18.629 1.00 9.12 214 PRO B C 1
ATOM 3605 O O . PRO B 1 214 ? 20.892 60.479 17.453 1.00 9.74 214 PRO B O 1
ATOM 3609 N N . ALA B 1 215 ? 21.436 60.251 19.594 1.00 8.19 215 ALA B N 1
ATOM 3610 C CA . ALA B 1 215 ? 22.758 59.774 19.211 1.00 7.83 215 ALA B CA 1
ATOM 3611 C C . ALA B 1 215 ? 22.723 58.424 18.495 1.00 7.90 215 ALA B C 1
ATOM 3612 O O . ALA B 1 215 ? 23.589 58.148 17.655 1.00 8.07 215 ALA B O 1
ATOM 3614 N N . VAL B 1 216 ? 21.771 57.575 18.871 1.00 8.39 216 VAL B N 1
ATOM 3615 C CA . VAL B 1 216 ? 21.590 56.292 18.223 1.00 7.24 216 VAL B CA 1
ATOM 3616 C C . VAL B 1 216 ? 21.202 56.502 16.765 1.00 7.14 216 VAL B C 1
ATOM 3617 O O . VAL B 1 216 ? 21.800 55.909 15.844 1.00 7.55 216 VAL B O 1
ATOM 3621 N N . GLN B 1 217 ? 20.212 57.358 16.527 1.00 7.56 217 GLN B N 1
ATOM 3622 C CA . GLN B 1 217 ? 19.860 57.674 15.140 1.00 8.54 217 GLN B CA 1
ATOM 3623 C C . GLN B 1 217 ? 21.042 58.246 14.364 1.00 7.91 217 GLN B C 1
ATOM 3624 O O . GLN B 1 217 ? 21.276 57.850 13.218 1.00 9.37 217 GLN B O 1
ATOM 3630 N N . ALA B 1 218 ? 21.779 59.170 14.965 1.00 7.97 218 ALA B N 1
ATOM 3631 C CA . ALA B 1 218 ? 22.931 59.743 14.251 1.00 8.02 218 ALA B CA 1
ATOM 3632 C C . ALA B 1 218 ? 23.965 58.664 13.937 1.00 8.09 218 ALA B C 1
ATOM 3633 O O . ALA B 1 218 ? 24.520 58.637 12.801 1.00 8.23 218 ALA B O 1
ATOM 3635 N N . GLY B 1 219 ? 24.239 57.776 14.885 1.00 8.59 219 GLY B N 1
ATOM 3636 C CA . GLY B 1 219 ? 25.216 56.717 14.636 1.00 7.67 219 GLY B CA 1
ATOM 3637 C C . GLY B 1 219 ? 24.752 55.766 13.536 1.00 6.75 219 GLY B C 1
ATOM 3638 O O . GLY B 1 219 ? 25.536 55.408 12.648 1.00 7.18 219 GLY B O 1
ATOM 3639 N N . ILE B 1 220 ? 23.498 55.332 13.568 1.00 7.25 220 ILE B N 1
ATOM 3640 C CA . ILE B 1 220 ? 22.997 54.455 12.516 1.00 7.07 220 ILE B CA 1
ATOM 3641 C C . ILE B 1 220 ? 23.087 55.148 11.165 1.00 8.03 220 ILE B C 1
ATOM 3642 O O . ILE B 1 220 ? 23.602 54.564 10.183 1.00 9.22 220 ILE B O 1
ATOM 3647 N N . ASN B 1 221 ? 22.627 56.396 11.099 1.00 7.80 221 ASN B N 1
ATOM 3648 C CA . ASN B 1 221 ? 22.597 57.114 9.825 1.00 8.89 221 ASN B CA 1
ATOM 3649 C C . ASN B 1 221 ? 23.986 57.381 9.246 1.00 8.19 221 ASN B C 1
ATOM 3650 O O . ASN B 1 221 ? 24.138 57.478 8.024 1.00 10.90 221 ASN B O 1
ATOM 3655 N N . SER B 1 222 ? 25.004 57.433 10.095 1.00 8.90 222 SER B N 1
ATOM 3656 C CA . SER B 1 222 ? 26.367 57.693 9.621 1.00 8.51 222 SER B CA 1
ATOM 3657 C C . SER B 1 222 ? 26.879 56.550 8.769 1.00 9.45 222 SER B C 1
ATOM 3658 O O . SER B 1 222 ? 27.847 56.735 8.023 1.00 10.07 222 SER B O 1
ATOM 3661 N N . CYS B 1 223 ? 26.243 55.386 8.867 1.00 8.87 223 CYS B N 1
ATOM 3662 C CA . CYS B 1 223 ? 26.749 54.216 8.148 1.00 9.52 223 CYS B CA 1
ATOM 3663 C C . CYS B 1 223 ? 26.210 54.096 6.730 1.00 11.66 223 CYS B C 1
ATOM 3664 O O . CYS B 1 223 ? 26.611 53.192 6.011 1.00 14.56 223 CYS B O 1
ATOM 3667 N N . ASN B 1 224 ? 25.287 54.964 6.339 1.00 11.00 224 ASN B N 1
ATOM 3668 C CA . ASN B 1 224 ? 24.650 54.857 5.013 1.00 14.18 224 ASN B CA 1
ATOM 3669 C C . ASN B 1 224 ? 25.446 55.507 3.913 1.00 19.89 224 ASN B C 1
ATOM 3670 O O . ASN B 1 224 ? 25.230 55.205 2.732 1.00 23.03 224 ASN B O 1
#

Secondary structure (DSSP, 8-state):
---SEEEEE-SSTTTHHHHHHHHHHHHHHS---EEEEE-B--GGGTTT-SSBTT-HHHHTT-TT--S-EEEETTEEEESHHHHHHHHHHHH-TT-SSS--TTT-HHHHHHHHHHHHHIIIIIHHHHHHHHIIIII-SS--HHHHHHHHHHHHHHHHHHHHHHTT-SSTTSS--HHHHHHHHHHTTHHHHT--GGGSHHHHHHHHHHHT-HHHHHHHHHT-/---SEEEEE-SSTTTHHHHHHHHHHHHHHS---EEEEE-B--GGGTTT-SSBTTSHHHHTT-TT--S-EEEETTEEEESHHHHHHHHHHHH-TT-SSS--TTT-HHHHHHHHHHHHHIIIIIHHHHHHHHHHHHT-SS--HHHHHHHHHHHHHHHHHHHHHHTT-SSTTSS--HHHHHHHHHHTTHHHHT--GGGSHHHHHHHHHHHT-HHHHHHHHTT-